Protein AF-A0A6G6K855-F1 (afdb_monomer)

Radius of gyration: 31.89 Å; Cα contacts (8 Å, |Δi|>4): 563; chains: 1; bounding box: 100×79×83 Å

pLDDT: mean 75.64, std 26.75, range [26.77, 98.62]

Structure (mmCIF, N/CA/C/O backbone):
data_AF-A0A6G6K855-F1
#
_entry.id   AF-A0A6G6K855-F1
#
loop_
_atom_site.group_PDB
_atom_site.id
_atom_site.type_symbol
_atom_site.label_atom_id
_atom_site.label_alt_id
_atom_site.label_comp_id
_atom_site.label_asym_id
_atom_site.label_entity_id
_atom_site.label_seq_id
_atom_site.pdbx_PDB_ins_code
_atom_site.Cartn_x
_atom_site.Cartn_y
_atom_site.Cartn_z
_atom_site.occupancy
_atom_site.B_iso_or_equiv
_atom_site.auth_seq_id
_atom_site.auth_comp_id
_atom_site.auth_asym_id
_atom_site.auth_atom_id
_atom_site.pdbx_PDB_model_num
ATOM 1 N N . MET A 1 1 ? -7.896 22.269 17.735 1.00 41.03 1 MET A N 1
ATOM 2 C CA . MET A 1 1 ? -6.508 22.259 17.211 1.00 41.03 1 MET A CA 1
ATOM 3 C C . MET A 1 1 ? -6.363 21.382 15.969 1.00 41.03 1 MET A C 1
ATOM 5 O O . MET A 1 1 ? -5.731 21.828 15.023 1.00 41.03 1 MET A O 1
ATOM 9 N N . GLU A 1 2 ? -7.016 20.217 15.911 1.00 37.97 2 GLU A N 1
ATOM 10 C CA . GLU A 1 2 ? -6.931 19.244 14.802 1.00 37.97 2 GLU A CA 1
ATOM 11 C C . GLU A 1 2 ? -7.235 19.803 13.392 1.00 37.97 2 GLU A C 1
ATOM 13 O O . GLU A 1 2 ? -6.571 19.456 12.418 1.00 37.97 2 GLU A O 1
ATOM 18 N N . PHE A 1 3 ? -8.188 20.735 13.269 1.00 46.56 3 PHE A N 1
ATOM 19 C CA . PHE A 1 3 ? -8.556 21.320 11.973 1.00 46.56 3 PHE A CA 1
ATOM 20 C C . PHE A 1 3 ? -7.482 22.260 11.388 1.00 46.56 3 PHE A C 1
ATOM 22 O O . PHE A 1 3 ? -7.298 22.284 10.176 1.00 46.56 3 PHE A O 1
ATOM 29 N N . ARG A 1 4 ? -6.735 23.008 12.221 1.00 47.16 4 ARG A N 1
ATOM 30 C CA . ARG A 1 4 ? -5.683 23.936 11.743 1.00 47.16 4 ARG A CA 1
ATOM 31 C C . ARG A 1 4 ? -4.419 23.203 11.293 1.00 47.16 4 ARG A C 1
ATOM 33 O O . ARG A 1 4 ? -3.823 23.600 10.298 1.00 47.16 4 ARG A O 1
ATOM 40 N N . TRP A 1 5 ? -4.070 22.102 11.961 1.00 48.62 5 TRP A N 1
ATOM 41 C CA . TRP A 1 5 ? -2.980 21.211 11.547 1.00 48.62 5 TRP A CA 1
ATOM 42 C C . TRP A 1 5 ? -3.220 20.646 10.138 1.00 48.62 5 TRP A C 1
ATOM 44 O O . TRP A 1 5 ? -2.387 20.811 9.250 1.00 48.62 5 TRP A O 1
ATOM 54 N N . LYS A 1 6 ? -4.426 20.115 9.885 1.00 69.00 6 LYS A N 1
ATOM 55 C CA . LYS A 1 6 ? -4.820 19.588 8.566 1.00 69.00 6 LYS A CA 1
ATOM 56 C C . LYS A 1 6 ? -4.766 20.650 7.452 1.00 69.00 6 LYS A C 1
ATOM 58 O O . LYS A 1 6 ? -4.525 20.309 6.298 1.00 69.00 6 LYS A O 1
ATOM 63 N N . VAL A 1 7 ? -4.973 21.936 7.761 1.00 71.94 7 VAL A N 1
ATOM 64 C CA . VAL A 1 7 ? -4.863 23.032 6.776 1.00 71.94 7 VAL A CA 1
ATOM 65 C C . VAL A 1 7 ? -3.401 23.368 6.460 1.00 71.94 7 VAL A C 1
ATOM 67 O O . VAL A 1 7 ? -3.081 23.553 5.286 1.00 71.94 7 VAL A O 1
ATOM 70 N N . LYS A 1 8 ? -2.506 23.385 7.460 1.00 80.81 8 LYS A N 1
ATOM 71 C CA . LYS A 1 8 ? -1.062 23.604 7.244 1.00 80.81 8 LYS A CA 1
ATOM 72 C C . LYS A 1 8 ? -0.430 22.501 6.390 1.00 80.81 8 LYS A C 1
ATOM 74 O O . LYS A 1 8 ? 0.262 22.823 5.430 1.00 80.81 8 LYS A O 1
ATOM 79 N N . GLU A 1 9 ? -0.721 21.228 6.662 1.00 78.19 9 GLU A N 1
ATOM 80 C CA . GLU A 1 9 ? -0.183 20.108 5.863 1.00 78.19 9 GLU A CA 1
ATOM 81 C C . GLU A 1 9 ? -0.646 20.152 4.400 1.00 78.19 9 GLU A C 1
ATOM 83 O O . GLU A 1 9 ? 0.120 19.906 3.461 1.00 78.19 9 GLU A O 1
ATOM 88 N N . ARG A 1 10 ? -1.907 20.542 4.181 1.00 78.06 10 ARG A N 1
ATOM 89 C CA . ARG A 1 10 ? -2.441 20.745 2.829 1.00 78.06 10 ARG A CA 1
ATOM 90 C C . ARG A 1 10 ? -1.750 21.899 2.117 1.00 78.06 10 ARG A C 1
ATOM 92 O O . ARG A 1 10 ? -1.419 21.765 0.941 1.00 78.06 10 ARG A O 1
ATOM 99 N N . ALA A 1 11 ? -1.507 23.004 2.818 1.00 85.19 11 ALA A N 1
ATOM 100 C CA . ALA A 1 11 ? -0.764 24.132 2.276 1.00 85.19 11 ALA A CA 1
ATOM 101 C C . ALA A 1 11 ? 0.668 23.723 1.898 1.00 85.19 11 ALA A C 1
ATOM 103 O O . ALA A 1 11 ? 1.091 24.000 0.778 1.00 85.19 11 ALA A O 1
ATOM 104 N N . ARG A 1 12 ? 1.362 22.976 2.768 1.00 86.12 12 ARG A N 1
ATOM 105 C CA . ARG A 1 12 ? 2.706 22.426 2.518 1.00 86.12 12 ARG A CA 1
ATOM 106 C C . ARG A 1 12 ? 2.751 21.556 1.258 1.00 86.12 12 ARG A C 1
ATOM 108 O O . ARG A 1 12 ? 3.590 21.761 0.384 1.00 86.12 12 ARG A O 1
ATOM 115 N N . THR A 1 13 ? 1.801 20.632 1.118 1.00 76.75 13 THR A N 1
ATOM 116 C CA . THR A 1 13 ? 1.692 19.762 -0.068 1.00 76.75 13 THR A CA 1
ATOM 117 C C . THR A 1 13 ? 1.355 20.544 -1.339 1.00 76.75 13 THR A C 1
ATOM 119 O O . THR A 1 13 ? 1.775 20.177 -2.435 1.00 76.75 13 THR A O 1
ATOM 122 N N . TYR A 1 14 ? 0.567 21.613 -1.223 1.00 85.94 14 TYR A N 1
ATOM 123 C CA . TYR A 1 14 ? 0.197 22.433 -2.371 1.00 85.94 14 TYR A CA 1
ATOM 124 C C . TYR A 1 14 ? 1.395 23.235 -2.887 1.00 85.94 14 TYR A C 1
ATOM 126 O O . TYR A 1 14 ? 1.660 23.237 -4.090 1.00 85.94 14 TYR A O 1
ATOM 134 N N . ILE A 1 15 ? 2.133 23.902 -1.992 1.00 91.56 15 ILE A N 1
ATOM 135 C CA . ILE A 1 15 ? 3.255 24.764 -2.386 1.00 91.56 15 ILE A CA 1
ATOM 136 C C . ILE A 1 15 ? 4.439 23.968 -2.944 1.00 91.56 15 ILE A C 1
ATOM 138 O O . ILE A 1 15 ? 5.126 24.473 -3.825 1.00 91.56 15 ILE A O 1
ATOM 142 N N . SER A 1 16 ? 4.632 22.706 -2.540 1.00 86.06 16 SER A N 1
ATOM 143 C CA . SER A 1 16 ? 5.687 21.834 -3.092 1.00 86.06 16 SER A CA 1
ATOM 144 C C . SER A 1 16 ? 5.505 21.482 -4.575 1.00 86.06 16 SER A C 1
ATOM 146 O O . SER A 1 16 ? 6.392 20.903 -5.193 1.00 86.06 16 SER A O 1
ATOM 148 N N . ARG A 1 17 ? 4.348 21.811 -5.163 1.00 86.56 17 ARG A N 1
ATOM 149 C CA . ARG A 1 17 ? 4.057 21.634 -6.595 1.00 86.56 17 ARG A CA 1
ATOM 150 C C . ARG A 1 17 ? 4.100 22.948 -7.377 1.00 86.56 17 ARG A C 1
ATOM 152 O O . ARG A 1 17 ? 3.810 22.947 -8.572 1.00 86.56 17 ARG A O 1
ATOM 159 N N . MET A 1 18 ? 4.359 24.070 -6.705 1.00 88.38 18 MET A N 1
ATOM 160 C CA . MET A 1 18 ? 4.430 25.385 -7.340 1.00 88.38 18 MET A CA 1
ATOM 161 C C . MET A 1 18 ? 5.787 25.600 -8.019 1.00 88.38 18 MET A C 1
ATOM 163 O O . MET A 1 18 ? 6.756 24.919 -7.712 1.00 88.38 18 MET A O 1
ATOM 167 N N . GLU A 1 19 ? 5.823 26.540 -8.966 1.00 86.06 19 GLU A N 1
ATOM 168 C CA . GLU A 1 19 ? 7.011 26.887 -9.760 1.00 86.06 19 GLU A CA 1
ATOM 169 C C . GLU A 1 19 ? 8.218 27.247 -8.878 1.00 86.06 19 GLU A C 1
ATOM 171 O O . GLU A 1 19 ? 8.074 28.049 -7.954 1.00 86.06 19 GLU A O 1
ATOM 176 N N . ASP A 1 20 ? 9.401 26.729 -9.222 1.00 86.44 20 ASP A N 1
ATOM 177 C CA . ASP A 1 20 ? 10.666 27.077 -8.568 1.00 86.44 20 ASP A CA 1
ATOM 178 C C . ASP A 1 20 ? 10.971 28.582 -8.662 1.00 86.44 20 ASP A C 1
ATOM 180 O O . ASP A 1 20 ? 10.631 29.275 -9.625 1.00 86.44 20 ASP A O 1
ATOM 184 N N . SER A 1 21 ? 11.665 29.103 -7.651 1.00 89.56 21 SER A N 1
ATOM 185 C CA . SER A 1 21 ? 12.119 30.489 -7.603 1.00 89.56 21 SER A CA 1
ATOM 186 C C . SER A 1 21 ? 13.574 30.603 -8.057 1.00 89.56 21 SER A C 1
ATOM 188 O O . SER A 1 21 ? 14.495 30.564 -7.242 1.00 89.56 21 SER A O 1
ATOM 190 N N . VAL A 1 22 ? 13.789 30.768 -9.364 1.00 87.38 22 VAL A N 1
ATOM 191 C CA . VAL A 1 22 ? 15.133 30.922 -9.950 1.00 87.38 22 VAL A CA 1
ATOM 192 C C . VAL A 1 22 ? 15.416 32.390 -10.299 1.00 87.38 22 VAL A C 1
ATOM 194 O O . VAL A 1 22 ? 14.603 33.083 -10.925 1.00 87.38 22 VAL A O 1
ATOM 197 N N . GLN A 1 23 ? 16.568 32.909 -9.866 1.00 80.62 23 GLN A N 1
ATOM 198 C CA . GLN A 1 23 ? 17.008 34.271 -10.186 1.00 80.62 23 GLN A CA 1
ATOM 199 C C . GLN A 1 23 ? 17.257 34.424 -11.687 1.00 80.62 23 GLN A C 1
ATOM 201 O O . GLN A 1 23 ? 17.913 33.600 -12.310 1.00 80.62 23 GLN A O 1
ATOM 206 N N . GLY A 1 24 ? 16.734 35.509 -12.262 1.00 78.69 24 GLY A N 1
ATOM 207 C CA . GLY A 1 24 ? 16.749 35.740 -13.710 1.00 78.69 24 GLY A CA 1
ATOM 208 C C . GLY A 1 24 ? 15.555 35.127 -14.451 1.00 78.69 24 GLY A C 1
ATOM 209 O O . GLY A 1 24 ? 15.244 35.580 -15.545 1.00 78.69 24 GLY A O 1
ATOM 210 N N . GLU A 1 25 ? 14.815 34.204 -13.827 1.00 86.00 25 GLU A N 1
ATOM 211 C CA . GLU A 1 25 ? 13.668 33.499 -14.428 1.00 86.00 25 GLU A CA 1
ATOM 212 C C . GLU A 1 25 ? 12.343 33.827 -13.718 1.00 86.00 25 GLU A C 1
ATOM 214 O O . GLU A 1 25 ? 11.434 33.013 -13.599 1.00 86.00 25 GLU A O 1
ATOM 219 N N . GLY A 1 26 ? 12.222 35.048 -13.192 1.00 82.06 26 GLY A N 1
ATOM 220 C CA . GLY A 1 26 ? 11.001 35.475 -12.505 1.00 82.06 26 GLY A CA 1
ATOM 221 C C . GLY A 1 26 ? 10.824 34.893 -11.097 1.00 82.06 26 GLY A C 1
ATOM 222 O O . GLY A 1 26 ? 9.714 34.931 -10.564 1.00 82.06 26 GLY A O 1
ATOM 223 N N . GLY A 1 27 ? 11.892 34.429 -10.437 1.00 84.69 27 GLY A N 1
ATOM 224 C CA . GLY A 1 27 ? 11.807 33.818 -9.107 1.00 84.69 27 GLY A CA 1
ATOM 225 C C . GLY A 1 27 ? 11.113 34.669 -8.030 1.00 84.69 27 GLY A C 1
ATOM 226 O O . GLY A 1 27 ? 10.410 34.128 -7.175 1.00 84.69 27 GLY A O 1
ATOM 227 N N . SER A 1 28 ? 11.210 36.003 -8.097 1.00 87.50 28 SER A N 1
ATOM 228 C CA . SER A 1 28 ? 10.490 36.899 -7.171 1.00 87.50 28 SER A CA 1
ATOM 229 C C . SER A 1 28 ? 8.965 36.827 -7.336 1.00 87.50 28 SER A C 1
ATOM 231 O O . SER A 1 28 ? 8.217 36.994 -6.367 1.00 87.50 28 SER A O 1
ATOM 233 N N . ALA A 1 29 ? 8.496 36.579 -8.563 1.00 88.94 29 ALA A N 1
ATOM 234 C CA . ALA A 1 29 ? 7.084 36.388 -8.868 1.00 88.94 29 ALA A CA 1
ATOM 235 C C . ALA A 1 29 ? 6.614 34.994 -8.436 1.00 88.94 29 ALA A C 1
ATOM 237 O O . ALA A 1 29 ? 5.536 34.885 -7.856 1.00 88.94 29 ALA A O 1
ATOM 238 N N . ALA A 1 30 ? 7.431 33.954 -8.638 1.00 89.44 30 ALA A N 1
ATOM 239 C CA . ALA A 1 30 ? 7.150 32.604 -8.142 1.00 89.44 30 ALA A CA 1
ATOM 240 C C . ALA A 1 30 ? 6.974 32.593 -6.613 1.00 89.44 30 ALA A C 1
ATOM 242 O O . ALA A 1 30 ? 5.932 32.174 -6.109 1.00 89.44 30 ALA A O 1
ATOM 243 N N . MET A 1 31 ? 7.914 33.195 -5.875 1.00 92.69 31 MET A N 1
ATOM 244 C CA . MET A 1 31 ? 7.814 33.334 -4.418 1.00 92.69 31 MET A CA 1
ATOM 245 C C . MET A 1 31 ? 6.578 34.139 -3.987 1.00 92.69 31 MET A C 1
ATOM 247 O O . MET A 1 31 ? 5.905 33.784 -3.020 1.00 92.69 31 MET A O 1
ATOM 251 N N . PHE A 1 32 ? 6.241 35.209 -4.713 1.00 94.44 32 PHE A N 1
ATOM 252 C CA . PHE A 1 32 ? 5.030 35.978 -4.428 1.00 94.44 32 PHE A CA 1
ATOM 253 C C . PHE A 1 32 ? 3.757 35.143 -4.626 1.00 94.44 32 PHE A C 1
ATOM 255 O O . PHE A 1 32 ? 2.867 35.187 -3.780 1.00 94.44 32 PHE A O 1
ATOM 262 N N . LYS A 1 33 ? 3.675 34.327 -5.688 1.00 94.12 33 LYS A N 1
ATOM 263 C CA . LYS A 1 33 ? 2.544 33.408 -5.899 1.00 94.12 33 LYS A CA 1
ATOM 264 C C . LYS A 1 33 ? 2.391 32.439 -4.722 1.00 94.12 33 LYS A C 1
ATOM 266 O O . LYS A 1 33 ? 1.267 32.240 -4.264 1.00 94.12 33 LYS A O 1
ATOM 271 N N . VAL A 1 34 ? 3.493 31.868 -4.224 1.00 95.75 34 VAL A N 1
ATOM 272 C CA . VAL A 1 34 ? 3.483 30.978 -3.047 1.00 95.75 34 VAL A CA 1
ATOM 273 C C . VAL A 1 34 ? 2.939 31.718 -1.824 1.00 95.75 34 VAL A C 1
ATOM 275 O O . VAL A 1 34 ? 2.008 31.236 -1.181 1.00 95.75 34 VAL A O 1
ATOM 278 N N . ALA A 1 35 ? 3.425 32.931 -1.554 1.00 96.75 35 ALA A N 1
ATOM 279 C CA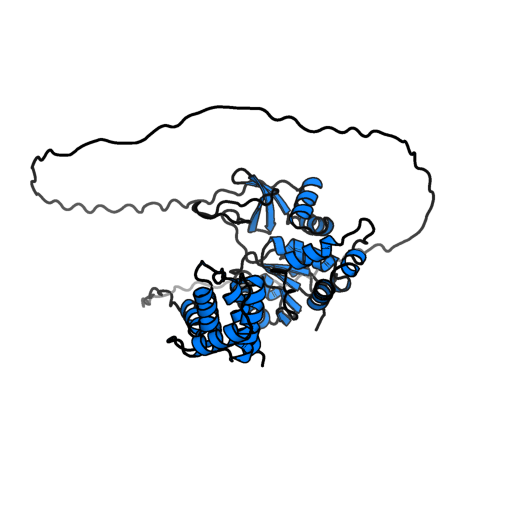 . ALA A 1 35 ? 2.942 33.743 -0.438 1.00 96.75 35 ALA A CA 1
ATOM 280 C C . ALA A 1 35 ? 1.438 34.072 -0.541 1.00 96.75 35 ALA A C 1
ATOM 282 O O . ALA A 1 35 ? 0.711 33.958 0.445 1.00 96.75 35 ALA A O 1
ATOM 283 N N . VAL A 1 36 ? 0.932 34.403 -1.735 1.00 96.00 36 VAL A N 1
ATOM 284 C CA . VAL A 1 36 ? -0.510 34.625 -1.967 1.00 96.00 36 VAL A CA 1
ATOM 285 C C . VAL A 1 36 ? -1.323 33.358 -1.697 1.00 96.00 36 VAL A C 1
ATOM 287 O O . VAL A 1 36 ? -2.411 33.427 -1.125 1.00 96.00 36 VAL A O 1
ATOM 290 N N . VAL A 1 37 ? -0.824 32.188 -2.098 1.00 94.44 37 VAL A N 1
ATOM 291 C CA . VAL A 1 37 ? -1.493 30.907 -1.834 1.00 94.44 37 VAL A CA 1
ATOM 292 C C . VAL A 1 37 ? -1.541 30.608 -0.336 1.00 94.44 37 VAL A C 1
ATOM 294 O O . VAL A 1 37 ? -2.601 30.234 0.160 1.00 94.44 37 VAL A O 1
ATOM 297 N N . LEU A 1 38 ? -0.449 30.821 0.397 1.00 95.69 38 LEU A N 1
ATOM 298 C CA . LEU A 1 38 ? -0.414 30.608 1.847 1.00 95.69 38 LEU A CA 1
ATOM 299 C C . LEU A 1 38 ? -1.381 31.548 2.580 1.00 95.69 38 LEU A C 1
ATOM 301 O O . LEU A 1 38 ? -2.206 31.090 3.372 1.00 95.69 38 LEU A O 1
ATOM 305 N N . MET A 1 39 ? -1.343 32.843 2.254 1.00 97.25 39 MET A N 1
ATOM 306 C CA . MET A 1 39 ? -2.108 33.862 2.976 1.00 97.25 39 MET A CA 1
ATOM 307 C C . MET A 1 39 ? -3.574 33.947 2.555 1.00 97.25 39 MET A C 1
ATOM 309 O O . MET A 1 39 ? -4.458 33.997 3.403 1.00 97.25 39 MET A O 1
ATOM 313 N N . ARG A 1 40 ? -3.863 33.954 1.250 1.00 93.25 40 ARG A N 1
ATOM 314 C CA . ARG A 1 40 ? -5.238 34.071 0.733 1.00 93.25 40 ARG A CA 1
ATOM 315 C C . ARG A 1 40 ? -5.842 32.726 0.359 1.00 93.25 40 ARG A C 1
ATOM 317 O O . ARG A 1 40 ? -7.042 32.543 0.505 1.00 93.25 40 ARG A O 1
ATOM 324 N N . GLY A 1 41 ? -5.043 31.777 -0.122 1.00 90.19 41 GLY A N 1
ATOM 325 C CA . GLY A 1 41 ? -5.538 30.471 -0.572 1.00 90.19 41 GLY A CA 1
ATOM 326 C C . GLY A 1 41 ? -5.936 29.545 0.572 1.00 90.19 41 GLY A C 1
ATOM 327 O O . GLY A 1 41 ? -7.034 28.985 0.543 1.00 90.19 41 GLY A O 1
ATOM 328 N N . PHE A 1 42 ? -5.063 29.423 1.571 1.00 90.50 42 PHE A N 1
ATOM 329 C CA . PHE A 1 42 ? -5.256 28.582 2.755 1.00 90.50 42 PHE A CA 1
ATOM 330 C C . PHE A 1 42 ? -5.649 29.363 4.015 1.00 90.50 42 PHE A C 1
ATOM 332 O O . PHE A 1 42 ? -5.952 28.737 5.029 1.00 90.50 42 PHE A O 1
ATOM 339 N N . SER A 1 43 ? -5.689 30.700 3.950 1.00 92.19 43 SER A N 1
ATOM 340 C CA . SER A 1 43 ? -6.018 31.576 5.087 1.00 92.19 43 SER A CA 1
ATOM 341 C C . SER A 1 43 ? -5.149 31.314 6.322 1.00 92.19 43 SER A C 1
ATOM 343 O O . SER A 1 43 ? -5.646 31.279 7.448 1.00 92.19 43 SER A O 1
ATOM 345 N N . LEU A 1 44 ? -3.850 31.082 6.112 1.00 93.81 44 LEU A N 1
ATOM 346 C CA . LEU A 1 44 ? -2.897 30.884 7.202 1.00 93.81 44 LEU A CA 1
ATOM 347 C C . LEU A 1 44 ? -2.562 32.209 7.892 1.00 93.81 44 LEU A C 1
ATOM 349 O O . LEU A 1 44 ? -2.671 33.279 7.296 1.00 93.81 44 LEU A O 1
ATOM 353 N N . SER A 1 45 ? -2.119 32.139 9.148 1.00 94.69 45 SER A N 1
ATOM 354 C CA . SER A 1 45 ? -1.496 33.292 9.807 1.00 94.69 45 SER A CA 1
ATOM 355 C C . SER A 1 45 ? -0.113 33.585 9.221 1.00 94.69 45 SER A C 1
ATOM 357 O O . SER A 1 45 ? 0.525 32.698 8.657 1.00 94.69 45 SER A O 1
ATOM 359 N N . GLU A 1 46 ? 0.394 34.808 9.396 1.00 94.69 46 GLU A N 1
ATOM 360 C CA . GLU A 1 46 ? 1.733 35.178 8.908 1.00 94.69 46 GLU A CA 1
ATOM 361 C C . GLU A 1 46 ? 2.836 34.284 9.486 1.00 94.69 46 GLU A C 1
ATOM 363 O O . GLU A 1 46 ? 3.777 33.943 8.777 1.00 94.69 46 GLU A O 1
ATOM 368 N N . ALA A 1 47 ? 2.702 33.857 10.746 1.00 93.69 47 ALA A N 1
ATOM 369 C CA . ALA A 1 47 ? 3.649 32.946 11.384 1.00 93.69 47 ALA A CA 1
ATOM 370 C C . ALA A 1 47 ? 3.662 31.567 10.703 1.00 93.69 47 ALA A C 1
ATOM 372 O O . ALA A 1 47 ? 4.725 31.070 10.341 1.00 93.69 47 ALA A O 1
ATOM 373 N N . GLU A 1 48 ? 2.485 30.980 10.464 1.00 91.88 48 GLU A N 1
ATOM 374 C CA . GLU A 1 48 ? 2.353 29.691 9.768 1.00 91.88 48 GLU A CA 1
ATOM 375 C C . GLU A 1 48 ? 2.781 29.797 8.294 1.00 91.88 48 GLU A C 1
ATOM 377 O O . GLU A 1 48 ? 3.400 28.882 7.757 1.00 91.88 48 GLU A O 1
ATOM 382 N N . GLY A 1 49 ? 2.471 30.916 7.635 1.00 95.62 49 GLY A N 1
ATOM 383 C CA . GLY A 1 49 ? 2.903 31.192 6.269 1.00 95.62 49 GLY A CA 1
ATOM 384 C C . GLY A 1 49 ? 4.420 31.352 6.164 1.00 95.62 49 GLY A C 1
ATOM 385 O O . GLY A 1 49 ? 5.022 30.828 5.233 1.00 95.62 49 GLY A O 1
ATOM 386 N N . MET A 1 50 ? 5.049 32.025 7.128 1.00 97.25 50 MET A N 1
ATOM 387 C CA . MET A 1 50 ? 6.501 32.207 7.173 1.00 97.25 50 MET A CA 1
ATOM 388 C C . MET A 1 50 ? 7.237 30.883 7.400 1.00 97.25 50 MET A C 1
ATOM 390 O O . MET A 1 50 ? 8.253 30.638 6.755 1.00 97.25 50 MET A O 1
ATOM 394 N N . GLU A 1 51 ? 6.714 30.026 8.278 1.00 95.56 51 GLU A N 1
ATOM 395 C CA . GLU A 1 51 ? 7.231 28.674 8.513 1.00 95.56 51 GLU A CA 1
ATOM 396 C C . GLU A 1 51 ? 7.255 27.864 7.206 1.00 95.56 51 GLU A C 1
ATOM 398 O O . GLU A 1 51 ? 8.321 27.450 6.752 1.00 95.56 51 GLU A O 1
ATOM 403 N N . LEU A 1 52 ? 6.107 27.747 6.529 1.00 94.69 52 LEU A N 1
ATOM 404 C CA . LEU A 1 52 ? 5.999 26.973 5.288 1.00 94.69 52 LEU A CA 1
A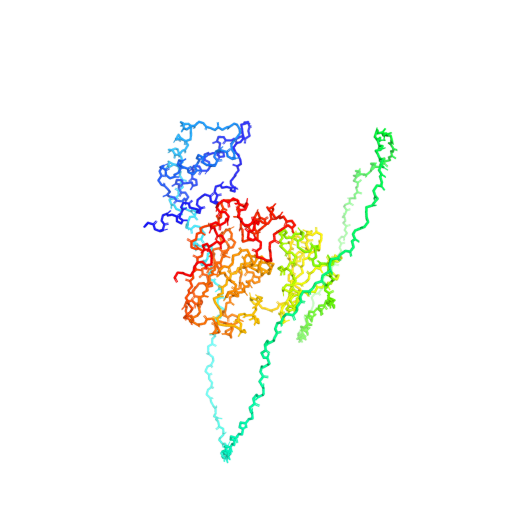TOM 405 C C . LEU A 1 52 ? 6.764 27.600 4.113 1.00 94.69 52 LEU A C 1
ATOM 407 O O . LEU A 1 52 ? 7.336 26.883 3.292 1.00 94.69 52 LEU A O 1
ATOM 411 N N . LEU A 1 53 ? 6.801 28.933 4.015 1.00 96.56 53 LEU A N 1
ATOM 412 C CA . LEU A 1 53 ? 7.567 29.616 2.972 1.00 96.56 53 LEU A CA 1
ATOM 413 C C . LEU A 1 53 ? 9.076 29.417 3.163 1.00 96.56 53 LEU A C 1
ATOM 415 O O . LEU A 1 53 ? 9.795 29.304 2.171 1.00 96.56 53 LEU A O 1
ATOM 419 N N . SER A 1 54 ? 9.549 29.338 4.410 1.00 95.19 54 SER A N 1
ATOM 420 C CA . SER A 1 54 ? 10.950 29.043 4.716 1.00 95.19 54 SER A CA 1
ATOM 421 C C . SER A 1 54 ? 11.333 27.631 4.273 1.00 95.19 54 SER A C 1
ATOM 423 O O . SER A 1 54 ? 12.320 27.476 3.557 1.00 95.19 54 SER A O 1
ATOM 425 N N . GLU A 1 55 ? 10.528 26.620 4.617 1.00 93.00 55 GLU A N 1
ATOM 426 C CA . GLU A 1 55 ? 10.735 25.231 4.170 1.00 93.00 55 GLU A CA 1
ATOM 427 C C . GLU A 1 55 ? 10.774 25.128 2.634 1.00 93.00 55 GLU A C 1
ATOM 429 O O . GLU A 1 55 ? 11.643 24.483 2.039 1.00 93.00 55 GLU A O 1
ATOM 434 N N . TRP A 1 56 ? 9.846 25.819 1.967 1.00 95.50 56 TRP A N 1
ATOM 435 C CA . TRP A 1 56 ? 9.781 25.858 0.511 1.00 95.50 56 TRP A CA 1
ATOM 436 C C . TRP A 1 56 ? 11.009 26.540 -0.111 1.00 95.50 56 TRP A C 1
ATOM 438 O O . TRP A 1 56 ? 11.595 26.023 -1.062 1.00 95.50 56 TRP A O 1
ATOM 448 N N . ASN A 1 57 ? 11.454 27.667 0.456 1.00 95.19 57 ASN A N 1
ATOM 449 C CA . ASN A 1 57 ? 12.625 28.424 0.004 1.00 95.19 57 ASN A CA 1
ATOM 450 C C . ASN A 1 57 ? 13.921 27.594 0.052 1.00 95.19 57 ASN A C 1
ATOM 452 O O . ASN A 1 57 ? 14.792 27.754 -0.803 1.00 95.19 57 ASN A O 1
ATOM 456 N N . GLU A 1 58 ? 14.063 26.672 1.006 1.00 92.69 58 GLU A N 1
ATOM 457 C CA . GLU A 1 58 ? 15.260 25.826 1.108 1.00 92.69 58 GLU A CA 1
ATOM 458 C C . GLU A 1 58 ? 15.458 24.898 -0.094 1.00 92.69 58 GLU A C 1
ATOM 460 O O . GLU A 1 58 ? 16.603 24.640 -0.505 1.00 92.69 58 GLU A O 1
ATOM 465 N N . THR A 1 59 ? 14.341 24.420 -0.641 1.00 88.31 59 THR A N 1
ATOM 466 C CA . THR A 1 59 ? 14.267 23.361 -1.648 1.00 88.31 59 THR A CA 1
ATOM 467 C C . THR A 1 59 ? 14.006 23.902 -3.054 1.00 88.31 59 THR A C 1
ATOM 469 O O . THR A 1 59 ? 14.605 23.391 -3.997 1.00 88.31 59 THR A O 1
ATOM 472 N N . HIS A 1 60 ? 13.221 24.975 -3.190 1.00 89.50 60 HIS A N 1
ATOM 473 C CA . HIS A 1 60 ? 12.714 25.468 -4.478 1.00 89.50 60 HIS A CA 1
ATOM 474 C C . HIS A 1 60 ? 13.301 26.825 -4.908 1.00 89.50 60 HIS A C 1
ATOM 476 O O . HIS A 1 60 ? 13.017 27.281 -6.012 1.00 89.50 60 HIS A O 1
ATOM 482 N N . ALA A 1 61 ? 14.120 27.497 -4.081 1.00 90.88 61 ALA A N 1
ATOM 483 C CA . ALA A 1 61 ? 14.727 28.784 -4.443 1.00 90.88 61 ALA A CA 1
ATOM 484 C C . ALA A 1 61 ? 16.239 28.713 -4.728 1.00 90.88 61 ALA A C 1
ATOM 486 O O . ALA A 1 61 ? 17.024 28.083 -3.999 1.00 90.88 61 ALA A O 1
ATOM 487 N N . ARG A 1 62 ? 16.656 29.397 -5.802 1.00 91.81 62 ARG A N 1
ATOM 488 C CA . ARG A 1 62 ? 18.047 29.531 -6.259 1.00 91.81 62 ARG A CA 1
ATOM 489 C C . ARG A 1 62 ? 18.308 30.954 -6.795 1.00 91.81 62 ARG A C 1
ATOM 491 O O . ARG A 1 62 ? 17.835 31.277 -7.885 1.00 91.81 62 ARG A O 1
ATOM 498 N N . PRO A 1 63 ? 19.087 31.795 -6.085 1.00 89.62 63 PRO A N 1
ATOM 499 C CA . PRO A 1 63 ? 19.582 31.610 -4.724 1.00 89.62 63 PRO A CA 1
ATOM 500 C C . PRO A 1 63 ? 18.434 31.659 -3.705 1.00 89.62 63 PRO A C 1
ATOM 502 O O . PRO A 1 63 ? 17.316 32.065 -4.018 1.00 89.62 63 PRO A O 1
ATOM 505 N N . ARG A 1 64 ? 18.713 31.219 -2.476 1.00 93.00 64 ARG A N 1
ATOM 506 C CA . ARG A 1 64 ? 17.744 31.288 -1.376 1.00 93.00 64 ARG A CA 1
ATOM 507 C C . ARG A 1 64 ? 17.466 32.744 -1.009 1.00 93.00 64 ARG A C 1
ATOM 509 O O . ARG A 1 64 ? 18.397 33.544 -0.929 1.00 93.00 64 ARG A O 1
ATOM 516 N N . TRP A 1 65 ? 16.207 33.055 -0.726 1.00 93.38 65 TRP A N 1
ATOM 517 C CA . TRP A 1 65 ? 15.795 34.382 -0.272 1.00 93.38 65 TRP A CA 1
ATOM 518 C C . TRP A 1 65 ? 16.063 34.561 1.217 1.00 93.38 65 TRP A C 1
ATOM 520 O O . TRP A 1 65 ? 15.985 33.604 1.995 1.00 93.38 65 TRP A O 1
ATOM 530 N N . SER A 1 66 ? 16.346 35.795 1.625 1.00 95.88 66 SER A N 1
ATOM 531 C CA . SER A 1 66 ? 16.543 36.120 3.034 1.00 95.88 66 SER A CA 1
ATOM 532 C C . SER A 1 66 ? 15.218 36.094 3.816 1.00 95.88 66 SER A C 1
ATOM 534 O O . SER A 1 66 ? 14.146 36.343 3.253 1.00 95.88 66 SER A O 1
ATOM 536 N N . PRO A 1 67 ? 15.257 35.883 5.146 1.00 94.38 67 PRO A N 1
ATOM 537 C CA . PRO A 1 67 ? 14.062 35.973 5.985 1.00 94.38 67 PRO A CA 1
ATOM 538 C C . PRO A 1 67 ? 13.325 37.316 5.878 1.00 94.38 67 PRO A C 1
ATOM 540 O O . PRO A 1 67 ? 12.107 37.365 6.019 1.00 94.38 67 PRO A O 1
ATOM 543 N N . THR A 1 68 ? 14.041 38.412 5.619 1.00 94.69 68 THR A N 1
ATOM 544 C CA . THR A 1 68 ? 13.439 39.744 5.458 1.00 94.69 68 THR A CA 1
ATOM 545 C C . THR A 1 68 ? 12.650 39.862 4.160 1.00 94.69 68 THR A C 1
ATOM 547 O O . THR A 1 68 ? 11.521 40.348 4.182 1.00 94.69 68 THR A O 1
ATOM 550 N N . GLU A 1 69 ? 13.181 39.345 3.054 1.00 93.75 69 GLU A N 1
ATOM 551 C CA . GLU A 1 69 ? 12.466 39.317 1.775 1.00 93.75 69 GLU A CA 1
ATOM 552 C C . GLU A 1 69 ? 11.238 38.402 1.834 1.00 93.75 69 GLU A C 1
ATOM 554 O O . GLU A 1 69 ? 10.167 38.783 1.366 1.00 93.75 69 GLU A O 1
ATOM 559 N N . MET A 1 70 ? 11.352 37.237 2.480 1.00 96.50 70 MET A N 1
ATOM 560 C CA . MET A 1 70 ? 10.218 36.329 2.685 1.00 96.50 70 MET A CA 1
ATOM 561 C C . MET A 1 70 ? 9.107 36.970 3.526 1.00 96.50 70 MET A C 1
ATOM 563 O O . MET A 1 70 ? 7.938 36.881 3.154 1.00 96.50 70 MET A O 1
ATOM 567 N N . ARG A 1 71 ? 9.451 37.690 4.606 1.00 96.50 71 ARG A N 1
ATOM 568 C CA . ARG A 1 71 ? 8.464 38.447 5.399 1.00 96.50 71 ARG A CA 1
ATOM 569 C C . ARG A 1 71 ? 7.745 39.501 4.562 1.00 96.50 71 ARG A C 1
ATOM 571 O O . ARG A 1 71 ? 6.527 39.621 4.665 1.00 96.50 71 ARG A O 1
ATOM 578 N N . HIS A 1 72 ? 8.465 40.230 3.708 1.00 95.69 72 HIS A N 1
ATOM 579 C CA . HIS A 1 72 ? 7.833 41.176 2.785 1.00 95.69 72 HIS A CA 1
ATOM 580 C C . HIS A 1 72 ? 6.882 40.476 1.810 1.00 95.69 72 HIS A C 1
ATOM 582 O O . HIS A 1 72 ? 5.766 40.945 1.616 1.00 95.69 72 HIS A O 1
ATOM 588 N N . LYS A 1 73 ? 7.252 39.306 1.277 1.00 96.00 73 LYS A N 1
ATOM 589 C CA . LYS A 1 73 ? 6.373 38.527 0.393 1.00 96.00 73 LYS A CA 1
ATOM 590 C C . LYS A 1 73 ? 5.123 38.010 1.095 1.00 96.00 73 LYS A C 1
ATOM 592 O O . LYS A 1 73 ? 4.055 38.065 0.494 1.00 96.00 73 LYS A O 1
ATOM 597 N N . ILE A 1 74 ? 5.229 37.555 2.343 1.00 97.56 74 ILE A N 1
ATOM 598 C CA . ILE A 1 74 ? 4.073 37.164 3.165 1.00 97.56 74 ILE A CA 1
ATOM 599 C C . ILE A 1 74 ? 3.146 38.362 3.398 1.00 97.56 74 ILE A C 1
ATOM 601 O O . ILE A 1 74 ? 1.948 38.258 3.130 1.00 97.56 74 ILE A O 1
ATOM 605 N N . ALA A 1 75 ? 3.693 39.513 3.795 1.00 94.69 75 ALA A N 1
ATOM 606 C CA . ALA A 1 75 ? 2.915 40.731 4.015 1.00 94.69 75 ALA A CA 1
ATOM 607 C C . ALA A 1 75 ? 2.223 41.231 2.732 1.00 94.69 75 ALA A C 1
ATOM 609 O O . ALA A 1 75 ? 1.068 41.656 2.767 1.00 94.69 75 ALA A O 1
ATOM 610 N N . ASP A 1 76 ? 2.901 41.154 1.586 1.00 92.62 76 ASP A N 1
ATOM 611 C CA . ASP A 1 76 ? 2.322 41.516 0.290 1.00 92.62 76 ASP A CA 1
ATOM 612 C C . ASP A 1 76 ? 1.279 40.486 -0.164 1.00 92.62 76 ASP A C 1
ATOM 614 O O . ASP A 1 76 ? 0.219 40.846 -0.678 1.00 92.62 76 ASP A O 1
ATOM 618 N N . GLY A 1 77 ? 1.538 39.197 0.064 1.00 94.25 77 GLY A N 1
ATOM 619 C CA . GLY A 1 77 ? 0.615 38.107 -0.236 1.00 94.25 77 GLY A CA 1
ATOM 620 C C . GLY A 1 77 ? -0.689 38.223 0.552 1.00 94.25 77 GLY A C 1
ATOM 621 O O . GLY A 1 77 ? -1.766 38.011 -0.007 1.00 94.25 77 GLY A O 1
ATOM 622 N N . ALA A 1 78 ? -0.609 38.654 1.813 1.00 93.56 78 ALA A N 1
ATOM 623 C CA . ALA A 1 78 ? -1.763 38.962 2.651 1.00 93.56 78 ALA A CA 1
ATOM 624 C C . ALA A 1 78 ? -2.580 40.158 2.138 1.00 93.56 78 ALA A C 1
ATOM 626 O O . ALA A 1 78 ? -3.756 40.264 2.458 1.00 93.56 78 ALA A O 1
ATOM 627 N N . LYS A 1 79 ? -2.010 41.042 1.311 1.00 94.19 79 LYS A N 1
ATOM 628 C CA . LYS A 1 79 ? -2.718 42.184 0.699 1.00 94.19 79 LYS A CA 1
ATOM 629 C C . LYS A 1 79 ? -3.253 41.888 -0.700 1.00 94.19 79 LYS A C 1
ATOM 631 O O . LYS A 1 79 ? -3.952 42.726 -1.262 1.00 94.19 79 LYS A O 1
ATOM 636 N N . ALA A 1 80 ? -2.942 40.726 -1.270 1.00 93.06 80 ALA A N 1
ATOM 637 C CA . ALA A 1 80 ? -3.348 40.397 -2.628 1.00 93.06 80 ALA A CA 1
ATOM 638 C C . ALA A 1 80 ? -4.875 40.342 -2.780 1.00 93.06 80 ALA A C 1
ATOM 640 O O . ALA A 1 80 ? -5.580 39.847 -1.895 1.00 93.06 80 ALA A O 1
ATOM 641 N N . ASP A 1 81 ? -5.356 40.807 -3.936 1.00 92.19 81 ASP A N 1
ATOM 642 C CA . ASP A 1 81 ? -6.770 40.822 -4.316 1.00 92.19 81 ASP A CA 1
ATOM 643 C C . ASP A 1 81 ? -7.244 39.415 -4.722 1.00 92.19 81 ASP A C 1
ATOM 645 O O . ASP A 1 81 ? -7.331 39.044 -5.898 1.00 92.19 81 ASP A O 1
ATOM 649 N N . ARG A 1 82 ? -7.439 38.566 -3.709 1.00 87.31 82 ARG A N 1
ATOM 650 C CA . ARG A 1 82 ? -7.983 37.208 -3.814 1.00 87.31 82 ARG A CA 1
ATOM 651 C C . ARG A 1 82 ? -8.894 36.934 -2.612 1.00 87.31 82 ARG A C 1
ATOM 653 O O . ARG A 1 82 ? -8.512 37.293 -1.498 1.00 87.31 82 ARG A O 1
ATOM 660 N N . PRO A 1 83 ? -10.046 36.257 -2.797 1.00 86.56 83 PRO A N 1
ATOM 661 C CA . PRO A 1 83 ? -10.904 35.872 -1.679 1.00 86.56 83 PRO A CA 1
ATOM 662 C C . PRO A 1 83 ? -10.154 34.992 -0.679 1.00 86.56 83 PRO A C 1
ATOM 664 O O . PRO A 1 83 ? -9.378 34.128 -1.081 1.00 86.56 83 PRO A O 1
ATOM 667 N N . GLU A 1 84 ? -10.408 35.164 0.614 1.00 85.56 84 GLU A N 1
ATOM 668 C CA . GLU A 1 84 ? -9.844 34.275 1.629 1.00 85.56 84 GLU A CA 1
ATOM 669 C C . GLU A 1 84 ? -10.378 32.845 1.488 1.00 85.56 84 GLU A C 1
ATOM 671 O O . GLU A 1 84 ? -11.562 32.610 1.233 1.00 85.56 84 GLU A O 1
ATOM 676 N N . GLY A 1 85 ? -9.488 31.869 1.643 1.00 84.62 85 GLY A N 1
ATOM 677 C CA . GLY A 1 85 ? -9.800 30.453 1.534 1.00 84.62 85 GLY A CA 1
ATOM 678 C C . GLY A 1 85 ? -10.140 30.003 0.112 1.00 84.62 85 GLY A C 1
ATOM 679 O O . GLY A 1 85 ? -10.760 28.951 -0.048 1.00 84.62 85 GLY A O 1
ATOM 680 N N . TYR A 1 86 ? -9.786 30.761 -0.936 1.00 82.38 86 TYR A N 1
ATOM 681 C CA . TYR A 1 86 ? -10.227 30.442 -2.302 1.00 82.38 86 TYR A CA 1
ATOM 682 C C . TYR A 1 86 ? -9.733 29.074 -2.800 1.00 82.38 86 TYR A C 1
ATOM 684 O O . TYR A 1 86 ? -10.402 28.445 -3.620 1.00 82.38 86 TYR A O 1
ATOM 692 N N . VAL A 1 87 ? -8.594 28.582 -2.298 1.00 80.12 87 VAL A N 1
ATOM 693 C CA . VAL A 1 87 ? -8.104 27.229 -2.610 1.00 80.12 87 VAL A CA 1
ATOM 694 C C . VAL A 1 87 ? -8.952 26.187 -1.875 1.00 80.12 87 VAL A C 1
ATOM 696 O O . VAL A 1 87 ? -9.415 25.229 -2.491 1.00 80.12 87 VAL A O 1
ATOM 699 N N . LEU A 1 88 ? -9.266 26.431 -0.599 1.00 75.94 88 LEU A N 1
ATOM 700 C CA . LEU A 1 88 ? -10.112 25.556 0.222 1.00 75.94 88 LEU A CA 1
ATOM 701 C C . LEU A 1 88 ? -11.551 25.436 -0.318 1.00 75.94 88 LEU A C 1
ATOM 703 O O . LEU A 1 88 ? -12.163 24.370 -0.238 1.00 75.94 88 LEU A O 1
ATOM 707 N N . GLN A 1 89 ? -12.102 26.520 -0.872 1.00 67.62 89 GLN A N 1
ATOM 708 C CA . GLN A 1 89 ? -13.471 26.575 -1.399 1.00 67.62 89 GLN A CA 1
ATOM 709 C C . GLN A 1 89 ? -13.595 25.992 -2.814 1.00 67.62 89 GLN A C 1
ATOM 711 O O . GLN A 1 89 ? -14.575 25.305 -3.114 1.00 67.62 89 GLN A O 1
ATOM 716 N N . ARG A 1 90 ? -12.599 26.223 -3.682 1.00 58.03 90 ARG A N 1
ATOM 717 C CA . ARG A 1 90 ? -12.595 25.716 -5.065 1.00 58.03 90 ARG A CA 1
ATOM 718 C C . ARG A 1 90 ? -12.558 24.188 -5.122 1.00 58.03 90 ARG A C 1
ATOM 720 O O . ARG A 1 90 ? -13.093 23.609 -6.063 1.00 58.03 90 ARG A O 1
ATOM 727 N N . GLU A 1 91 ? -11.976 23.540 -4.118 1.00 52.75 91 GLU A N 1
ATOM 728 C CA . GLU A 1 91 ? -12.009 22.081 -3.976 1.00 52.75 91 GLU A CA 1
ATOM 729 C C . GLU A 1 91 ? -13.389 21.593 -3.515 1.00 52.75 91 GLU A C 1
ATOM 731 O O . GLU A 1 91 ? -13.967 20.731 -4.170 1.00 52.75 91 GLU A O 1
ATOM 736 N N . ARG A 1 92 ? -14.013 22.232 -2.511 1.00 51.31 92 ARG A N 1
ATOM 737 C CA . ARG A 1 92 ? -15.386 21.898 -2.072 1.00 51.31 92 ARG A CA 1
ATOM 738 C C . ARG A 1 92 ? -16.418 21.946 -3.208 1.00 51.31 92 ARG A C 1
ATOM 740 O O . ARG A 1 92 ? -17.304 21.099 -3.259 1.00 51.31 92 ARG A O 1
ATOM 747 N N . GLN A 1 93 ? -16.292 22.897 -4.135 1.00 38.53 93 GLN A N 1
ATOM 748 C CA . GLN A 1 93 ? -17.202 23.029 -5.282 1.00 38.53 93 GLN A CA 1
ATOM 749 C C . GLN A 1 93 ? -16.964 21.981 -6.384 1.00 38.53 93 GLN A C 1
ATOM 751 O O . GLN A 1 93 ? -17.908 21.609 -7.079 1.00 38.53 93 GLN A O 1
ATOM 756 N N . ARG A 1 94 ? -15.742 21.444 -6.526 1.00 43.81 94 ARG A N 1
ATOM 757 C CA . ARG A 1 94 ? -15.454 20.341 -7.468 1.00 43.81 94 ARG A CA 1
ATOM 758 C C . ARG A 1 94 ? -16.126 19.028 -7.059 1.00 43.81 94 ARG A C 1
ATOM 760 O O . ARG A 1 94 ? -16.407 18.212 -7.928 1.00 43.81 94 ARG A O 1
ATOM 767 N N . HIS A 1 95 ? -16.446 18.860 -5.777 1.00 44.16 95 HIS A N 1
ATOM 768 C CA . HIS A 1 95 ? -17.161 17.691 -5.254 1.00 44.16 95 HIS A CA 1
ATOM 769 C C . HIS A 1 95 ? -18.698 17.821 -5.287 1.00 44.16 95 HIS A C 1
ATOM 771 O O . HIS A 1 95 ? -19.381 16.876 -4.907 1.00 44.16 95 HIS A O 1
ATOM 777 N N . HIS A 1 96 ? -19.264 18.955 -5.732 1.00 37.94 96 HIS A N 1
ATOM 778 C CA . HIS A 1 96 ? -20.714 19.212 -5.685 1.00 37.94 96 HIS A CA 1
ATOM 779 C C . HIS A 1 96 ? -21.380 19.362 -7.064 1.00 37.94 96 HIS A C 1
ATOM 781 O O . HIS A 1 96 ? -22.390 20.048 -7.195 1.00 37.94 96 HIS A O 1
ATOM 787 N N . THR A 1 97 ? -20.844 18.743 -8.121 1.00 31.19 97 THR A N 1
ATOM 788 C CA . THR A 1 97 ? -21.552 18.721 -9.413 1.00 31.19 97 THR A CA 1
ATOM 789 C C . THR A 1 97 ? -22.769 17.787 -9.299 1.00 31.19 97 THR A C 1
ATOM 791 O O . THR A 1 97 ? -22.571 16.589 -9.090 1.00 31.19 97 THR A O 1
ATOM 794 N N . PRO A 1 98 ? -24.023 18.270 -9.422 1.00 36.72 98 PRO A N 1
ATOM 795 C CA . PRO A 1 98 ? -25.179 17.391 -9.380 1.00 36.72 98 PRO A CA 1
ATOM 796 C C . PRO A 1 98 ? -25.216 16.600 -10.685 1.00 36.72 98 PRO A C 1
ATOM 798 O O . PRO A 1 98 ? -25.312 17.169 -11.774 1.00 36.72 98 PRO A O 1
ATOM 801 N N . SER A 1 99 ? -25.108 15.277 -10.589 1.00 39.03 99 SER A N 1
ATOM 802 C CA . SER A 1 99 ? -25.355 14.400 -11.725 1.00 39.03 99 SER A CA 1
ATOM 803 C C . SER A 1 99 ? -26.805 14.585 -12.181 1.00 39.03 99 SER A C 1
ATOM 805 O O . SER A 1 99 ? -27.736 14.587 -11.376 1.00 39.03 99 SER A O 1
ATOM 807 N N . HIS A 1 100 ? -27.001 14.781 -13.487 1.00 38.75 100 HIS A N 1
ATOM 808 C CA . HIS A 1 100 ? -28.315 14.809 -14.123 1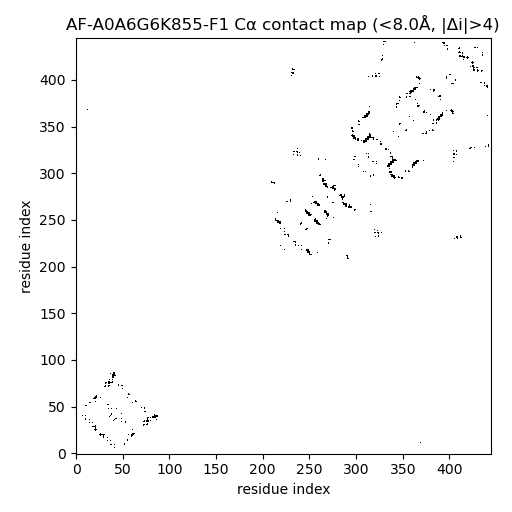.00 38.75 100 HIS A CA 1
ATOM 809 C C . HIS A 1 100 ? -29.093 13.530 -13.766 1.00 38.75 100 HIS A C 1
ATOM 811 O O . HIS A 1 100 ? -28.907 12.481 -14.384 1.00 38.75 100 HIS A O 1
ATOM 817 N N . GLN A 1 101 ? -29.988 13.614 -12.782 1.00 36.38 101 GLN A N 1
ATOM 818 C CA . GLN A 1 101 ? -30.999 12.594 -12.552 1.00 36.38 101 GLN A CA 1
ATOM 819 C C . GLN A 1 101 ? -31.994 12.657 -13.715 1.00 36.38 101 GLN A C 1
ATOM 821 O O . GLN A 1 101 ? -32.740 13.623 -13.873 1.00 36.38 101 GLN A O 1
ATOM 826 N N . LYS A 1 102 ? -31.996 11.621 -14.560 1.00 33.47 102 LYS A N 1
ATOM 827 C CA . LYS A 1 102 ? -33.121 11.356 -15.460 1.00 33.47 102 LYS A CA 1
ATOM 828 C C . LYS A 1 102 ? -34.362 11.140 -14.595 1.00 33.47 102 LYS A C 1
ATOM 830 O O . LYS A 1 102 ? -34.439 10.157 -13.865 1.00 33.47 102 LYS A O 1
ATOM 835 N N . ALA A 1 103 ? -35.314 12.062 -14.697 1.00 32.41 103 ALA A N 1
ATOM 836 C CA . ALA A 1 103 ? -36.628 11.944 -14.090 1.00 32.41 103 ALA A CA 1
ATOM 837 C C . ALA A 1 103 ? -37.332 10.680 -14.612 1.00 32.41 103 ALA A C 1
ATOM 839 O O . ALA A 1 103 ? -37.651 10.579 -15.797 1.00 32.41 103 ALA A O 1
ATOM 840 N N . TYR A 1 104 ? -37.567 9.716 -13.725 1.00 31.59 104 TYR A N 1
ATOM 841 C CA . TYR A 1 104 ? -38.517 8.635 -13.958 1.00 31.59 104 TYR A CA 1
ATOM 842 C C . TYR A 1 104 ? -39.909 9.155 -13.592 1.00 31.59 104 TYR A C 1
ATOM 844 O O . TYR A 1 104 ? -40.175 9.477 -12.436 1.00 31.59 104 TYR A O 1
ATOM 852 N N . SER A 1 105 ? -40.799 9.265 -14.577 1.00 33.03 105 SER A N 1
ATOM 853 C CA . SER A 1 105 ? -42.222 9.516 -14.332 1.00 33.03 105 SER A CA 1
ATOM 854 C C . SER A 1 105 ? -42.905 8.213 -13.893 1.00 33.03 105 SER A C 1
ATOM 856 O O . SER A 1 105 ? -42.751 7.204 -14.588 1.00 33.03 105 SER A O 1
ATOM 858 N N . PRO A 1 106 ? -43.687 8.196 -12.799 1.00 32.88 106 PRO A N 1
ATOM 859 C CA . PRO A 1 106 ? -44.447 7.017 -12.414 1.00 32.88 106 PRO A CA 1
ATOM 860 C C . PRO A 1 106 ? -45.684 6.903 -13.311 1.00 32.88 106 PRO A C 1
ATOM 862 O O . PRO A 1 106 ? -46.506 7.817 -13.370 1.00 32.88 106 PRO A O 1
ATOM 865 N N . ARG A 1 107 ? -45.826 5.783 -14.027 1.00 31.20 107 ARG A N 1
ATOM 866 C CA . ARG A 1 107 ? -47.095 5.429 -14.673 1.00 31.20 107 ARG A CA 1
ATOM 867 C C . ARG A 1 107 ? -47.940 4.615 -13.701 1.00 31.20 107 ARG A C 1
ATOM 869 O O . ARG A 1 107 ? -47.570 3.512 -13.316 1.00 31.20 107 ARG A O 1
ATOM 876 N N . SER A 1 108 ? -49.076 5.194 -13.337 1.00 35.66 108 SER A N 1
ATOM 877 C CA . SER A 1 108 ? -50.244 4.530 -12.774 1.00 35.66 108 SER A CA 1
ATOM 878 C C . SER A 1 108 ? -50.837 3.534 -13.779 1.00 35.66 108 SER A C 1
ATOM 880 O O . SER A 1 108 ? -50.882 3.799 -14.981 1.00 35.66 108 SER A O 1
ATOM 882 N N . GLY A 1 109 ? -51.302 2.386 -13.287 1.00 31.22 109 GLY A N 1
ATOM 883 C CA . GLY A 1 109 ? -51.938 1.358 -14.110 1.00 31.22 109 GLY A CA 1
ATOM 884 C C . GLY A 1 109 ? -52.381 0.155 -13.286 1.00 31.22 109 GLY A C 1
ATOM 885 O O . GLY A 1 109 ? -51.657 -0.820 -13.149 1.00 31.22 109 GLY A O 1
ATOM 886 N N . THR A 1 110 ? -53.573 0.275 -12.719 1.00 35.97 110 THR A N 1
ATOM 887 C CA . THR A 1 110 ? -54.384 -0.734 -12.027 1.00 35.97 110 THR A CA 1
ATOM 888 C C . THR A 1 110 ? -54.787 -1.915 -12.925 1.00 35.97 110 THR A C 1
ATOM 890 O O . THR A 1 110 ? -55.183 -1.684 -14.066 1.00 35.97 110 THR A O 1
ATOM 893 N N . GLY A 1 111 ? -54.831 -3.145 -12.393 1.00 29.72 111 GLY A N 1
ATOM 894 C CA . GLY A 1 111 ? -55.594 -4.268 -12.977 1.00 29.72 111 GLY A CA 1
ATOM 895 C C . GLY A 1 111 ? -55.079 -5.666 -12.590 1.00 29.72 111 GLY A C 1
ATOM 896 O O . GLY A 1 111 ? -53.883 -5.792 -12.368 1.00 29.72 111 GLY A O 1
ATOM 897 N N . PRO A 1 112 ? -55.941 -6.696 -12.445 1.00 37.00 112 PRO A N 1
ATOM 898 C CA . PRO A 1 112 ? -55.909 -7.586 -11.279 1.00 37.00 112 PRO A CA 1
ATOM 899 C C . PRO A 1 112 ? -55.208 -8.946 -11.457 1.00 37.00 112 PRO A C 1
ATOM 901 O O . PRO A 1 112 ? -55.069 -9.489 -12.549 1.00 37.00 112 PRO A O 1
ATOM 904 N N . VAL A 1 113 ? -54.841 -9.492 -10.296 1.00 36.88 113 VAL A N 1
ATOM 905 C CA . VAL A 1 113 ? -54.290 -10.824 -10.002 1.00 36.88 113 VAL A CA 1
ATOM 906 C C . VAL A 1 113 ? -55.331 -11.932 -10.231 1.00 36.88 113 VAL A C 1
ATOM 908 O O . VAL A 1 113 ? -56.478 -11.752 -9.817 1.00 36.88 113 VAL A O 1
ATOM 911 N N . PRO A 1 114 ? -54.941 -13.122 -10.726 1.00 33.03 114 PRO A N 1
ATOM 912 C CA . PRO A 1 114 ? -55.626 -14.362 -10.403 1.00 33.03 114 PRO A CA 1
ATOM 913 C C . PRO A 1 114 ? -54.819 -15.202 -9.403 1.00 33.03 114 PRO A C 1
ATOM 915 O O . PRO A 1 114 ? -53.629 -15.468 -9.567 1.00 33.03 114 PRO A O 1
ATOM 918 N N . VAL A 1 115 ? -55.527 -15.597 -8.349 1.00 33.78 115 VAL A N 1
ATOM 919 C CA . VAL A 1 115 ? -55.127 -16.493 -7.263 1.00 33.78 115 VAL A CA 1
ATOM 920 C C . VAL A 1 115 ? -55.262 -17.945 -7.715 1.00 33.78 115 VAL A C 1
ATOM 922 O O . VAL A 1 115 ? -56.348 -18.340 -8.123 1.00 33.78 115 VAL A O 1
ATOM 925 N N . VAL A 1 116 ? -54.204 -18.742 -7.552 1.00 32.66 116 VAL A N 1
ATOM 926 C CA . VAL A 1 116 ? -54.223 -20.207 -7.348 1.00 32.66 116 VAL A CA 1
ATOM 927 C C . VAL A 1 116 ? -52.864 -20.534 -6.712 1.00 32.66 116 VAL A C 1
ATOM 929 O O . VAL A 1 116 ? -51.857 -20.041 -7.199 1.00 32.66 116 VAL A O 1
ATOM 932 N N . GLY A 1 117 ? -52.661 -21.293 -5.647 1.00 29.78 117 GLY A N 1
ATOM 933 C CA . GLY A 1 117 ? -53.461 -22.132 -4.768 1.00 29.78 117 GLY A CA 1
ATOM 934 C C . GLY A 1 117 ? -52.405 -22.951 -4.011 1.00 29.78 117 GLY A C 1
ATOM 935 O O . GLY A 1 117 ? -51.506 -23.509 -4.636 1.00 29.78 117 GLY A O 1
ATOM 936 N N . ALA A 1 118 ? -52.435 -22.904 -2.683 1.00 29.55 118 ALA A N 1
ATOM 937 C CA . ALA A 1 118 ? -51.421 -23.478 -1.806 1.00 29.55 118 ALA A CA 1
ATOM 938 C C . ALA A 1 118 ? -51.347 -25.010 -1.896 1.00 29.55 118 ALA A C 1
ATOM 940 O O . ALA A 1 118 ? -52.377 -25.665 -2.024 1.00 29.55 118 ALA A O 1
ATOM 941 N N . VAL A 1 119 ? -50.145 -25.558 -1.708 1.00 31.38 119 VAL A N 1
ATOM 942 C CA . VAL A 1 119 ? -49.933 -26.832 -1.006 1.00 31.38 119 VAL A CA 1
ATOM 943 C C . VAL A 1 119 ? -48.593 -26.774 -0.272 1.00 31.38 119 VAL A C 1
ATOM 945 O O . VAL A 1 119 ? -47.539 -26.572 -0.872 1.00 31.38 119 VAL A O 1
ATOM 948 N N . GLU A 1 120 ? -48.690 -26.899 1.048 1.00 29.45 120 GLU A N 1
ATOM 949 C CA . GLU A 1 120 ? -47.610 -27.075 2.013 1.00 29.45 120 GLU A CA 1
ATOM 950 C C . GLU A 1 120 ? -46.943 -28.447 1.856 1.00 29.45 120 GLU A C 1
ATOM 952 O O . GLU A 1 120 ? -47.617 -29.436 1.570 1.00 29.45 120 GLU A O 1
ATOM 957 N N . ALA A 1 121 ? -45.642 -28.513 2.146 1.00 28.00 121 ALA A N 1
ATOM 958 C CA . ALA A 1 121 ? -45.015 -29.681 2.762 1.00 28.00 121 ALA A CA 1
ATOM 959 C C . ALA A 1 121 ? -43.650 -29.291 3.361 1.00 28.00 121 ALA A C 1
ATOM 961 O O . ALA A 1 121 ? -42.680 -29.075 2.634 1.00 28.00 121 ALA A O 1
ATOM 962 N N . GLU A 1 122 ? -43.571 -29.231 4.695 1.00 31.83 122 GLU A N 1
ATOM 963 C CA . GLU A 1 122 ? -42.328 -29.549 5.411 1.00 31.83 122 GLU A CA 1
ATOM 964 C C . GLU A 1 122 ? -41.946 -31.027 5.161 1.00 31.83 122 GLU A C 1
ATOM 966 O O . GLU A 1 122 ? -42.805 -31.839 4.801 1.00 31.83 122 GLU A O 1
ATOM 971 N N . PRO A 1 123 ? -40.680 -31.421 5.399 1.00 36.66 123 PRO A N 1
ATOM 972 C CA . PRO A 1 123 ? -40.394 -32.006 6.713 1.00 36.66 123 PRO A CA 1
ATOM 973 C C . PRO A 1 123 ? -39.014 -31.656 7.304 1.00 36.66 123 PRO A C 1
ATOM 975 O O . PRO A 1 123 ? -37.977 -31.707 6.649 1.00 36.66 123 PRO A O 1
ATOM 978 N N . GLN A 1 124 ? -39.049 -31.356 8.601 1.00 28.03 124 GLN A N 1
ATOM 979 C CA . GLN A 1 124 ? -38.256 -31.935 9.696 1.00 28.03 124 GLN A CA 1
ATOM 980 C C . GLN A 1 124 ? -36.914 -32.655 9.409 1.00 28.03 124 GLN A C 1
ATOM 982 O O . GLN A 1 124 ? -36.842 -33.697 8.762 1.00 28.03 124 GLN A O 1
ATOM 987 N N . SER A 1 125 ? -35.889 -32.106 10.074 1.00 29.89 125 SER A N 1
ATOM 988 C CA . SER A 1 125 ? -34.843 -32.744 10.897 1.00 29.89 125 SER A CA 1
ATOM 989 C C . SER A 1 125 ? -34.119 -34.014 10.413 1.00 29.89 125 SER A C 1
ATOM 991 O O . SER A 1 125 ? -34.675 -35.102 10.278 1.00 29.89 125 SER A O 1
ATOM 993 N N . LYS A 1 126 ? -32.782 -33.909 10.366 1.00 29.42 126 LYS A N 1
ATOM 994 C CA . LYS A 1 126 ? -31.875 -34.960 10.853 1.00 29.42 126 LYS A CA 1
ATOM 995 C C . LYS A 1 126 ? -30.488 -34.397 11.145 1.00 29.42 126 LYS A C 1
ATOM 997 O O . LYS A 1 126 ? -29.694 -34.133 10.249 1.00 29.42 126 LYS A O 1
ATOM 1002 N N . GLU A 1 127 ? -30.213 -34.268 12.436 1.00 29.86 127 GLU A N 1
ATOM 1003 C CA . GLU A 1 127 ? -28.867 -34.268 12.989 1.00 29.86 127 GLU A CA 1
ATOM 1004 C C . GLU A 1 127 ? -28.115 -35.529 12.545 1.00 29.86 127 GLU A C 1
ATOM 1006 O O . GLU A 1 127 ? -28.642 -36.648 12.584 1.00 29.86 127 GLU A O 1
ATOM 1011 N N . ARG A 1 128 ? -26.852 -35.350 12.163 1.00 31.77 128 ARG A N 1
ATOM 1012 C CA . ARG A 1 128 ? -25.820 -36.376 12.303 1.00 31.77 128 ARG A CA 1
ATOM 1013 C C . ARG A 1 128 ? -24.454 -35.703 12.252 1.00 31.77 128 ARG A C 1
ATOM 1015 O O . ARG A 1 128 ? -23.911 -35.441 11.184 1.00 31.77 128 ARG A O 1
ATOM 1022 N N . GLY A 1 129 ? -23.923 -35.404 13.434 1.00 26.84 129 GLY A N 1
ATOM 1023 C CA . GLY A 1 129 ? -22.528 -35.024 13.594 1.00 26.84 129 GLY A CA 1
ATOM 1024 C C . GLY A 1 129 ? -21.616 -36.173 13.194 1.00 26.84 129 GLY A C 1
ATOM 1025 O O . GLY A 1 129 ? -21.919 -37.317 13.509 1.00 26.84 129 GLY A O 1
ATOM 1026 N N . HIS A 1 130 ? -20.518 -35.862 12.511 1.00 32.69 130 HIS A N 1
ATOM 1027 C CA . HIS A 1 130 ? -19.322 -36.694 12.494 1.00 32.69 130 HIS A CA 1
ATOM 1028 C C . HIS A 1 130 ? -18.109 -35.781 12.665 1.00 32.69 130 HIS A C 1
ATOM 1030 O O . HIS A 1 130 ? -17.939 -34.769 11.991 1.00 32.69 130 HIS A O 1
ATOM 1036 N N . SER A 1 131 ? -17.347 -36.160 13.674 1.00 29.17 131 SER A N 1
ATOM 1037 C CA . SER A 1 131 ? -16.180 -35.561 14.292 1.00 29.17 131 SER A CA 1
ATOM 1038 C C . SER A 1 131 ? -14.926 -35.574 13.415 1.00 29.17 131 SER A C 1
ATOM 1040 O O . SER A 1 131 ? -14.695 -36.515 12.658 1.00 29.17 131 SER A O 1
ATOM 1042 N N . CYS A 1 132 ? -14.065 -34.574 13.632 1.00 29.72 132 CYS A N 1
ATOM 1043 C CA . CYS A 1 132 ? -12.629 -34.620 13.343 1.00 29.72 132 CYS A CA 1
ATOM 1044 C C . CYS A 1 132 ? -11.947 -35.865 13.938 1.00 29.72 132 CYS A C 1
ATOM 1046 O O . CYS A 1 132 ? -12.351 -36.329 15.008 1.00 29.72 132 CYS A O 1
ATOM 1048 N N . PRO A 1 133 ? -10.806 -36.282 13.369 1.00 35.22 133 PRO A N 1
ATOM 1049 C CA . PRO A 1 133 ? -9.706 -36.860 14.126 1.00 35.22 133 PRO A CA 1
ATOM 1050 C C . PRO A 1 133 ? -8.497 -35.896 14.204 1.00 35.22 133 PRO A C 1
ATOM 1052 O O . PRO A 1 133 ? -8.443 -34.909 13.467 1.00 35.22 133 PRO A O 1
ATOM 1055 N N . PRO A 1 134 ? -7.560 -36.130 15.142 1.00 41.91 134 PRO A N 1
ATOM 1056 C CA . PRO A 1 134 ? -6.796 -35.067 15.785 1.00 41.91 134 PRO A CA 1
ATOM 1057 C C . PRO A 1 134 ? -5.402 -34.814 15.200 1.00 41.91 134 PRO A C 1
ATOM 1059 O O . PRO A 1 134 ? -4.797 -35.641 14.520 1.00 41.91 134 PRO A O 1
ATOM 1062 N N . SER A 1 135 ? -4.894 -33.649 15.586 1.00 28.78 135 SER A N 1
ATOM 1063 C CA . SER A 1 135 ? -3.510 -33.192 15.574 1.00 28.78 135 SER A CA 1
ATOM 1064 C C . SER A 1 135 ? -2.555 -34.200 16.229 1.00 28.78 135 SER A C 1
ATOM 1066 O O . SER A 1 135 ? -2.801 -34.651 17.348 1.00 28.78 135 SER A O 1
ATOM 1068 N N . LEU A 1 136 ? -1.427 -34.488 15.575 1.00 30.81 136 LEU A N 1
ATOM 1069 C CA . LEU A 1 136 ? -0.274 -35.141 16.198 1.00 30.81 136 LEU A CA 1
ATOM 1070 C C . LEU A 1 136 ? 0.717 -34.082 16.685 1.00 30.81 136 LEU A C 1
ATOM 1072 O O . LEU A 1 136 ? 1.191 -33.238 15.926 1.00 30.81 136 LEU A O 1
ATOM 1076 N N . THR A 1 137 ? 0.999 -34.149 17.979 1.00 30.20 137 THR A N 1
ATOM 1077 C CA . THR A 1 137 ? 1.992 -33.372 18.714 1.00 30.20 137 THR A CA 1
ATOM 1078 C C . THR A 1 137 ? 3.417 -33.887 18.503 1.00 30.20 137 THR A C 1
ATOM 1080 O O . THR A 1 137 ? 3.655 -35.070 18.277 1.00 30.20 137 THR A O 1
ATOM 1083 N N . HIS A 1 138 ? 4.344 -32.941 18.644 1.00 30.02 138 HIS A N 1
ATOM 1084 C CA . HIS A 1 138 ? 5.802 -33.018 18.700 1.00 30.02 138 HIS A CA 1
ATOM 1085 C C . HIS A 1 138 ? 6.447 -34.264 19.334 1.00 30.02 138 HIS A C 1
ATOM 1087 O O . HIS A 1 138 ? 6.063 -34.687 20.420 1.00 30.02 138 HIS A O 1
ATOM 1093 N N . HIS A 1 139 ? 7.591 -34.664 18.763 1.00 29.03 139 HIS A N 1
ATOM 1094 C CA . HIS A 1 139 ? 8.780 -35.037 19.538 1.00 29.03 139 HIS A CA 1
ATOM 1095 C C . HIS A 1 139 ? 10.064 -34.434 18.917 1.00 29.03 139 HIS A C 1
ATOM 1097 O O . HIS A 1 139 ? 10.152 -34.361 17.689 1.00 29.03 139 HIS A O 1
ATOM 1103 N N . PRO A 1 140 ? 11.036 -33.975 19.736 1.00 36.03 140 PRO A N 1
ATOM 1104 C CA . PRO A 1 140 ? 12.275 -33.322 19.297 1.00 36.03 140 PRO A CA 1
ATOM 1105 C C . PRO A 1 140 ? 13.529 -34.225 19.382 1.00 36.03 140 PRO A C 1
ATOM 1107 O O . PRO A 1 140 ? 13.471 -35.319 19.939 1.00 36.03 140 PRO A O 1
ATOM 1110 N N . LEU A 1 141 ? 14.669 -33.650 18.948 1.00 27.70 141 LEU A N 1
ATOM 1111 C CA . LEU A 1 141 ? 16.085 -34.075 19.088 1.00 27.70 141 LEU A CA 1
ATOM 1112 C C . LEU A 1 141 ? 16.553 -35.065 17.992 1.00 27.70 141 LEU A C 1
ATOM 1114 O O . LEU A 1 141 ? 15.937 -36.090 17.760 1.00 27.70 141 LEU A O 1
ATOM 1118 N N . SER A 1 142 ? 17.635 -34.822 17.243 1.00 29.48 142 SER A N 1
ATOM 1119 C CA . SER A 1 142 ? 18.995 -34.635 17.745 1.00 29.48 142 SER A CA 1
ATOM 1120 C C . SER A 1 142 ? 19.943 -34.087 16.665 1.00 29.48 142 SER A C 1
ATOM 1122 O O . SER A 1 142 ? 19.703 -34.179 15.462 1.00 29.48 142 SER A O 1
ATOM 1124 N N . SER A 1 143 ? 21.029 -33.507 17.154 1.00 29.77 143 SER A N 1
ATOM 1125 C CA . SER A 1 143 ? 22.177 -32.952 16.457 1.00 29.77 143 SER A CA 1
ATOM 1126 C C . SER A 1 143 ? 23.129 -34.031 15.921 1.00 29.77 143 SER A C 1
ATOM 1128 O O . SER A 1 143 ? 23.253 -35.104 16.505 1.00 29.77 143 SER A O 1
ATOM 1130 N N . SER A 1 144 ? 23.898 -33.709 14.871 1.00 30.56 144 SER A N 1
ATOM 1131 C CA . SER A 1 144 ? 25.378 -33.654 14.912 1.00 30.56 144 SER A CA 1
ATOM 1132 C C . SER A 1 144 ? 26.067 -33.842 13.543 1.00 30.56 144 SER A C 1
ATOM 1134 O O . SER A 1 144 ? 25.642 -34.650 12.725 1.00 30.56 144 SER A O 1
ATOM 1136 N N . ARG A 1 145 ? 27.215 -33.140 13.412 1.00 32.53 145 ARG A N 1
ATOM 1137 C CA . ARG A 1 145 ? 28.355 -33.275 12.460 1.00 32.53 145 ARG A CA 1
ATOM 1138 C C . ARG A 1 145 ? 28.187 -32.550 11.115 1.00 32.53 145 ARG A C 1
ATOM 1140 O O . ARG A 1 145 ? 27.405 -32.973 10.284 1.00 32.53 145 ARG A O 1
ATOM 1147 N N . GLN A 1 146 ? 28.760 -31.362 10.874 1.00 31.92 146 GLN A N 1
ATOM 1148 C CA . GLN A 1 146 ? 30.176 -30.917 10.807 1.00 31.92 146 GLN A CA 1
ATOM 1149 C C . GLN A 1 146 ? 31.099 -31.703 9.854 1.00 31.92 146 GLN A C 1
ATOM 1151 O O . GLN A 1 146 ? 31.491 -32.828 10.153 1.00 31.92 146 GLN A O 1
ATOM 1156 N N . GLY A 1 147 ? 31.545 -30.990 8.804 1.00 28.61 147 GLY A N 1
ATOM 1157 C CA . GLY A 1 147 ? 32.815 -31.160 8.077 1.00 28.61 147 GLY A CA 1
ATOM 1158 C C . GLY A 1 147 ? 32.678 -31.337 6.551 1.00 28.61 147 GLY A C 1
ATOM 1159 O O . GLY A 1 147 ? 31.727 -31.973 6.115 1.00 28.61 147 GLY A O 1
ATOM 1160 N N . PRO A 1 148 ? 33.665 -30.920 5.731 1.00 42.94 148 PRO A N 1
ATOM 1161 C CA . PRO A 1 148 ? 34.301 -29.601 5.671 1.00 42.94 148 PRO A CA 1
ATOM 1162 C C . PRO A 1 148 ? 34.312 -28.986 4.244 1.00 42.94 148 PRO A C 1
ATOM 1164 O O . PRO A 1 148 ? 34.013 -29.626 3.241 1.00 42.94 148 PRO A O 1
ATOM 1167 N N . ILE A 1 149 ? 34.706 -27.711 4.204 1.00 34.44 149 ILE A N 1
ATOM 1168 C CA . ILE A 1 149 ? 34.987 -26.834 3.051 1.00 34.44 149 ILE A CA 1
ATOM 1169 C C . ILE A 1 149 ? 36.180 -27.342 2.213 1.00 34.44 149 ILE A C 1
ATOM 1171 O O . ILE A 1 149 ? 37.149 -27.826 2.801 1.00 34.44 149 ILE A O 1
ATOM 1175 N N . PRO A 1 150 ? 36.227 -27.043 0.898 1.00 35.94 150 PRO A N 1
ATOM 1176 C CA . PRO A 1 150 ? 37.493 -26.737 0.238 1.00 35.94 150 PRO A CA 1
ATOM 1177 C C . PRO A 1 150 ? 37.536 -25.310 -0.339 1.00 35.94 150 PRO A C 1
ATOM 1179 O O . PRO A 1 150 ? 36.636 -24.854 -1.043 1.00 35.94 150 PRO A O 1
ATOM 1182 N N . ARG A 1 151 ? 38.639 -24.621 -0.021 1.00 31.28 151 ARG A N 1
ATOM 1183 C CA . ARG A 1 151 ? 39.146 -23.400 -0.662 1.00 31.28 151 ARG A CA 1
ATOM 1184 C C . ARG A 1 151 ? 40.001 -23.766 -1.883 1.00 31.28 151 ARG A C 1
ATOM 1186 O O . ARG A 1 151 ? 40.827 -24.667 -1.781 1.00 31.28 151 ARG A O 1
ATOM 1193 N N . ALA A 1 152 ? 39.910 -22.957 -2.934 1.00 31.56 152 ALA A N 1
ATOM 1194 C CA . ALA A 1 152 ? 40.990 -22.573 -3.858 1.00 31.56 152 ALA A CA 1
ATOM 1195 C C . ALA A 1 152 ? 40.582 -21.184 -4.413 1.00 31.56 152 ALA A C 1
ATOM 1197 O O . ALA A 1 152 ? 39.429 -21.027 -4.801 1.00 31.56 152 ALA A O 1
ATOM 1198 N N . ALA A 1 153 ? 41.311 -20.075 -4.198 1.00 28.81 153 ALA A N 1
ATOM 1199 C CA . ALA A 1 153 ? 42.559 -19.648 -4.865 1.00 28.81 153 ALA A CA 1
ATOM 1200 C C . ALA A 1 153 ? 42.412 -19.688 -6.404 1.00 28.81 153 ALA A C 1
ATOM 1202 O O . ALA A 1 153 ? 42.011 -20.718 -6.925 1.00 28.81 153 ALA A O 1
ATOM 1203 N N . SER A 1 154 ? 42.692 -18.661 -7.210 1.00 30.23 154 SER A N 1
ATOM 1204 C CA . SER A 1 154 ? 43.463 -17.417 -7.063 1.00 30.23 154 SER A CA 1
ATOM 1205 C C . SER A 1 154 ? 43.302 -16.577 -8.350 1.00 30.23 154 SER A C 1
ATOM 1207 O O . SER A 1 154 ? 42.987 -17.141 -9.392 1.00 30.23 154 SER A O 1
ATOM 1209 N N . ASP A 1 155 ? 43.590 -15.276 -8.244 1.00 29.34 155 ASP A N 1
ATOM 1210 C CA . ASP A 1 155 ? 44.163 -14.365 -9.256 1.00 29.34 155 ASP A CA 1
ATOM 1211 C C . ASP A 1 155 ? 43.494 -14.166 -10.632 1.00 29.34 155 ASP A C 1
ATOM 1213 O O . ASP A 1 155 ? 43.369 -15.068 -11.450 1.00 29.34 155 ASP A O 1
ATOM 1217 N N . SER A 1 156 ? 43.157 -12.906 -10.945 1.00 30.34 156 SER A N 1
ATOM 1218 C CA . SER A 1 156 ? 44.040 -12.035 -11.745 1.00 30.34 156 SER A CA 1
ATOM 1219 C C . SER A 1 156 ? 43.331 -10.735 -12.143 1.00 30.34 156 SER A C 1
ATOM 1221 O O . SER A 1 156 ? 42.274 -10.724 -12.768 1.00 30.34 156 SER A O 1
ATOM 1223 N N . GLN A 1 157 ? 43.972 -9.620 -11.798 1.00 30.98 157 GLN A N 1
ATOM 1224 C CA . GLN A 1 157 ? 43.736 -8.292 -12.356 1.00 30.98 157 GLN A CA 1
ATOM 1225 C C . GLN A 1 157 ? 44.069 -8.278 -13.854 1.00 30.98 157 GLN A C 1
ATOM 1227 O O . GLN A 1 157 ? 45.089 -8.839 -14.234 1.00 30.98 157 GLN A O 1
ATOM 1232 N N . HIS A 1 158 ? 43.312 -7.537 -14.669 1.00 32.03 158 HIS A N 1
ATOM 1233 C CA . HIS A 1 158 ? 43.886 -6.766 -15.776 1.00 32.03 158 HIS A CA 1
ATOM 1234 C C . HIS A 1 158 ? 43.001 -5.564 -16.138 1.00 32.03 158 HIS A C 1
ATOM 1236 O O . HIS A 1 158 ? 41.820 -5.683 -16.453 1.00 32.03 158 HIS A O 1
ATOM 1242 N N . HIS A 1 159 ? 43.633 -4.392 -16.078 1.00 31.52 159 HIS A N 1
ATOM 1243 C CA . HIS A 1 159 ? 43.259 -3.153 -16.750 1.00 31.52 159 HIS A CA 1
ATOM 1244 C C . HIS A 1 159 ? 42.932 -3.374 -18.236 1.00 31.52 159 HIS A C 1
ATOM 1246 O O . HIS A 1 159 ? 43.606 -4.171 -18.882 1.00 31.52 159 HIS A O 1
ATOM 1252 N N . LEU A 1 160 ? 42.006 -2.575 -18.786 1.00 28.34 160 LEU A N 1
ATOM 1253 C CA . LEU A 1 160 ? 42.248 -1.622 -19.890 1.00 28.34 160 LEU A CA 1
ATOM 1254 C C . LEU A 1 160 ? 40.918 -1.029 -20.416 1.00 28.34 160 LEU A C 1
ATOM 1256 O O . LEU A 1 160 ? 40.010 -1.726 -20.851 1.00 28.34 160 LEU A O 1
ATOM 1260 N N . SER A 1 161 ? 40.838 0.297 -20.405 1.00 27.58 161 SER A N 1
ATOM 1261 C CA . SER A 1 161 ? 40.143 1.145 -21.391 1.00 27.58 161 SER A CA 1
ATOM 1262 C C . SER A 1 161 ? 41.233 2.034 -22.023 1.00 27.58 161 SER A C 1
ATOM 1264 O O . SER A 1 161 ? 42.327 2.068 -21.450 1.00 27.58 161 SER A O 1
ATOM 1266 N N . PRO A 1 162 ? 41.004 2.833 -23.087 1.00 44.69 162 PRO A N 1
ATOM 1267 C CA . PRO A 1 162 ? 39.829 2.989 -23.960 1.00 44.69 162 PRO A CA 1
ATOM 1268 C C . PRO A 1 162 ? 40.195 2.914 -25.468 1.00 44.69 162 PRO A C 1
ATOM 1270 O O . PRO A 1 162 ? 41.362 2.998 -25.830 1.00 44.69 162 PRO A O 1
ATOM 1273 N N . HIS A 1 163 ? 39.211 2.881 -26.376 1.00 29.62 163 HIS A N 1
ATOM 1274 C CA . HIS A 1 163 ? 39.411 3.448 -27.718 1.00 29.62 163 HIS A CA 1
ATOM 1275 C C . HIS A 1 163 ? 38.114 3.988 -28.335 1.00 29.62 163 HIS A C 1
ATOM 1277 O O . HIS A 1 163 ? 37.087 3.319 -28.396 1.00 29.62 163 HIS A O 1
ATOM 1283 N N . GLN A 1 164 ? 38.217 5.245 -28.768 1.00 28.72 164 GLN A N 1
ATOM 1284 C CA . GLN A 1 164 ? 37.306 5.996 -29.632 1.00 28.72 164 GLN A CA 1
ATOM 1285 C C . GLN A 1 164 ? 37.400 5.539 -31.100 1.00 28.72 164 GLN A C 1
ATOM 1287 O O . GLN A 1 164 ? 38.385 4.897 -31.462 1.00 28.72 164 GLN A O 1
ATOM 1292 N N . SER A 1 165 ? 36.463 6.054 -31.925 1.00 28.94 165 SER A N 1
ATOM 1293 C CA . SER A 1 165 ? 36.402 6.109 -33.411 1.00 28.94 165 SER A CA 1
ATOM 1294 C C . SER A 1 165 ? 35.290 5.207 -33.973 1.00 28.94 165 SER A C 1
ATOM 1296 O O . SER A 1 165 ? 35.227 4.048 -33.603 1.00 28.94 165 SER A O 1
ATOM 1298 N N . SER A 1 166 ? 34.390 5.601 -34.881 1.00 29.02 166 SER A N 1
ATOM 1299 C CA . SER A 1 166 ? 34.153 6.831 -35.655 1.00 29.02 166 SER A CA 1
ATOM 1300 C C . SER A 1 166 ? 32.794 6.721 -36.394 1.00 29.02 166 SER A C 1
ATOM 1302 O O . SER A 1 166 ? 32.269 5.622 -36.516 1.00 29.02 166 SER A O 1
ATOM 1304 N N . LYS A 1 167 ? 32.245 7.879 -36.830 1.00 29.48 167 LYS A N 1
ATOM 1305 C CA . LYS A 1 167 ? 31.602 8.222 -38.139 1.00 29.48 167 LYS A CA 1
ATOM 1306 C C . LYS A 1 167 ? 30.824 7.109 -38.890 1.00 29.48 167 LYS A C 1
ATOM 1308 O O . LYS A 1 167 ? 31.325 6.013 -39.040 1.00 29.48 167 LYS A O 1
ATOM 1313 N N . THR A 1 168 ? 29.667 7.278 -39.537 1.00 27.34 168 THR A N 1
ATOM 1314 C CA . THR A 1 168 ? 28.939 8.399 -40.177 1.00 27.34 168 THR A CA 1
ATOM 1315 C C . THR A 1 168 ? 27.700 7.781 -40.854 1.00 27.34 168 THR A C 1
ATOM 1317 O O . THR A 1 168 ? 27.814 6.656 -41.323 1.00 27.34 168 THR A O 1
ATOM 1320 N N . HIS A 1 169 ? 26.582 8.512 -40.956 1.00 31.47 169 HIS A N 1
ATOM 1321 C CA . HIS A 1 169 ? 25.570 8.520 -42.045 1.00 31.47 169 HIS A CA 1
ATOM 1322 C C . HIS A 1 169 ? 24.385 9.353 -41.523 1.00 31.47 169 HIS A C 1
ATOM 1324 O O . HIS A 1 169 ? 23.712 8.956 -40.582 1.00 31.47 169 HIS A O 1
ATOM 1330 N N . ASP A 1 170 ? 24.276 10.639 -41.842 1.00 27.83 170 ASP A N 1
ATOM 1331 C CA . ASP A 1 170 ? 23.803 11.233 -43.102 1.00 27.83 170 ASP A CA 1
ATOM 1332 C C . ASP A 1 170 ? 22.421 10.727 -43.550 1.00 27.83 170 ASP A C 1
ATOM 1334 O O . ASP A 1 170 ? 22.286 9.596 -44.016 1.00 27.83 170 ASP A O 1
ATOM 1338 N N . ARG A 1 171 ? 21.409 11.590 -43.373 1.00 30.12 171 ARG A N 1
ATOM 1339 C CA . ARG A 1 171 ? 20.210 11.749 -44.215 1.00 30.12 171 ARG A CA 1
ATOM 1340 C C . ARG A 1 171 ? 19.332 12.870 -43.655 1.00 30.12 171 ARG A C 1
ATOM 1342 O O . ARG A 1 171 ? 18.508 12.669 -42.767 1.00 30.12 171 ARG A O 1
ATOM 1349 N N . THR A 1 172 ? 19.505 14.056 -44.222 1.00 28.84 172 THR A N 1
ATOM 1350 C CA . THR A 1 172 ? 18.536 15.156 -44.190 1.00 28.84 172 THR A CA 1
ATOM 1351 C C . THR A 1 172 ? 17.780 15.213 -45.517 1.00 28.84 172 THR A C 1
ATOM 1353 O O . THR A 1 172 ? 18.386 15.434 -46.560 1.00 28.84 172 THR A O 1
ATOM 1356 N N . ALA A 1 173 ? 16.463 15.044 -45.460 1.00 31.39 173 ALA A N 1
ATOM 1357 C CA . ALA A 1 173 ? 15.442 15.513 -46.403 1.00 31.39 173 ALA A CA 1
ATOM 1358 C C . ALA A 1 173 ? 14.137 15.516 -45.573 1.00 31.39 173 ALA A C 1
ATOM 1360 O O . ALA A 1 173 ? 13.969 14.660 -44.712 1.00 31.39 173 ALA A O 1
ATOM 1361 N N . ASP A 1 174 ? 13.198 16.447 -45.659 1.00 29.05 174 ASP A N 1
ATOM 1362 C CA . ASP A 1 174 ? 12.717 17.147 -46.833 1.00 29.05 174 ASP A CA 1
ATOM 1363 C C . ASP A 1 174 ? 11.863 18.345 -46.366 1.00 29.05 174 ASP A C 1
ATOM 1365 O O . ASP A 1 174 ? 11.159 18.273 -45.351 1.00 29.05 174 ASP A O 1
ATOM 1369 N N . LYS A 1 175 ? 11.926 19.451 -47.105 1.00 30.33 175 LYS A N 1
ATOM 1370 C CA . LYS A 1 175 ? 11.032 20.600 -46.980 1.00 30.33 175 LYS A CA 1
ATOM 1371 C C . LYS A 1 175 ? 10.433 20.859 -48.363 1.00 30.33 175 LYS A C 1
ATOM 1373 O O . LYS A 1 175 ? 11.100 21.399 -49.236 1.00 30.33 175 LYS A O 1
ATOM 1378 N N . SER A 1 176 ? 9.109 20.714 -48.405 1.00 27.52 176 SER A N 1
ATOM 1379 C CA . SER A 1 176 ? 8.172 21.769 -48.814 1.00 27.52 176 SER A CA 1
ATOM 1380 C C . SER A 1 176 ? 7.592 21.768 -50.249 1.00 27.52 176 SER A C 1
ATOM 1382 O O . SER A 1 176 ? 8.300 21.755 -51.244 1.00 27.52 176 SER A O 1
ATOM 1384 N N . VAL A 1 177 ? 6.255 21.921 -50.248 1.00 28.81 177 VAL A N 1
ATOM 1385 C CA . VAL A 1 177 ? 5.337 22.638 -51.167 1.00 28.81 177 VAL A CA 1
ATOM 1386 C C . VAL A 1 177 ? 5.079 22.121 -52.595 1.00 28.81 177 VAL A C 1
ATOM 1388 O O . VAL A 1 177 ? 5.926 22.220 -53.468 1.00 28.81 177 VAL A O 1
ATOM 1391 N N . HIS A 1 178 ? 3.832 21.713 -52.881 1.00 30.64 178 HIS A N 1
ATOM 1392 C CA . HIS A 1 178 ? 2.789 22.519 -53.560 1.00 30.64 178 HIS A CA 1
ATOM 1393 C C . HIS A 1 178 ? 1.689 21.630 -54.178 1.00 30.64 178 HIS A C 1
ATOM 1395 O O . HIS A 1 178 ? 1.969 20.717 -54.945 1.00 30.64 178 HIS A O 1
ATOM 1401 N N . ALA A 1 179 ? 0.422 21.972 -53.923 1.00 28.77 179 ALA A N 1
ATOM 1402 C CA . ALA A 1 179 ? -0.718 21.620 -54.772 1.00 28.77 179 ALA A CA 1
ATOM 1403 C C . ALA A 1 179 ? -1.725 22.790 -54.753 1.00 28.77 179 ALA A C 1
ATOM 1405 O O . ALA A 1 179 ? -2.048 23.262 -53.658 1.00 28.77 179 ALA A O 1
ATOM 1406 N N . PRO A 1 180 ? -2.209 23.288 -55.909 1.00 40.41 180 PRO A N 1
ATOM 1407 C CA . PRO A 1 180 ? -3.251 24.309 -55.952 1.00 40.41 180 PRO A CA 1
ATOM 1408 C C . PRO A 1 180 ? -4.629 23.772 -56.397 1.00 40.41 180 PRO A C 1
ATOM 1410 O O . PRO A 1 180 ? -4.741 22.927 -57.276 1.00 40.41 180 PRO A O 1
ATOM 1413 N N . PHE A 1 181 ? -5.660 24.330 -55.752 1.00 28.75 181 PHE A N 1
ATOM 1414 C CA . PHE A 1 181 ? -6.946 24.833 -56.272 1.00 28.75 181 PHE A CA 1
ATOM 1415 C C . PHE A 1 181 ? -7.782 24.054 -57.318 1.00 28.75 181 PHE A C 1
ATOM 1417 O O . PHE A 1 181 ? -7.531 24.089 -58.514 1.00 28.75 181 PHE A O 1
ATOM 1424 N N . ASN A 1 182 ? -8.875 23.467 -56.812 1.00 30.23 182 ASN A N 1
ATOM 1425 C CA . ASN A 1 182 ? -10.309 23.770 -57.034 1.00 30.23 182 ASN A CA 1
ATOM 1426 C C . ASN A 1 182 ? -10.819 24.348 -58.383 1.00 30.23 182 ASN A C 1
ATOM 1428 O O . ASN A 1 182 ? -10.413 25.439 -58.771 1.00 30.23 182 ASN A O 1
ATOM 1432 N N . CYS A 1 183 ? -11.839 23.695 -58.973 1.00 26.77 183 CYS A N 1
ATOM 1433 C CA . CYS A 1 183 ? -13.197 24.220 -59.275 1.00 26.77 183 CYS A CA 1
ATOM 1434 C C . CYS A 1 183 ? -13.878 23.456 -60.431 1.00 26.77 183 CYS A C 1
ATOM 1436 O O . CYS A 1 183 ? -13.281 23.235 -61.480 1.00 26.77 183 CYS A O 1
ATOM 1438 N N . GLY A 1 184 ? -15.166 23.133 -60.268 1.00 27.53 184 GLY A N 1
ATOM 1439 C CA . GLY A 1 184 ? -16.015 22.578 -61.328 1.00 27.53 184 GLY A CA 1
ATOM 1440 C C . GLY A 1 184 ? -17.463 22.380 -60.874 1.00 27.53 184 GLY A C 1
ATOM 1441 O O . GLY A 1 184 ? -17.814 21.337 -60.334 1.00 27.53 184 GLY A O 1
ATOM 1442 N N . SER A 1 185 ? -18.280 23.413 -61.069 1.00 32.03 185 SER A N 1
ATOM 1443 C CA . SER A 1 185 ? -19.721 23.493 -60.793 1.00 32.03 185 SER A CA 1
ATOM 1444 C C . SER A 1 185 ? -20.560 22.705 -61.812 1.00 32.03 185 SER A C 1
ATOM 1446 O O . SER A 1 185 ? -20.194 22.647 -62.983 1.00 32.03 185 SER A O 1
ATOM 1448 N N . GLY A 1 186 ? -21.739 22.202 -61.423 1.00 29.00 186 GLY A N 1
ATOM 1449 C CA . GLY A 1 186 ? -22.717 21.646 -62.371 1.00 29.00 186 GLY A CA 1
ATOM 1450 C C . GLY A 1 186 ? -24.048 21.254 -61.724 1.00 29.00 186 GLY A C 1
ATOM 1451 O O . GLY A 1 186 ? -24.091 20.359 -60.894 1.00 29.00 186 GLY A O 1
ATOM 1452 N N . ALA A 1 187 ? -25.110 21.968 -62.092 1.00 31.56 187 ALA A N 1
ATOM 1453 C CA . ALA A 1 187 ? -26.462 21.983 -61.529 1.00 31.56 187 ALA A CA 1
ATOM 1454 C C . ALA A 1 187 ? -27.299 20.690 -61.670 1.00 31.56 187 ALA A C 1
ATOM 1456 O O . ALA A 1 187 ? -27.080 19.895 -62.579 1.00 31.56 187 ALA A O 1
ATOM 1457 N N . GLY A 1 188 ? -28.363 20.584 -60.855 1.00 29.48 188 GLY A N 1
ATOM 1458 C CA . GLY A 1 188 ? -29.563 19.809 -61.207 1.00 29.48 188 GLY A CA 1
ATOM 1459 C C . GLY A 1 188 ? -30.356 19.221 -60.034 1.00 29.48 188 GLY A C 1
ATOM 1460 O O . GLY A 1 188 ? -30.178 18.055 -59.706 1.00 29.48 188 GLY A O 1
ATOM 1461 N N . SER A 1 189 ? -31.282 19.991 -59.450 1.00 32.44 189 SER A N 1
ATOM 1462 C CA . SER A 1 189 ? -32.433 19.433 -58.709 1.00 32.44 189 SER A CA 1
ATOM 1463 C C . SER A 1 189 ? -33.536 19.030 -59.693 1.00 32.44 189 SER A C 1
ATOM 1465 O O . SER A 1 189 ? -33.740 19.732 -60.685 1.00 32.44 189 SER A O 1
ATOM 1467 N N . PRO A 1 190 ? -34.330 17.992 -59.375 1.00 36.91 190 PRO A N 1
ATOM 1468 C CA . PRO A 1 190 ? -35.741 18.275 -59.116 1.00 36.91 190 PRO A CA 1
ATOM 1469 C C . PRO A 1 190 ? -36.328 17.498 -57.924 1.00 36.91 190 PRO A C 1
ATOM 1471 O O . PRO A 1 190 ? -35.991 16.352 -57.640 1.00 36.91 190 PRO A O 1
ATOM 1474 N N . PHE A 1 191 ? -37.252 18.166 -57.238 1.00 30.34 191 PHE A N 1
ATOM 1475 C CA . PHE A 1 191 ? -38.133 17.629 -56.203 1.00 30.34 191 PHE A CA 1
ATOM 1476 C C . PHE A 1 191 ? -39.149 16.633 -56.788 1.00 30.34 191 PHE A C 1
ATOM 1478 O O . PHE A 1 191 ? -39.806 16.958 -57.772 1.00 30.34 191 PHE A O 1
ATOM 1485 N N . HIS A 1 192 ? -39.389 15.509 -56.102 1.00 34.09 192 HIS A N 1
ATOM 1486 C CA . HIS A 1 192 ? -40.746 15.000 -55.848 1.00 34.09 192 HIS A CA 1
ATOM 1487 C C . HIS A 1 192 ? -40.768 14.078 -54.605 1.00 34.09 192 HIS A C 1
ATOM 1489 O O . HIS A 1 192 ? -39.765 13.421 -54.322 1.00 34.09 192 HIS A O 1
ATOM 1495 N N . PRO A 1 193 ? -41.872 14.043 -53.828 1.00 47.06 193 PRO A N 1
ATOM 1496 C CA . PRO A 1 193 ? -41.927 13.425 -52.509 1.00 47.06 193 PRO A CA 1
ATOM 1497 C C . PRO A 1 193 ? -42.576 12.035 -52.552 1.00 47.06 193 PRO A C 1
ATOM 1499 O O . PRO A 1 193 ? -43.589 11.831 -53.215 1.00 47.06 193 PRO A O 1
ATOM 1502 N N . SER A 1 194 ? -42.067 11.093 -51.760 1.00 33.84 194 SER A N 1
ATOM 1503 C CA . SER A 1 194 ? -42.815 9.875 -51.439 1.00 33.84 194 SER A CA 1
ATOM 1504 C C . SER A 1 194 ? -42.412 9.330 -50.074 1.00 33.84 194 SER A C 1
ATOM 1506 O O . SER A 1 194 ? -41.273 8.930 -49.839 1.00 33.84 194 SER A O 1
ATOM 1508 N N . HIS A 1 195 ? -43.384 9.349 -49.167 1.00 45.75 195 HIS A N 1
ATOM 1509 C CA . HIS A 1 195 ? -43.334 8.763 -47.840 1.00 45.75 195 HIS A CA 1
ATOM 1510 C C . HIS A 1 195 ? -43.067 7.254 -47.897 1.00 45.75 195 HIS A C 1
ATOM 1512 O O . HIS A 1 195 ? -43.923 6.480 -48.312 1.00 45.75 195 HIS A O 1
ATOM 1518 N N . GLY A 1 196 ? -41.912 6.839 -47.382 1.00 34.84 196 GLY A N 1
ATOM 1519 C CA . GLY A 1 196 ? -41.643 5.468 -46.965 1.00 34.84 196 GLY A CA 1
ATOM 1520 C C . GLY A 1 196 ? -41.095 5.495 -45.545 1.00 34.84 196 GLY A C 1
ATOM 1521 O O . GLY A 1 196 ? -40.001 6.005 -45.311 1.00 34.84 196 GLY A O 1
ATOM 1522 N N . ARG A 1 197 ? -41.861 4.988 -44.571 1.00 39.72 197 ARG A N 1
ATOM 1523 C CA . ARG A 1 197 ? -41.357 4.755 -43.211 1.00 39.72 197 ARG A CA 1
ATOM 1524 C C . ARG A 1 197 ? -40.242 3.715 -43.292 1.00 39.72 197 ARG A C 1
ATOM 1526 O O . ARG A 1 197 ? -40.518 2.520 -43.309 1.00 39.72 197 ARG A O 1
ATOM 1533 N N . HIS A 1 198 ? -38.989 4.157 -43.299 1.00 36.91 198 HIS A N 1
ATOM 1534 C CA . HIS A 1 198 ? -37.881 3.284 -42.940 1.00 36.91 198 HIS A CA 1
ATOM 1535 C C . HIS A 1 198 ? -38.012 2.957 -41.454 1.00 36.91 198 HIS A C 1
ATOM 1537 O O . HIS A 1 198 ? -37.666 3.756 -40.582 1.00 36.91 198 HIS A O 1
ATOM 1543 N N . VAL A 1 199 ? -38.545 1.770 -41.169 1.00 42.00 199 VAL A N 1
ATOM 1544 C CA . VAL A 1 199 ? -38.359 1.110 -39.881 1.00 42.00 199 VAL A CA 1
ATOM 1545 C C . VAL A 1 199 ? -36.849 0.997 -39.687 1.00 42.00 199 VAL A C 1
ATOM 1547 O O . VAL A 1 199 ? -36.185 0.232 -40.387 1.00 42.00 199 VAL A O 1
ATOM 1550 N N . ARG A 1 200 ? -36.283 1.814 -38.791 1.00 36.00 200 ARG A N 1
ATOM 1551 C CA . ARG A 1 200 ? -34.910 1.620 -38.323 1.00 36.00 200 ARG A CA 1
ATOM 1552 C C . ARG A 1 200 ? -34.874 0.237 -37.686 1.00 36.00 200 ARG A C 1
ATOM 1554 O O . ARG A 1 200 ? -35.455 0.044 -36.621 1.00 36.00 200 ARG A O 1
ATOM 1561 N N . GLN A 1 201 ? -34.235 -0.720 -38.354 1.00 36.31 201 GLN A N 1
ATOM 1562 C CA . GLN A 1 201 ? -33.841 -1.955 -37.692 1.00 36.31 201 GLN A CA 1
ATOM 1563 C C . GLN A 1 201 ? -33.012 -1.559 -36.463 1.00 36.31 201 GLN A C 1
ATOM 1565 O O . GLN A 1 201 ? -32.163 -0.665 -36.587 1.00 36.31 201 GLN A O 1
ATOM 1570 N N . PRO A 1 202 ? -33.260 -2.147 -35.281 1.00 37.72 202 PRO A N 1
ATOM 1571 C CA . PRO A 1 202 ? -32.389 -1.917 -34.144 1.00 37.72 202 PRO A CA 1
ATOM 1572 C C . PRO A 1 202 ? -30.989 -2.320 -34.596 1.00 37.72 202 PRO A C 1
ATOM 1574 O O . PRO A 1 202 ? -30.802 -3.444 -35.068 1.00 37.72 202 PRO A O 1
ATOM 1577 N N . LEU A 1 203 ? -30.017 -1.406 -34.505 1.00 45.19 203 LEU A N 1
ATOM 1578 C CA . LEU A 1 203 ? -28.624 -1.828 -34.527 1.00 45.19 203 LEU A CA 1
ATOM 1579 C C . LEU A 1 203 ? -28.525 -2.865 -33.413 1.00 45.19 203 LEU A C 1
ATOM 1581 O O . LEU A 1 203 ? -28.694 -2.514 -32.248 1.00 45.19 203 LEU A O 1
ATOM 1585 N N . LEU A 1 204 ? -28.323 -4.129 -33.785 1.00 47.47 204 LEU A N 1
ATOM 1586 C CA . LEU A 1 204 ? -27.901 -5.158 -32.855 1.00 47.47 204 LEU A CA 1
ATOM 1587 C C . LEU A 1 204 ? -26.643 -4.600 -32.207 1.00 47.47 204 LEU A C 1
ATOM 1589 O O . LEU A 1 204 ? -25.593 -4.487 -32.847 1.00 47.47 204 LEU A O 1
ATOM 1593 N N . GLU A 1 205 ? -26.805 -4.136 -30.975 1.00 43.16 205 GLU A N 1
ATOM 1594 C CA . GLU A 1 205 ? -25.736 -3.665 -30.126 1.00 43.16 205 GLU A CA 1
ATOM 1595 C C . GLU A 1 205 ? -24.832 -4.880 -29.967 1.00 43.16 205 GLU A C 1
ATOM 1597 O O . GLU A 1 205 ? -25.141 -5.824 -29.246 1.00 43.16 205 GLU A O 1
ATOM 1602 N N . ARG A 1 206 ? -23.790 -4.944 -30.805 1.00 47.56 206 ARG A N 1
ATOM 1603 C CA . ARG A 1 206 ? -22.776 -5.991 -30.761 1.00 47.56 206 ARG A CA 1
ATOM 1604 C C . ARG A 1 206 ? -22.224 -5.918 -29.347 1.00 47.56 206 ARG A C 1
ATOM 1606 O O . ARG A 1 206 ? -21.425 -5.023 -29.071 1.00 47.56 206 ARG A O 1
ATOM 1613 N N . GLU A 1 207 ? -22.687 -6.805 -28.469 1.00 44.19 207 GLU A N 1
ATOM 1614 C CA . GLU A 1 207 ? -22.116 -7.015 -27.146 1.00 44.19 207 GLU A CA 1
ATOM 1615 C C . GLU A 1 207 ? -20.613 -7.156 -27.363 1.00 44.19 207 GLU A C 1
ATOM 1617 O O . GLU A 1 207 ? -20.132 -8.151 -27.917 1.00 44.19 207 GLU A O 1
ATOM 1622 N N . ARG A 1 208 ? -19.857 -6.100 -27.048 1.00 54.12 208 ARG A N 1
ATOM 1623 C CA . ARG A 1 208 ? -18.404 -6.121 -27.164 1.00 54.12 208 ARG A CA 1
ATOM 1624 C C . ARG A 1 208 ? -17.922 -7.020 -26.042 1.00 54.12 208 ARG A C 1
ATOM 1626 O O . ARG A 1 208 ? -17.643 -6.547 -24.948 1.00 54.12 208 ARG A O 1
ATOM 1633 N N . ARG A 1 209 ? -17.885 -8.325 -26.310 1.00 60.50 209 ARG A N 1
ATOM 1634 C CA . ARG A 1 209 ? -17.300 -9.310 -25.408 1.00 60.50 209 ARG A CA 1
ATOM 1635 C C . ARG A 1 209 ? -15.861 -8.888 -25.164 1.00 60.50 209 ARG A C 1
ATOM 1637 O O . ARG A 1 209 ? -15.062 -8.817 -26.100 1.00 60.50 209 ARG A O 1
ATOM 1644 N N . THR A 1 210 ? -15.569 -8.537 -23.921 1.00 64.00 210 THR A N 1
ATOM 1645 C CA . THR A 1 210 ? -14.215 -8.240 -23.479 1.00 64.00 210 THR A CA 1
ATOM 1646 C C . THR A 1 210 ? -13.345 -9.458 -23.793 1.00 64.00 210 THR A C 1
ATOM 1648 O O . THR A 1 210 ? -13.757 -10.576 -23.473 1.00 64.00 210 THR A O 1
ATOM 1651 N N . PRO A 1 211 ? -12.194 -9.292 -24.467 1.00 71.94 211 PRO A N 1
ATOM 1652 C CA . PRO A 1 211 ? -11.326 -10.423 -24.755 1.00 71.94 211 PRO A CA 1
ATOM 1653 C C . PRO A 1 211 ? -10.902 -11.095 -23.438 1.00 71.94 211 PRO A C 1
ATOM 1655 O O . PRO A 1 211 ? -10.670 -10.387 -22.453 1.00 71.94 211 PRO A O 1
ATOM 1658 N N . PRO A 1 212 ? -10.817 -12.438 -23.402 1.00 85.12 212 PRO A N 1
ATOM 1659 C CA . PRO A 1 212 ? -10.375 -13.148 -22.210 1.00 85.12 212 PRO A CA 1
ATOM 1660 C C . PRO A 1 212 ? -8.951 -12.724 -21.840 1.00 85.12 212 PRO A C 1
ATOM 1662 O O . PRO A 1 212 ? -8.155 -12.344 -22.704 1.00 85.12 212 PRO A O 1
ATOM 1665 N N . TRP A 1 213 ? -8.628 -12.787 -20.550 1.00 93.56 213 TRP A N 1
ATOM 1666 C CA . TRP A 1 213 ? -7.270 -12.529 -20.079 1.00 93.56 213 TRP A CA 1
ATOM 1667 C C . TRP A 1 213 ? -6.271 -13.501 -20.719 1.00 93.56 213 TRP A C 1
ATOM 1669 O O . TRP A 1 213 ? -6.637 -14.642 -21.018 1.00 93.56 213 TRP A O 1
ATOM 1679 N N . PRO A 1 214 ? -5.003 -13.086 -20.914 1.00 92.38 214 PRO A N 1
ATOM 1680 C CA . PRO A 1 214 ? -3.959 -14.034 -21.273 1.00 92.38 214 PRO A CA 1
ATOM 1681 C C . PRO A 1 214 ? -3.849 -15.116 -20.192 1.00 92.38 214 PRO A C 1
ATOM 1683 O O . PRO A 1 214 ? -4.113 -14.858 -19.018 1.00 92.38 214 PRO A O 1
ATOM 1686 N N . ALA A 1 215 ? -3.433 -16.322 -20.577 1.00 92.94 215 ALA A N 1
ATOM 1687 C CA . ALA A 1 215 ? -3.173 -17.378 -19.608 1.00 92.94 215 ALA A CA 1
ATOM 1688 C C . ALA A 1 215 ? -2.050 -16.946 -18.652 1.00 92.94 215 ALA A C 1
ATOM 1690 O O . ALA A 1 215 ? -0.989 -16.494 -19.091 1.00 92.94 215 ALA A O 1
ATOM 1691 N N . PHE A 1 216 ? -2.284 -17.092 -17.349 1.00 96.00 216 PHE A N 1
ATOM 1692 C CA . PHE A 1 216 ? -1.266 -16.825 -16.340 1.00 96.00 216 PHE A CA 1
ATOM 1693 C C . PHE A 1 216 ? -0.470 -18.099 -16.091 1.00 96.00 216 PHE A C 1
ATOM 1695 O O . PHE A 1 216 ? -1.039 -19.157 -15.828 1.00 96.00 216 PHE A O 1
ATOM 1702 N N . SER A 1 217 ? 0.851 -17.988 -16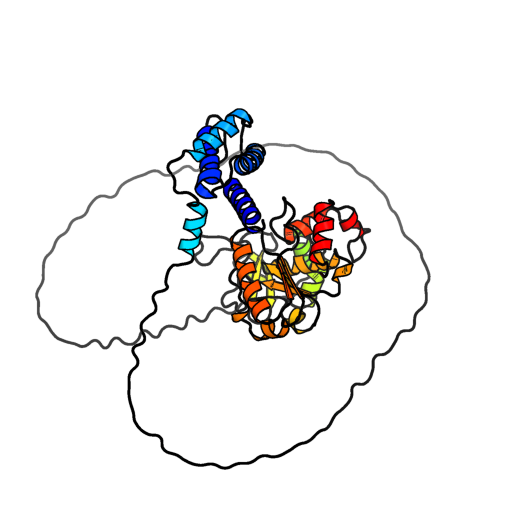.151 1.00 96.56 217 SER A N 1
ATOM 1703 C CA . SER A 1 217 ? 1.748 -19.050 -15.700 1.00 96.56 217 SER A CA 1
ATOM 1704 C C . SER A 1 217 ? 2.238 -18.765 -14.276 1.00 96.56 217 SER A C 1
ATOM 1706 O O . SER A 1 217 ? 2.280 -17.599 -13.865 1.00 96.56 217 SER A O 1
ATOM 1708 N N . PRO A 1 218 ? 2.594 -19.799 -13.495 1.00 96.25 218 PRO A N 1
ATOM 1709 C CA . PRO A 1 218 ? 3.212 -19.610 -12.188 1.00 96.25 218 PRO A CA 1
ATOM 1710 C C . PRO A 1 218 ? 4.531 -18.827 -12.281 1.00 96.25 218 PRO A C 1
ATOM 1712 O O . PRO A 1 218 ? 5.262 -18.936 -13.268 1.00 96.25 218 PRO A O 1
ATOM 1715 N N . LEU A 1 219 ? 4.850 -18.067 -11.232 1.00 96.06 219 LEU A N 1
ATOM 1716 C CA . LEU A 1 219 ? 6.155 -17.414 -11.090 1.00 96.06 219 LEU A CA 1
ATOM 1717 C C . LEU A 1 219 ? 7.241 -18.418 -10.681 1.00 96.06 219 LEU A C 1
ATOM 1719 O O . LEU A 1 219 ? 7.008 -19.245 -9.790 1.00 96.06 219 LEU A O 1
ATOM 1723 N N . THR A 1 220 ? 8.427 -18.298 -11.286 1.00 95.94 220 THR A N 1
ATOM 1724 C CA . THR A 1 220 ? 9.654 -18.974 -10.829 1.00 95.94 220 THR A CA 1
ATOM 1725 C C . THR A 1 220 ? 10.274 -18.246 -9.629 1.00 95.94 220 THR A C 1
ATOM 1727 O O . THR A 1 220 ? 9.823 -17.161 -9.251 1.00 95.94 220 THR A O 1
ATOM 1730 N N . ASP A 1 221 ? 11.320 -18.825 -9.035 1.00 92.25 221 ASP A N 1
ATOM 1731 C CA . ASP A 1 221 ? 12.112 -18.142 -8.005 1.00 92.25 221 ASP A CA 1
ATOM 1732 C C . ASP A 1 221 ? 12.811 -16.890 -8.562 1.00 92.25 221 ASP A C 1
ATOM 1734 O O . ASP A 1 221 ? 12.753 -15.836 -7.933 1.00 92.25 221 ASP A O 1
ATOM 1738 N N . ASP A 1 222 ? 13.343 -16.949 -9.787 1.00 92.69 222 ASP A N 1
ATOM 1739 C CA . ASP A 1 222 ? 13.921 -15.775 -10.458 1.00 92.69 222 ASP A CA 1
ATOM 1740 C C . ASP A 1 222 ? 12.882 -14.662 -10.660 1.00 92.69 222 ASP A C 1
ATOM 1742 O O . ASP A 1 222 ? 13.169 -13.482 -10.468 1.00 92.69 222 ASP A O 1
ATOM 1746 N N . ASP A 1 223 ? 11.647 -15.017 -11.031 1.00 97.25 223 ASP A N 1
ATOM 1747 C CA . ASP A 1 223 ? 10.568 -14.040 -11.185 1.00 97.25 223 ASP A CA 1
ATOM 1748 C C . ASP A 1 223 ? 10.206 -13.391 -9.837 1.00 97.25 223 ASP A C 1
ATOM 1750 O O . ASP A 1 223 ? 9.993 -12.177 -9.773 1.00 97.25 223 ASP A O 1
ATOM 1754 N N . ARG A 1 224 ? 10.162 -14.180 -8.752 1.00 97.38 224 ARG A N 1
ATOM 1755 C CA . ARG A 1 224 ? 9.976 -13.668 -7.384 1.00 97.38 224 ARG A CA 1
ATOM 1756 C C . ARG A 1 224 ? 11.083 -12.676 -7.029 1.00 97.38 224 ARG A C 1
ATOM 1758 O O . ARG A 1 224 ? 10.780 -11.583 -6.549 1.00 97.38 224 ARG A O 1
ATOM 1765 N N . ASP A 1 225 ? 12.336 -13.031 -7.287 1.00 93.06 225 ASP A N 1
ATOM 1766 C CA . ASP A 1 225 ? 13.491 -12.201 -6.944 1.00 93.06 225 ASP A CA 1
ATOM 1767 C C . ASP A 1 225 ? 13.514 -10.907 -7.766 1.00 93.06 225 ASP A C 1
ATOM 1769 O O . ASP A 1 225 ? 13.778 -9.834 -7.224 1.00 93.06 225 ASP A O 1
ATOM 1773 N N . ARG A 1 226 ? 13.110 -10.952 -9.043 1.00 96.50 226 ARG A N 1
ATOM 1774 C CA . ARG A 1 226 ? 12.917 -9.745 -9.868 1.00 96.50 226 ARG A CA 1
ATOM 1775 C C . ARG A 1 226 ? 11.878 -8.796 -9.274 1.00 96.50 226 ARG A C 1
ATOM 1777 O O . ARG A 1 226 ? 12.111 -7.589 -9.255 1.00 96.50 226 ARG A O 1
ATOM 1784 N N . ILE A 1 227 ? 10.751 -9.312 -8.776 1.00 98.00 227 ILE A N 1
ATOM 1785 C CA . ILE A 1 227 ? 9.731 -8.487 -8.104 1.00 98.00 227 ILE A CA 1
ATOM 1786 C C . ILE A 1 227 ? 10.301 -7.889 -6.815 1.00 98.00 227 ILE A C 1
ATOM 1788 O O . ILE A 1 227 ? 10.131 -6.693 -6.575 1.00 98.00 227 ILE A O 1
ATOM 1792 N N . ALA A 1 228 ? 10.999 -8.694 -6.012 1.00 95.88 228 ALA A N 1
ATOM 1793 C CA . ALA A 1 228 ? 11.600 -8.261 -4.755 1.00 95.88 228 ALA A CA 1
ATOM 1794 C C . ALA A 1 228 ? 12.623 -7.134 -4.970 1.00 95.88 228 ALA A C 1
ATOM 1796 O O . ALA A 1 228 ? 12.533 -6.092 -4.323 1.00 95.88 228 ALA A O 1
ATOM 1797 N N . ILE A 1 229 ? 13.519 -7.285 -5.951 1.00 93.38 229 ILE A N 1
ATOM 1798 C CA . ILE A 1 229 ? 14.499 -6.265 -6.352 1.00 93.38 229 ILE A CA 1
ATOM 1799 C C . ILE A 1 229 ? 13.794 -4.997 -6.845 1.00 93.38 229 ILE A C 1
ATOM 1801 O O . ILE A 1 229 ? 14.125 -3.893 -6.411 1.00 93.38 229 ILE A O 1
ATOM 1805 N N . LEU A 1 230 ? 12.793 -5.139 -7.721 1.00 95.56 230 LEU A N 1
ATOM 1806 C CA . LEU A 1 230 ? 12.059 -4.006 -8.287 1.00 95.56 230 LEU A CA 1
ATOM 1807 C C . LEU A 1 230 ? 11.305 -3.202 -7.217 1.00 95.56 230 LEU A C 1
ATOM 1809 O O . LEU A 1 230 ? 11.187 -1.978 -7.324 1.00 95.56 230 LEU A O 1
ATOM 1813 N N . ARG A 1 231 ? 10.763 -3.880 -6.201 1.00 95.75 231 ARG A N 1
ATOM 1814 C CA . ARG A 1 231 ? 10.040 -3.241 -5.091 1.00 95.75 231 ARG A CA 1
ATOM 1815 C C . ARG A 1 231 ? 10.927 -2.894 -3.903 1.00 95.75 231 ARG A C 1
ATOM 1817 O O . ARG A 1 231 ? 10.474 -2.147 -3.047 1.00 95.75 231 ARG A O 1
ATOM 1824 N N . LYS A 1 232 ? 12.175 -3.370 -3.883 1.00 96.31 232 LYS A N 1
ATOM 1825 C CA . LYS A 1 232 ? 13.109 -3.239 -2.758 1.00 96.31 232 LYS A CA 1
ATOM 1826 C C . LYS A 1 232 ? 12.485 -3.761 -1.461 1.00 96.31 232 LYS A C 1
ATOM 1828 O O . LYS A 1 232 ? 12.489 -3.085 -0.440 1.00 96.31 232 LYS A O 1
ATOM 1833 N N . VAL A 1 233 ? 11.931 -4.966 -1.527 1.00 96.12 233 VAL A N 1
ATOM 1834 C CA . VAL A 1 233 ? 11.314 -5.667 -0.393 1.00 96.12 233 VAL A CA 1
ATOM 1835 C C . VAL A 1 233 ? 11.967 -7.038 -0.209 1.00 96.12 233 VAL A C 1
ATOM 1837 O O . VAL A 1 233 ? 12.532 -7.566 -1.170 1.00 96.12 233 VAL A O 1
ATOM 1840 N N . PRO A 1 234 ? 11.848 -7.667 0.973 1.00 93.69 234 PRO A N 1
ATOM 1841 C CA . PRO A 1 234 ? 12.253 -9.052 1.163 1.00 93.69 234 PRO A CA 1
ATOM 1842 C C . PRO A 1 234 ? 11.641 -10.015 0.137 1.00 93.69 234 PRO A C 1
ATOM 1844 O O . PRO A 1 234 ? 10.423 -10.020 -0.067 1.00 93.69 234 PRO A O 1
ATOM 1847 N N . CYS A 1 235 ? 12.447 -10.926 -0.423 1.00 91.94 235 CYS A N 1
ATOM 1848 C CA . CYS A 1 235 ? 11.938 -12.011 -1.276 1.00 91.94 235 CYS A CA 1
ATOM 1849 C C . CYS A 1 235 ? 10.868 -12.853 -0.565 1.00 91.94 235 CYS A C 1
ATOM 1851 O O . CYS A 1 235 ? 9.911 -13.302 -1.195 1.00 91.94 235 CYS A O 1
ATOM 1853 N N . ALA A 1 236 ? 10.991 -13.017 0.757 1.00 90.25 236 ALA A N 1
ATOM 1854 C CA . ALA A 1 236 ? 10.013 -13.715 1.585 1.00 90.25 236 ALA A CA 1
ATOM 1855 C C . ALA A 1 236 ? 8.611 -13.082 1.512 1.00 90.25 236 ALA A C 1
ATOM 1857 O O . ALA A 1 236 ? 7.620 -13.809 1.472 1.00 90.25 236 ALA A O 1
ATOM 1858 N N . ALA A 1 237 ? 8.506 -11.751 1.424 1.00 95.56 237 ALA A N 1
ATOM 1859 C CA . ALA A 1 237 ? 7.214 -11.076 1.317 1.00 95.56 237 ALA A CA 1
ATOM 1860 C C . ALA A 1 237 ? 6.524 -11.407 -0.013 1.00 95.56 237 ALA A C 1
ATOM 1862 O O . ALA A 1 237 ? 5.352 -11.783 -0.039 1.00 95.56 237 ALA A O 1
ATOM 1863 N N . VAL A 1 238 ? 7.276 -11.363 -1.119 1.00 98.06 238 VAL A N 1
ATOM 1864 C CA . VAL A 1 238 ? 6.782 -11.775 -2.443 1.00 98.06 238 VAL A CA 1
ATOM 1865 C C . VAL A 1 238 ? 6.380 -13.253 -2.434 1.00 98.06 238 VAL A C 1
ATOM 1867 O O . VAL A 1 238 ? 5.343 -13.612 -2.992 1.00 98.06 238 VAL A O 1
ATOM 1870 N N . GLU A 1 239 ? 7.159 -14.107 -1.766 1.00 96.00 239 GLU A N 1
ATOM 1871 C CA . GLU A 1 239 ? 6.882 -15.541 -1.651 1.00 96.00 239 GLU A CA 1
ATOM 1872 C C . GLU A 1 239 ? 5.553 -15.831 -0.944 1.00 96.00 239 GLU A C 1
ATOM 1874 O O . GLU A 1 239 ? 4.805 -16.696 -1.399 1.00 96.00 239 GLU A O 1
ATOM 1879 N N . VAL A 1 240 ? 5.215 -15.097 0.120 1.00 95.06 240 VAL A N 1
ATOM 1880 C CA . VAL A 1 240 ? 3.920 -15.237 0.811 1.00 95.06 240 VAL A CA 1
ATOM 1881 C C . VAL A 1 240 ? 2.760 -14.936 -0.140 1.00 95.06 240 VAL A C 1
ATOM 1883 O O . VAL A 1 240 ? 1.818 -15.728 -0.247 1.00 95.06 240 VAL A O 1
ATOM 1886 N N . VAL A 1 241 ? 2.846 -13.839 -0.897 1.00 97.81 241 VAL A N 1
ATOM 1887 C CA . VAL A 1 241 ? 1.816 -13.468 -1.882 1.00 97.81 241 VAL A CA 1
ATOM 1888 C C . VAL A 1 241 ? 1.747 -14.493 -3.027 1.00 97.81 241 VAL A C 1
ATOM 1890 O O . VAL A 1 241 ? 0.657 -14.866 -3.473 1.00 97.81 241 VAL A O 1
ATOM 1893 N N . ARG A 1 242 ? 2.900 -15.016 -3.467 1.00 97.56 242 ARG A N 1
ATOM 1894 C CA . ARG A 1 242 ? 3.001 -16.049 -4.509 1.00 97.56 242 ARG A CA 1
ATOM 1895 C C . ARG A 1 242 ? 2.363 -17.363 -4.073 1.00 97.56 242 ARG A C 1
ATOM 1897 O O . ARG A 1 242 ? 1.538 -17.897 -4.809 1.00 97.56 242 ARG A O 1
ATOM 1904 N N . ARG A 1 243 ? 2.685 -17.860 -2.875 1.00 95.94 243 ARG A N 1
ATOM 1905 C CA . ARG A 1 243 ? 2.119 -19.102 -2.312 1.00 95.94 243 ARG A CA 1
ATOM 1906 C C . ARG A 1 243 ? 0.625 -19.013 -2.071 1.00 95.94 243 ARG A C 1
ATOM 1908 O O . ARG A 1 243 ? -0.072 -20.014 -2.189 1.00 95.94 243 ARG A O 1
ATOM 1915 N N . ALA A 1 244 ? 0.122 -17.816 -1.794 1.00 95.69 244 ALA A N 1
ATOM 1916 C CA . ALA A 1 244 ? -1.309 -17.592 -1.729 1.00 95.69 244 ALA A CA 1
ATOM 1917 C C . ALA A 1 244 ? -1.991 -17.692 -3.106 1.00 95.69 244 ALA A C 1
ATOM 1919 O O . ALA A 1 244 ? -3.215 -17.679 -3.161 1.00 95.69 244 ALA A O 1
ATOM 1920 N N . GLY A 1 245 ? -1.254 -17.785 -4.217 1.00 96.44 245 GLY A N 1
ATOM 1921 C CA . GLY A 1 245 ? -1.816 -17.812 -5.569 1.00 96.44 245 GLY A CA 1
ATOM 1922 C C . GLY A 1 245 ? -2.334 -16.448 -6.026 1.00 96.44 245 GLY A C 1
ATOM 1923 O O . GLY A 1 245 ? -3.239 -16.385 -6.848 1.00 96.44 245 GLY A O 1
ATOM 1924 N N . LEU A 1 246 ? -1.812 -15.357 -5.450 1.00 97.69 246 LEU A N 1
ATOM 1925 C CA . LEU A 1 246 ? -2.163 -13.983 -5.832 1.00 97.69 246 LEU A CA 1
ATOM 1926 C C . LEU A 1 246 ? -1.230 -13.404 -6.903 1.00 97.69 246 LEU A C 1
ATOM 1928 O O . LEU A 1 246 ? -1.470 -12.297 -7.379 1.00 97.69 246 LEU A O 1
ATOM 1932 N N . LEU A 1 247 ? -0.171 -14.133 -7.267 1.00 98.25 247 LEU A N 1
ATOM 1933 C CA . LEU A 1 247 ? 0.804 -13.746 -8.281 1.00 98.25 247 LEU A CA 1
ATOM 1934 C C . LEU A 1 247 ? 0.877 -14.783 -9.403 1.00 98.25 247 LEU A C 1
ATOM 1936 O O . LEU A 1 247 ? 0.959 -15.985 -9.153 1.00 98.25 247 LEU A O 1
ATOM 1940 N N . GLY A 1 248 ? 0.943 -14.295 -10.636 1.00 97.75 248 GLY A N 1
ATOM 1941 C CA . GLY A 1 248 ? 1.295 -15.067 -11.826 1.00 97.75 248 GLY A CA 1
ATOM 1942 C C . GLY A 1 248 ? 2.101 -14.215 -12.800 1.00 97.75 248 GLY A C 1
ATOM 1943 O O . GLY A 1 248 ? 2.385 -13.051 -12.523 1.00 97.75 248 GLY A O 1
ATOM 1944 N N . LYS A 1 249 ? 2.458 -14.767 -13.958 1.00 97.94 249 LYS A N 1
ATOM 1945 C CA . LYS A 1 249 ? 3.059 -14.007 -15.062 1.00 97.94 249 LYS A CA 1
ATOM 1946 C C . LYS A 1 249 ? 2.341 -14.236 -16.375 1.00 97.94 249 LYS A C 1
ATOM 1948 O O . LYS A 1 249 ? 1.833 -15.327 -16.642 1.00 97.94 249 LYS A O 1
ATOM 1953 N N . ALA A 1 250 ? 2.362 -13.205 -17.206 1.00 97.81 250 ALA A N 1
ATOM 1954 C CA . ALA A 1 250 ? 1.857 -13.248 -18.564 1.00 97.81 250 ALA A CA 1
ATOM 1955 C C . ALA A 1 250 ? 2.623 -12.265 -19.449 1.00 97.81 250 ALA A C 1
ATOM 1957 O O . ALA A 1 250 ? 3.100 -11.229 -18.982 1.00 97.81 250 ALA A O 1
ATOM 1958 N N . HIS A 1 251 ? 2.677 -12.569 -20.743 1.00 96.62 251 HIS A N 1
ATOM 1959 C CA . HIS A 1 251 ? 3.057 -11.587 -21.746 1.00 96.62 251 HIS A CA 1
ATOM 1960 C C . HIS A 1 251 ? 1.829 -10.732 -22.078 1.00 96.62 251 HIS A C 1
ATOM 1962 O O . HIS A 1 251 ? 0.808 -11.251 -22.536 1.00 96.62 251 HIS A O 1
ATOM 1968 N N . TYR A 1 252 ? 1.898 -9.433 -21.802 1.00 95.06 252 TYR A N 1
ATOM 1969 C CA . TYR A 1 252 ? 0.766 -8.520 -21.926 1.00 95.06 252 TYR A CA 1
ATOM 1970 C C . TYR A 1 252 ? 1.210 -7.187 -22.528 1.00 95.06 252 TYR A C 1
ATOM 1972 O O . TYR A 1 252 ? 2.170 -6.573 -22.072 1.00 95.06 252 TYR A O 1
ATOM 1980 N N . GLU A 1 253 ? 0.513 -6.761 -23.585 1.00 92.00 253 GLU A N 1
ATOM 1981 C CA . GLU A 1 253 ? 0.809 -5.536 -24.346 1.00 92.00 253 GLU A CA 1
ATOM 1982 C C . GLU A 1 253 ? 2.270 -5.414 -24.807 1.00 92.00 253 GLU A C 1
ATOM 1984 O O . GLU A 1 253 ? 2.847 -4.332 -24.788 1.00 92.00 253 GLU A O 1
ATOM 1989 N N . GLY A 1 254 ? 2.866 -6.529 -25.239 1.00 93.31 254 GLY A N 1
ATOM 1990 C CA . GLY A 1 254 ? 4.244 -6.564 -25.737 1.00 93.31 254 GLY A CA 1
ATOM 1991 C C . GLY A 1 254 ? 5.309 -6.656 -24.642 1.00 93.31 254 GLY A C 1
ATOM 1992 O O . GLY A 1 254 ? 6.496 -6.556 -24.944 1.00 93.31 254 GLY A O 1
ATOM 1993 N N . HIS A 1 255 ? 4.912 -6.842 -23.380 1.00 96.56 255 HIS A N 1
ATOM 1994 C CA . HIS A 1 255 ? 5.829 -6.856 -22.246 1.00 96.56 255 HIS A CA 1
ATOM 1995 C C . HIS A 1 255 ? 5.621 -8.063 -21.336 1.00 96.56 255 HIS A C 1
ATOM 1997 O O . HIS A 1 255 ? 4.491 -8.482 -21.074 1.00 96.56 255 HIS A O 1
ATOM 2003 N N . ASP A 1 256 ? 6.716 -8.563 -20.769 1.00 97.44 256 ASP A N 1
ATOM 2004 C CA . ASP A 1 256 ? 6.652 -9.556 -19.703 1.00 97.44 256 ASP A CA 1
ATOM 2005 C C . ASP A 1 256 ? 6.206 -8.887 -18.406 1.00 97.44 256 ASP A C 1
ATOM 2007 O O . ASP A 1 256 ? 6.861 -7.980 -17.873 1.00 97.44 256 ASP A O 1
ATOM 2011 N N . CYS A 1 257 ? 5.064 -9.342 -17.904 1.00 98.38 257 CYS A N 1
ATOM 2012 C CA . CYS A 1 257 ? 4.415 -8.774 -16.740 1.00 98.38 257 CYS A CA 1
ATOM 2013 C C . CYS A 1 257 ? 4.255 -9.817 -15.640 1.00 98.38 257 CYS A C 1
ATOM 2015 O O . CYS A 1 257 ? 3.899 -10.968 -15.908 1.00 98.38 257 CYS A O 1
ATOM 2017 N N . PHE A 1 258 ? 4.421 -9.379 -14.395 1.00 98.62 258 PHE A N 1
ATOM 2018 C CA . PHE A 1 258 ? 3.798 -10.067 -13.278 1.00 98.62 258 PHE A CA 1
ATOM 2019 C C . PHE A 1 258 ? 2.371 -9.543 -13.118 1.00 98.62 258 PHE A C 1
ATOM 2021 O O . PHE A 1 258 ? 2.079 -8.357 -13.308 1.00 98.62 258 PHE A O 1
ATOM 2028 N N . ILE A 1 259 ? 1.471 -10.462 -12.809 1.00 98.50 259 ILE A N 1
ATOM 2029 C CA . ILE A 1 259 ? 0.048 -10.225 -12.652 1.00 98.50 259 ILE A CA 1
ATOM 2030 C C . ILE A 1 259 ? -0.292 -10.451 -11.190 1.00 98.50 259 ILE A C 1
ATOM 2032 O O . ILE A 1 259 ? -0.021 -11.523 -10.653 1.00 98.50 259 ILE A O 1
ATOM 2036 N N . MET A 1 260 ? -0.895 -9.447 -10.564 1.00 98.31 260 MET A N 1
ATOM 2037 C CA . MET A 1 260 ? -1.498 -9.577 -9.243 1.00 98.31 260 MET A CA 1
ATOM 2038 C C . MET A 1 260 ? -3.008 -9.686 -9.394 1.00 98.31 260 MET A C 1
ATOM 2040 O O . MET A 1 260 ? -3.613 -8.837 -10.052 1.00 98.31 260 MET A O 1
ATOM 2044 N N . GLY A 1 261 ? -3.621 -10.708 -8.805 1.00 96.88 261 GLY A N 1
ATOM 2045 C CA . GLY A 1 261 ? -5.051 -10.938 -8.985 1.00 96.88 261 GLY A CA 1
ATOM 2046 C C . GLY A 1 261 ? -5.692 -11.812 -7.920 1.00 96.88 261 GLY A C 1
ATOM 2047 O O . GLY A 1 261 ? -5.031 -12.594 -7.242 1.00 96.88 261 GLY A O 1
ATOM 2048 N N . GLU A 1 262 ? -7.005 -11.662 -7.786 1.00 96.12 262 GLU A N 1
ATOM 2049 C CA . GLU A 1 262 ? -7.856 -12.458 -6.907 1.00 96.12 262 GLU A CA 1
ATOM 2050 C C . GLU A 1 262 ? -9.277 -12.495 -7.479 1.00 96.12 262 GLU A C 1
ATOM 2052 O O . GLU A 1 262 ? -9.860 -11.453 -7.784 1.00 96.12 262 GLU A O 1
ATOM 2057 N N . GLY A 1 263 ? -9.842 -13.696 -7.634 1.00 93.06 263 GLY A N 1
ATOM 2058 C CA . GLY A 1 263 ? -11.170 -13.873 -8.222 1.00 93.06 263 GLY A CA 1
ATOM 2059 C C . GLY A 1 263 ? -11.261 -13.273 -9.628 1.00 93.06 263 GLY A C 1
ATOM 2060 O O . GLY A 1 263 ? -10.515 -13.655 -10.525 1.00 93.06 263 GLY A O 1
ATOM 2061 N N . THR A 1 264 ? -12.177 -12.324 -9.807 1.00 93.88 264 THR A N 1
ATOM 2062 C CA . THR A 1 264 ? -12.437 -11.609 -11.067 1.00 93.88 264 THR A CA 1
ATOM 2063 C C . THR A 1 264 ? -11.585 -10.354 -11.246 1.00 93.88 264 THR A C 1
ATOM 2065 O O . THR A 1 264 ? -11.790 -9.613 -12.204 1.00 93.88 264 THR A O 1
ATOM 2068 N N . PHE A 1 265 ? -10.616 -10.097 -10.365 1.00 96.62 265 PHE A N 1
ATOM 2069 C CA . PHE A 1 265 ? -9.695 -8.972 -10.479 1.00 96.62 265 PHE A CA 1
ATOM 2070 C C . PHE A 1 265 ? -8.293 -9.421 -10.904 1.00 96.62 265 PHE A C 1
ATOM 2072 O O . PHE A 1 265 ? -7.720 -10.328 -10.302 1.00 96.62 265 PHE A O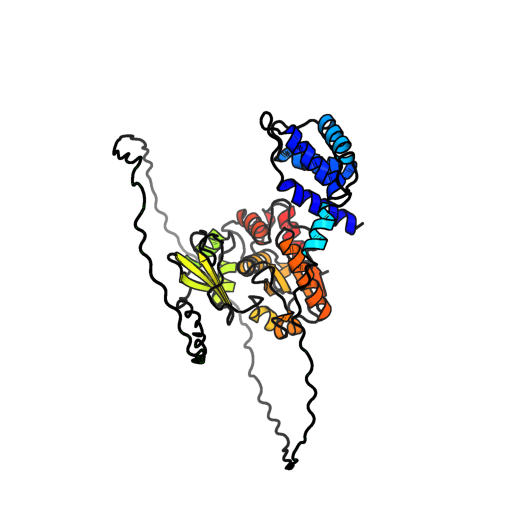 1
ATOM 2079 N N . ALA A 1 266 ? -7.699 -8.722 -11.873 1.00 97.50 266 ALA A N 1
ATOM 2080 C CA . ALA A 1 266 ? -6.278 -8.821 -12.200 1.00 97.50 266 ALA A CA 1
ATOM 2081 C C . ALA A 1 266 ? -5.675 -7.466 -12.612 1.00 97.50 266 ALA A C 1
ATOM 2083 O O . ALA A 1 266 ? -6.302 -6.670 -13.323 1.00 97.50 266 ALA A O 1
ATOM 2084 N N . GLN A 1 267 ? -4.426 -7.228 -12.212 1.00 97.81 267 GLN A N 1
ATOM 2085 C CA . GLN A 1 267 ? -3.630 -6.051 -12.556 1.00 97.81 267 GLN A CA 1
ATOM 2086 C C . GLN A 1 267 ? -2.224 -6.465 -13.007 1.00 97.81 267 GLN A C 1
ATOM 2088 O O . GLN A 1 267 ? -1.518 -7.180 -12.300 1.00 97.81 267 GLN A O 1
ATOM 2093 N N . ALA A 1 268 ? -1.815 -5.985 -14.181 1.00 97.81 268 ALA A N 1
ATOM 2094 C CA . ALA A 1 268 ? -0.494 -6.195 -14.756 1.00 97.81 268 ALA A CA 1
ATOM 2095 C C . ALA A 1 268 ? 0.489 -5.099 -14.346 1.00 97.81 268 ALA A C 1
ATOM 2097 O O . ALA A 1 268 ? 0.137 -3.913 -14.287 1.00 97.81 268 ALA A O 1
ATOM 2098 N N . ARG A 1 269 ? 1.742 -5.510 -14.144 1.00 98.12 269 ARG A N 1
ATOM 2099 C CA . ARG A 1 269 ? 2.920 -4.655 -13.974 1.00 98.12 269 ARG A CA 1
ATOM 2100 C C . ARG A 1 269 ? 4.100 -5.290 -14.695 1.00 98.12 269 ARG A C 1
ATOM 2102 O O . ARG A 1 269 ? 4.265 -6.506 -14.653 1.00 98.12 269 ARG A O 1
ATOM 2109 N N . ARG A 1 270 ? 4.927 -4.479 -15.351 1.00 98.06 270 ARG A N 1
ATOM 2110 C CA . ARG A 1 270 ? 6.090 -4.983 -16.089 1.00 98.06 270 ARG A CA 1
ATOM 2111 C C . ARG A 1 270 ? 7.196 -5.406 -15.127 1.00 98.06 270 ARG A C 1
ATOM 2113 O O . ARG A 1 270 ? 7.469 -4.700 -14.156 1.00 98.06 270 ARG A O 1
ATOM 2120 N N . PHE A 1 271 ? 7.874 -6.514 -15.421 1.00 96.69 271 PHE A N 1
ATOM 2121 C CA . PHE A 1 271 ? 9.028 -6.957 -14.625 1.00 96.69 271 PHE A CA 1
ATOM 2122 C C . PHE A 1 271 ? 10.235 -6.014 -14.715 1.00 96.69 271 PHE A C 1
ATOM 2124 O O . PHE A 1 271 ? 11.099 -6.047 -13.846 1.00 96.69 271 PHE A O 1
ATOM 2131 N N . ASP A 1 272 ? 10.313 -5.191 -15.759 1.00 95.19 272 ASP A N 1
ATOM 2132 C CA . ASP A 1 272 ? 11.371 -4.190 -15.937 1.00 95.19 272 ASP A CA 1
ATOM 2133 C C . ASP A 1 272 ? 11.053 -2.839 -15.267 1.00 95.19 272 ASP A C 1
ATOM 2135 O O . ASP A 1 272 ? 11.819 -1.888 -15.399 1.00 95.19 272 ASP A O 1
ATOM 2139 N N . GLY A 1 273 ? 9.916 -2.726 -14.567 1.00 95.38 273 GLY A N 1
ATOM 2140 C CA . GLY A 1 273 ? 9.480 -1.484 -13.924 1.00 95.38 273 GLY A CA 1
ATOM 2141 C C . GLY A 1 273 ? 8.979 -0.401 -14.884 1.00 95.38 273 GLY A C 1
ATOM 2142 O O . GLY A 1 273 ? 8.636 0.696 -14.435 1.00 95.38 273 GLY A O 1
ATOM 2143 N N . GLY A 1 274 ? 8.922 -0.689 -16.187 1.00 95.81 274 GLY A N 1
ATOM 2144 C CA . GLY A 1 274 ? 8.416 0.229 -17.195 1.00 95.81 274 GLY A CA 1
ATOM 2145 C C . GLY A 1 274 ? 6.909 0.473 -17.084 1.00 95.81 274 GLY A C 1
ATOM 2146 O O . GLY A 1 274 ? 6.187 -0.157 -16.308 1.00 95.81 274 GLY A O 1
ATOM 2147 N N . LEU A 1 275 ? 6.413 1.398 -17.904 1.00 95.75 275 LEU A N 1
ATOM 2148 C CA . LEU A 1 275 ? 4.998 1.763 -17.930 1.00 95.75 275 LEU A CA 1
ATOM 2149 C C . LEU A 1 275 ? 4.214 0.927 -18.955 1.00 95.75 275 LEU A C 1
ATOM 2151 O O . LEU A 1 275 ? 4.764 0.458 -19.952 1.00 95.75 275 LEU A O 1
ATOM 2155 N N . LEU A 1 276 ? 2.915 0.769 -18.712 1.00 93.94 276 LEU A N 1
ATOM 2156 C CA . LEU A 1 276 ? 1.934 0.165 -19.612 1.00 93.94 276 LEU A CA 1
ATOM 2157 C C . LEU A 1 276 ? 1.005 1.252 -20.179 1.00 93.94 276 LEU A C 1
ATOM 2159 O O . LEU A 1 276 ? 0.682 2.212 -19.471 1.00 93.94 276 LEU A O 1
ATOM 2163 N N . PRO A 1 277 ? 0.543 1.134 -21.432 1.00 89.12 277 PRO A N 1
ATOM 2164 C CA . PRO A 1 277 ? -0.343 2.123 -22.034 1.00 89.12 277 PRO A CA 1
ATOM 2165 C C . PRO A 1 277 ? -1.730 2.108 -21.374 1.00 89.12 277 PRO A C 1
ATOM 2167 O O . PRO A 1 277 ? -2.363 1.068 -21.222 1.00 89.12 277 PRO A O 1
ATOM 2170 N N . VAL A 1 278 ? -2.257 3.273 -21.012 1.00 82.75 278 VAL A N 1
ATOM 2171 C CA . VAL A 1 278 ? -3.627 3.439 -20.502 1.00 82.75 278 VAL A CA 1
ATOM 2172 C C . VAL A 1 278 ? -4.622 3.339 -21.665 1.00 82.75 278 VAL A C 1
ATOM 2174 O O . VAL A 1 278 ? -4.278 3.567 -22.827 1.00 82.75 278 VAL A O 1
ATOM 2177 N N . GLN A 1 279 ? -5.873 2.980 -21.369 1.00 69.38 279 GLN A N 1
ATOM 2178 C CA . GLN A 1 279 ? -6.949 2.901 -22.357 1.00 69.38 279 GLN A CA 1
ATOM 2179 C C . GLN A 1 279 ? -7.041 4.207 -23.173 1.00 69.38 279 GLN A C 1
ATOM 2181 O O . GLN A 1 279 ? -7.177 5.292 -22.616 1.00 69.38 279 GLN A O 1
ATOM 2186 N N . GLY A 1 280 ? -6.918 4.103 -24.501 1.00 62.59 280 GLY A N 1
ATOM 2187 C CA . GLY A 1 280 ? -6.849 5.258 -25.409 1.00 62.59 280 GLY A CA 1
ATOM 2188 C C . GLY A 1 280 ? -5.432 5.707 -25.799 1.00 62.59 280 GLY A C 1
ATOM 2189 O O . GLY A 1 280 ? -5.299 6.673 -26.546 1.00 62.59 280 GLY A O 1
ATOM 2190 N N . GLY A 1 281 ? -4.379 5.030 -25.322 1.00 64.19 281 GLY A N 1
ATOM 2191 C CA . GLY A 1 281 ? -3.002 5.097 -25.843 1.00 64.19 281 GLY A CA 1
ATOM 2192 C C . GLY A 1 281 ? -2.221 6.392 -25.581 1.00 64.19 281 GLY A C 1
ATOM 2193 O O . GLY A 1 281 ? -1.022 6.437 -25.830 1.00 64.19 281 GLY A O 1
ATOM 2194 N N . ARG A 1 282 ? -2.871 7.445 -25.070 1.00 67.19 282 ARG A N 1
ATOM 2195 C CA . ARG A 1 282 ? -2.249 8.762 -24.829 1.00 67.19 282 ARG A CA 1
ATOM 2196 C C . ARG A 1 282 ? -1.560 8.900 -23.472 1.00 67.19 282 ARG A C 1
ATOM 2198 O O . ARG A 1 282 ? -0.748 9.800 -23.301 1.00 67.19 282 ARG A O 1
ATOM 2205 N N . GLN A 1 283 ? -1.899 8.050 -22.509 1.00 79.81 283 GLN A N 1
ATOM 2206 C CA . GLN A 1 283 ? -1.335 8.064 -21.159 1.00 79.81 283 GLN A CA 1
ATOM 2207 C C . GLN A 1 283 ? -0.653 6.727 -20.874 1.00 79.81 283 GLN A C 1
ATOM 2209 O O . GLN A 1 283 ? -1.026 5.710 -21.456 1.00 79.81 283 GLN A O 1
ATOM 2214 N N . GLN A 1 284 ? 0.337 6.721 -19.987 1.00 87.81 284 GLN A N 1
ATOM 2215 C CA . GLN A 1 284 ? 1.018 5.510 -19.529 1.00 87.81 284 GLN A CA 1
ATOM 2216 C C . GLN A 1 284 ? 0.934 5.421 -18.000 1.00 87.81 284 GLN A C 1
ATOM 2218 O O . GLN A 1 284 ? 0.920 6.445 -17.321 1.00 87.81 284 GLN A O 1
ATOM 2223 N N . SER A 1 285 ? 0.860 4.204 -17.462 1.00 91.12 285 SER A N 1
ATOM 2224 C CA . SER A 1 285 ? 0.724 3.928 -16.029 1.00 91.12 285 SER A CA 1
ATOM 2225 C C . SER A 1 285 ? 1.661 2.801 -15.601 1.00 91.12 285 SER A C 1
ATOM 2227 O O . SER A 1 285 ? 1.894 1.863 -16.358 1.00 91.12 285 SER A O 1
ATOM 2229 N N . LYS A 1 286 ? 2.167 2.852 -14.364 1.00 93.50 286 LYS A N 1
ATOM 2230 C CA . LYS A 1 286 ? 3.009 1.789 -13.775 1.00 93.50 286 LYS A CA 1
ATOM 2231 C C . LYS A 1 286 ? 2.265 0.462 -13.595 1.00 93.50 286 LYS A C 1
ATOM 2233 O O . LYS A 1 286 ? 2.889 -0.576 -13.407 1.00 93.50 286 LYS A O 1
ATOM 2238 N N . ALA A 1 287 ? 0.937 0.508 -13.604 1.00 94.81 287 ALA A N 1
ATOM 2239 C CA . ALA A 1 287 ? 0.084 -0.655 -13.460 1.00 94.81 287 ALA A CA 1
ATOM 2240 C C . ALA A 1 287 ? -1.178 -0.513 -14.306 1.00 94.81 287 ALA A C 1
ATOM 2242 O O . ALA A 1 287 ? -1.671 0.600 -14.526 1.00 94.81 287 ALA A O 1
ATOM 2243 N N . LYS A 1 288 ? -1.719 -1.644 -14.758 1.00 94.88 288 LYS A N 1
ATOM 2244 C CA . LYS A 1 288 ? -2.918 -1.672 -15.592 1.00 94.88 288 LYS A CA 1
ATOM 2245 C C . LYS A 1 288 ? -3.835 -2.816 -15.199 1.00 94.88 288 LYS A C 1
ATOM 2247 O O . LYS A 1 288 ? -3.430 -3.972 -15.240 1.00 94.88 288 LYS A O 1
ATOM 2252 N N . ASN A 1 289 ? -5.079 -2.495 -14.861 1.00 95.25 289 ASN A N 1
ATOM 2253 C CA . ASN A 1 289 ? -6.108 -3.514 -14.685 1.00 95.25 289 ASN A CA 1
ATOM 2254 C C . ASN A 1 289 ? -6.349 -4.212 -16.026 1.00 95.25 289 ASN A C 1
ATOM 2256 O O . ASN A 1 289 ? -6.462 -3.548 -17.062 1.00 95.25 289 ASN A O 1
ATOM 2260 N N . LEU A 1 290 ? -6.408 -5.541 -16.008 1.00 94.81 290 LEU A N 1
ATOM 2261 C CA . LEU A 1 290 ? -6.762 -6.297 -17.201 1.00 94.81 290 LEU A CA 1
ATOM 2262 C C . LEU A 1 290 ? -8.225 -6.005 -17.592 1.00 94.81 290 LEU A C 1
ATOM 2264 O O . LEU A 1 290 ? -9.041 -5.639 -16.740 1.00 94.81 290 LEU A O 1
ATOM 2268 N N . PRO A 1 291 ? -8.579 -6.119 -18.884 1.00 93.06 291 PRO A N 1
ATOM 2269 C CA . PRO A 1 291 ? -9.933 -5.842 -19.345 1.00 93.06 291 PRO A CA 1
ATOM 2270 C C . PRO A 1 291 ? -10.962 -6.711 -18.614 1.00 93.06 291 PRO A C 1
ATOM 2272 O O . PRO A 1 291 ? -10.802 -7.924 -18.541 1.00 93.06 291 PRO A O 1
ATOM 2275 N N . GLY A 1 292 ? -12.022 -6.101 -18.082 1.00 92.56 292 GLY A N 1
ATOM 2276 C CA . GLY A 1 292 ? -13.057 -6.826 -17.336 1.00 92.56 292 GLY A CA 1
ATOM 2277 C C . GLY A 1 292 ? -12.698 -7.151 -15.884 1.00 92.56 292 GLY A C 1
ATOM 2278 O O . GLY A 1 292 ? -13.460 -7.857 -15.239 1.00 92.56 292 GLY A O 1
ATOM 2279 N N . SER A 1 293 ? -11.579 -6.642 -15.353 1.00 94.44 293 SER A N 1
ATOM 2280 C CA . SER A 1 293 ? -11.264 -6.785 -13.929 1.00 94.44 293 SER A CA 1
ATOM 2281 C C . SER A 1 293 ? -12.324 -6.141 -13.036 1.00 94.44 293 SER A C 1
ATOM 2283 O O . SER A 1 293 ? -12.556 -4.931 -13.095 1.00 94.44 293 SER A O 1
ATOM 2285 N N . GLU A 1 294 ? -12.895 -6.951 -12.150 1.00 93.25 294 GLU A N 1
ATOM 2286 C CA . GLU A 1 294 ? -13.904 -6.570 -11.166 1.00 93.25 294 GLU A CA 1
ATOM 2287 C C . GLU A 1 294 ? -13.430 -6.899 -9.754 1.00 93.25 294 GLU A C 1
ATOM 2289 O O . GLU A 1 294 ? -12.962 -8.002 -9.487 1.00 93.25 294 GLU A O 1
ATOM 2294 N N . GLY A 1 295 ? -13.580 -5.941 -8.844 1.00 91.88 295 GLY A N 1
ATOM 2295 C CA . GLY A 1 295 ? -13.176 -6.057 -7.448 1.00 91.88 295 GLY A CA 1
ATOM 2296 C C . GLY A 1 295 ? -12.804 -4.691 -6.882 1.00 91.88 295 GLY A C 1
ATOM 2297 O O . GLY A 1 295 ? -12.475 -3.769 -7.633 1.00 91.88 295 GLY A O 1
ATOM 2298 N N . ALA A 1 296 ? -12.901 -4.547 -5.563 1.00 95.56 296 ALA A N 1
ATOM 2299 C CA . ALA A 1 296 ? -12.485 -3.340 -4.847 1.00 95.56 296 ALA A CA 1
ATOM 2300 C C . ALA A 1 296 ? -11.207 -3.568 -4.024 1.00 95.56 296 ALA A C 1
ATOM 2302 O O . ALA A 1 296 ? -10.420 -2.642 -3.848 1.00 95.56 296 ALA A O 1
ATOM 2303 N N . PHE A 1 297 ? -10.959 -4.800 -3.577 1.00 97.94 297 PHE A N 1
ATOM 2304 C CA . PHE A 1 297 ? -9.825 -5.126 -2.718 1.00 97.94 297 PHE A CA 1
ATOM 2305 C C . PHE A 1 297 ? -9.170 -6.445 -3.131 1.00 97.94 297 PHE A C 1
ATOM 2307 O O . PHE A 1 297 ? -9.837 -7.330 -3.670 1.00 97.94 297 PHE A O 1
ATOM 2314 N N . ILE A 1 298 ? -7.874 -6.568 -2.848 1.00 98.06 298 ILE A N 1
ATOM 2315 C CA . ILE A 1 298 ? -7.085 -7.800 -2.950 1.00 98.06 298 ILE A CA 1
ATOM 2316 C C . ILE A 1 298 ? -6.520 -8.162 -1.570 1.00 98.06 298 ILE A C 1
ATOM 2318 O O . ILE A 1 298 ? -6.282 -7.281 -0.745 1.00 98.06 298 ILE A O 1
ATOM 2322 N N . GLY A 1 299 ? -6.318 -9.454 -1.313 1.00 97.69 299 GLY A N 1
ATOM 2323 C CA . GLY A 1 299 ? -6.061 -9.981 0.031 1.00 97.69 299 GLY A CA 1
ATOM 2324 C C . GLY A 1 299 ? -7.356 -10.379 0.745 1.00 97.69 299 GLY A C 1
ATOM 2325 O O . GLY A 1 299 ? -7.347 -10.665 1.943 1.00 97.69 299 GLY A O 1
ATOM 2326 N N . ARG A 1 300 ? -8.481 -10.444 0.012 1.00 96.56 300 ARG A N 1
ATOM 2327 C CA . ARG A 1 300 ? -9.800 -10.755 0.575 1.00 96.56 300 ARG A CA 1
ATOM 2328 C C . ARG A 1 300 ? -9.790 -12.084 1.298 1.00 96.56 300 ARG A C 1
ATOM 2330 O O . ARG A 1 300 ? -10.289 -12.157 2.409 1.00 96.56 300 ARG A O 1
ATOM 2337 N N . LYS A 1 301 ? -9.220 -13.137 0.709 1.00 94.62 301 LYS A N 1
ATOM 2338 C CA . LYS A 1 301 ? -9.191 -14.460 1.354 1.00 94.62 301 LYS A CA 1
ATOM 2339 C C . LYS A 1 301 ? -8.485 -14.468 2.710 1.00 94.62 301 LYS A C 1
ATOM 2341 O O . LYS A 1 301 ? -8.859 -15.263 3.562 1.00 94.62 301 LYS A O 1
ATOM 2346 N N . TRP A 1 302 ? -7.497 -13.598 2.928 1.00 95.62 302 TRP A N 1
ATOM 2347 C CA . TRP A 1 302 ? -6.816 -13.499 4.219 1.00 95.62 302 TRP A CA 1
ATOM 2348 C C . TRP A 1 302 ? -7.658 -12.737 5.237 1.00 95.62 302 TRP A C 1
ATOM 2350 O O . TRP A 1 302 ? -7.822 -13.199 6.366 1.00 95.62 302 TRP A O 1
ATOM 2360 N N . ALA A 1 303 ? -8.269 -11.628 4.813 1.00 95.19 303 ALA A N 1
ATOM 2361 C CA . ALA A 1 303 ? -9.223 -10.899 5.637 1.00 95.19 303 ALA A CA 1
ATOM 2362 C C . ALA A 1 303 ? -10.421 -11.785 6.023 1.00 95.19 303 ALA A C 1
ATOM 2364 O O . ALA A 1 303 ? -10.778 -11.847 7.190 1.00 95.19 303 ALA A O 1
ATOM 2365 N N . LEU A 1 304 ? -10.997 -12.536 5.083 1.00 95.25 304 LEU A N 1
ATOM 2366 C CA . LEU A 1 304 ? -12.134 -13.433 5.327 1.00 95.25 304 LEU A CA 1
ATOM 2367 C C . LEU A 1 304 ? -11.756 -14.684 6.134 1.00 95.25 304 LEU A C 1
ATOM 2369 O O . LEU A 1 304 ? -12.584 -15.218 6.864 1.00 95.25 304 LEU A O 1
ATOM 2373 N N . GLY A 1 305 ? -10.520 -15.162 5.987 1.00 92.00 305 GLY A N 1
ATOM 2374 C CA . GLY A 1 305 ? -10.021 -16.373 6.639 1.00 92.00 305 GLY A CA 1
ATOM 2375 C C . GLY A 1 305 ? -9.451 -16.162 8.043 1.00 92.00 305 GLY A C 1
ATOM 2376 O O . GLY A 1 305 ? -8.931 -17.111 8.622 1.00 92.00 305 GLY A O 1
ATOM 2377 N N . SER A 1 306 ? -9.505 -14.945 8.590 1.00 92.31 306 SER A N 1
ATOM 2378 C CA . SER A 1 306 ? -8.934 -14.614 9.900 1.00 92.31 306 SER A CA 1
ATOM 2379 C C . SER A 1 306 ? -9.796 -13.611 10.666 1.00 92.31 306 SER A C 1
ATOM 2381 O O . SER A 1 306 ? -10.601 -12.893 10.080 1.00 92.31 306 SER A O 1
ATOM 2383 N N . GLN A 1 307 ? -9.595 -13.539 11.983 1.00 92.44 307 GLN A N 1
ATOM 2384 C CA . GLN A 1 307 ? -10.158 -12.493 12.854 1.00 92.44 307 GLN A CA 1
ATOM 2385 C C . GLN A 1 307 ? -9.100 -11.466 13.288 1.00 92.44 307 GLN A C 1
ATOM 2387 O O . GLN A 1 307 ? -9.370 -10.581 14.094 1.00 92.44 307 GLN A O 1
ATOM 2392 N N . CYS A 1 308 ? -7.895 -11.584 12.731 1.00 94.06 308 CYS A N 1
ATOM 2393 C CA . CYS A 1 308 ? -6.756 -10.711 12.967 1.00 94.06 308 CYS A CA 1
ATOM 2394 C C . CYS A 1 308 ? -7.089 -9.233 12.688 1.00 94.06 308 CYS A C 1
ATOM 2396 O O . CYS A 1 308 ? -7.924 -8.955 11.814 1.00 94.06 308 CYS A O 1
ATOM 2398 N N . PRO A 1 309 ? -6.421 -8.276 13.352 1.00 95.50 309 PRO A N 1
ATOM 2399 C CA . PRO A 1 309 ? -6.409 -6.886 12.913 1.00 95.50 309 PRO A CA 1
ATOM 2400 C C . PRO A 1 309 ? -5.954 -6.766 11.451 1.00 95.50 309 PRO A C 1
ATOM 2402 O O . PRO A 1 309 ? -5.191 -7.600 10.959 1.00 95.50 309 PRO A O 1
ATOM 2405 N N . VAL A 1 310 ? -6.443 -5.753 10.739 1.00 96.88 310 VAL A N 1
ATOM 2406 C CA . VAL A 1 310 ? -6.186 -5.580 9.303 1.00 96.88 310 VAL A CA 1
ATOM 2407 C C . VAL A 1 310 ? -5.380 -4.318 9.054 1.00 96.88 310 VAL A C 1
ATOM 2409 O O . VAL A 1 310 ? -5.831 -3.235 9.409 1.00 96.88 310 VAL A O 1
ATOM 2412 N N . LEU A 1 311 ? -4.247 -4.438 8.365 1.00 96.94 311 LEU A N 1
ATOM 2413 C CA . LEU A 1 311 ? -3.594 -3.302 7.720 1.00 96.94 311 LEU A CA 1
ATOM 2414 C C . LEU A 1 311 ? -4.185 -3.120 6.315 1.00 96.94 311 LEU A C 1
ATOM 2416 O O . LEU A 1 311 ? -4.008 -3.978 5.445 1.00 96.94 311 LEU A O 1
ATOM 2420 N N . LEU A 1 312 ? -4.905 -2.021 6.109 1.00 97.81 312 LEU A N 1
ATOM 2421 C CA . LEU A 1 312 ? -5.476 -1.601 4.836 1.00 97.81 312 LEU A CA 1
ATOM 2422 C C . LEU A 1 312 ? -4.567 -0.567 4.166 1.00 97.81 312 LEU A C 1
ATOM 2424 O O . LEU A 1 312 ? -4.355 0.514 4.706 1.00 97.81 312 LEU A O 1
ATOM 2428 N N . VAL A 1 313 ? -4.093 -0.881 2.963 1.00 97.06 313 VAL A N 1
ATOM 2429 C CA . VAL A 1 313 ? -3.204 -0.013 2.171 1.00 97.06 313 VAL A CA 1
ATOM 2430 C C . VAL A 1 313 ? -3.798 0.337 0.807 1.00 97.06 313 VAL A C 1
ATOM 2432 O O . VAL A 1 313 ? -4.683 -0.362 0.297 1.00 97.06 313 VAL A O 1
ATOM 2435 N N . GLU A 1 314 ? -3.302 1.406 0.185 1.00 94.19 314 GLU A N 1
ATOM 2436 C CA . GLU A 1 314 ? -3.656 1.758 -1.190 1.00 94.19 314 GLU A CA 1
ATOM 2437 C C . GLU A 1 314 ? -2.785 1.018 -2.221 1.00 94.19 314 GLU A C 1
ATOM 2439 O O . GLU A 1 314 ? -1.580 0.836 -2.072 1.00 94.19 314 GLU A O 1
ATOM 2444 N N . GLY A 1 315 ? -3.418 0.577 -3.310 1.00 94.56 315 GLY A N 1
ATOM 2445 C CA . GLY A 1 315 ? -2.746 -0.007 -4.461 1.00 94.56 315 GLY A CA 1
ATOM 2446 C C . GLY A 1 315 ? -2.479 -1.507 -4.328 1.00 94.56 315 GLY A C 1
ATOM 2447 O O . GLY A 1 315 ? -2.052 -2.025 -3.306 1.00 94.56 315 GLY A O 1
ATOM 2448 N N . VAL A 1 316 ? -2.662 -2.234 -5.432 1.00 97.44 316 VAL A N 1
ATOM 2449 C CA . VAL A 1 316 ? -2.527 -3.704 -5.469 1.00 97.44 316 VAL A CA 1
ATOM 2450 C C . VAL A 1 316 ? -1.138 -4.182 -5.028 1.00 97.44 316 VAL A C 1
ATOM 2452 O O . VAL A 1 316 ? -1.035 -5.162 -4.297 1.00 97.44 316 VAL A O 1
ATOM 2455 N N . ILE A 1 317 ? -0.071 -3.489 -5.449 1.00 97.69 317 ILE A N 1
ATOM 2456 C CA . ILE A 1 317 ? 1.304 -3.826 -5.039 1.00 97.69 317 ILE A CA 1
ATOM 2457 C C . ILE A 1 317 ? 1.563 -3.527 -3.563 1.00 97.69 317 ILE A C 1
ATOM 2459 O O . ILE A 1 317 ? 2.388 -4.206 -2.954 1.00 97.69 317 ILE A O 1
ATOM 2463 N N . GLY A 1 318 ? 0.792 -2.596 -2.991 1.00 97.62 318 GLY A N 1
ATOM 2464 C CA . GLY A 1 318 ? 0.798 -2.283 -1.572 1.00 97.62 318 GLY A CA 1
ATOM 2465 C C . GLY A 1 318 ? 0.554 -3.524 -0.722 1.00 97.62 318 GLY A C 1
ATOM 2466 O O . GLY A 1 318 ? 1.098 -3.620 0.366 1.00 97.62 318 GLY A O 1
ATOM 2467 N N . LEU A 1 319 ? -0.149 -4.546 -1.230 1.00 98.25 319 LEU A N 1
ATOM 2468 C CA . LEU A 1 319 ? -0.305 -5.813 -0.511 1.00 98.25 319 LEU A CA 1
ATOM 2469 C C . LEU A 1 319 ? 1.039 -6.514 -0.239 1.00 98.25 319 LEU A C 1
ATOM 2471 O O . LEU A 1 319 ? 1.233 -7.058 0.842 1.00 98.25 319 LEU A O 1
ATOM 2475 N N . VAL A 1 320 ? 1.977 -6.505 -1.194 1.00 98.50 320 VAL A N 1
ATOM 2476 C CA . VAL A 1 320 ? 3.323 -7.080 -0.996 1.00 98.50 320 VAL A CA 1
ATOM 2477 C C . VAL A 1 320 ? 4.111 -6.245 0.016 1.00 98.50 320 VAL A C 1
ATOM 2479 O O . VAL A 1 320 ? 4.814 -6.796 0.859 1.00 98.50 320 VAL A O 1
ATOM 2482 N N . GLU A 1 321 ? 3.975 -4.922 -0.050 1.00 98.12 321 GLU A N 1
ATOM 2483 C CA . GLU A 1 321 ? 4.647 -3.978 0.851 1.00 98.12 321 GLU A CA 1
ATOM 2484 C C . GLU A 1 321 ? 4.101 -4.072 2.279 1.00 98.12 321 GLU A C 1
ATOM 2486 O O . GLU A 1 321 ? 4.874 -4.076 3.228 1.00 98.12 321 GLU A O 1
ATOM 2491 N N . ALA A 1 322 ? 2.795 -4.269 2.434 1.00 97.44 322 ALA A N 1
ATOM 2492 C CA . ALA A 1 322 ? 2.140 -4.530 3.707 1.00 97.44 322 ALA A CA 1
ATOM 2493 C C . ALA A 1 322 ? 2.648 -5.828 4.348 1.00 97.44 322 ALA A C 1
ATOM 2495 O O . ALA A 1 322 ? 2.995 -5.837 5.525 1.00 97.44 322 ALA A O 1
ATOM 2496 N N . ILE A 1 323 ? 2.785 -6.908 3.569 1.00 96.56 323 ILE A N 1
ATOM 2497 C CA . ILE A 1 323 ? 3.379 -8.159 4.063 1.00 96.56 323 ILE A CA 1
ATOM 2498 C C . ILE A 1 323 ? 4.842 -7.949 4.477 1.00 96.56 323 ILE A C 1
ATOM 2500 O O . ILE A 1 323 ? 5.270 -8.474 5.502 1.00 96.56 323 ILE A O 1
ATOM 2504 N N . ALA A 1 324 ? 5.615 -7.173 3.716 1.00 96.69 324 ALA A N 1
ATOM 2505 C CA . ALA A 1 324 ? 6.984 -6.837 4.095 1.00 96.69 324 ALA A CA 1
ATOM 2506 C C . ALA A 1 324 ? 7.041 -6.007 5.392 1.00 96.69 324 ALA A C 1
ATOM 2508 O O . ALA A 1 324 ? 7.880 -6.286 6.246 1.00 96.69 324 ALA A O 1
ATOM 2509 N N . ALA A 1 325 ? 6.123 -5.054 5.577 1.00 96.00 325 ALA A N 1
ATOM 2510 C CA . ALA A 1 325 ? 5.989 -4.295 6.818 1.00 96.00 325 ALA A CA 1
ATOM 2511 C C . ALA A 1 325 ? 5.659 -5.210 8.011 1.00 96.00 325 ALA A C 1
ATOM 2513 O O . ALA A 1 325 ? 6.315 -5.098 9.043 1.00 96.00 325 ALA A O 1
ATOM 2514 N N . LEU A 1 326 ? 4.737 -6.172 7.852 1.00 93.38 326 LEU A N 1
ATOM 2515 C CA . LEU A 1 326 ? 4.443 -7.186 8.878 1.00 93.38 326 LEU A CA 1
ATOM 2516 C C . LEU A 1 326 ? 5.664 -8.035 9.239 1.00 93.38 326 LEU A C 1
ATOM 2518 O O . LEU A 1 326 ? 5.872 -8.358 10.402 1.00 93.38 326 LEU A O 1
ATOM 2522 N N . MET A 1 327 ? 6.484 -8.408 8.254 1.00 90.88 327 MET A N 1
ATOM 2523 C CA . MET A 1 327 ? 7.704 -9.175 8.518 1.00 90.88 327 MET A CA 1
ATOM 2524 C C . MET A 1 327 ? 8.717 -8.376 9.340 1.00 90.88 327 MET A C 1
ATOM 2526 O O . MET A 1 327 ? 9.386 -8.957 10.189 1.00 90.88 327 MET A O 1
ATOM 2530 N N . MET A 1 328 ? 8.824 -7.069 9.085 1.00 92.06 328 MET A N 1
ATOM 2531 C CA . MET A 1 328 ? 9.747 -6.159 9.772 1.00 92.06 328 MET A CA 1
ATOM 2532 C C . MET A 1 328 ? 9.243 -5.745 11.164 1.00 92.06 328 MET A C 1
ATOM 2534 O O . MET A 1 328 ? 10.039 -5.519 12.077 1.00 92.06 328 MET A O 1
ATOM 2538 N N . ALA A 1 329 ? 7.927 -5.672 11.356 1.00 89.75 329 ALA A N 1
ATOM 2539 C CA . ALA A 1 329 ? 7.304 -5.385 12.640 1.00 89.75 329 ALA A CA 1
ATOM 2540 C C . ALA A 1 329 ? 7.016 -6.689 13.399 1.00 89.75 329 ALA A C 1
ATOM 2542 O O . ALA A 1 329 ? 5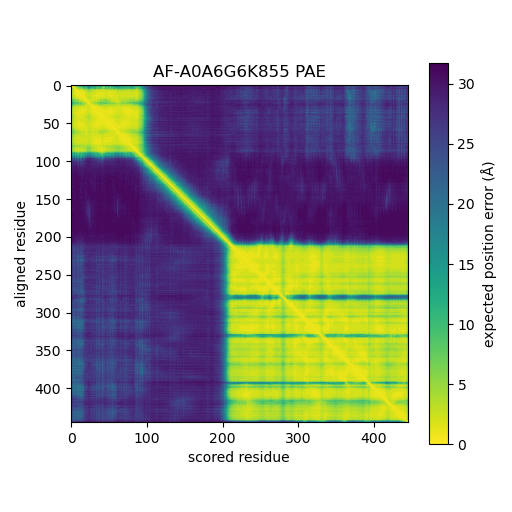.959 -7.293 13.255 1.00 89.75 329 ALA A O 1
ATOM 2543 N N . ARG A 1 330 ? 7.966 -7.129 14.234 1.00 72.75 330 ARG A N 1
ATOM 2544 C CA . ARG A 1 330 ? 7.906 -8.419 14.950 1.00 72.75 330 ARG A CA 1
ATOM 2545 C C . ARG A 1 330 ? 6.599 -8.654 15.716 1.00 72.75 330 ARG A C 1
ATOM 2547 O O . ARG A 1 330 ? 6.106 -9.778 15.738 1.00 72.75 330 ARG A O 1
ATOM 2554 N N . ASP A 1 331 ? 6.050 -7.602 16.315 1.00 74.06 331 ASP A N 1
ATOM 2555 C CA . ASP A 1 331 ? 4.828 -7.665 17.124 1.00 74.06 331 ASP A CA 1
ATOM 2556 C C . ASP A 1 331 ? 3.542 -7.641 16.278 1.00 74.06 331 ASP A C 1
ATOM 2558 O O . ASP A 1 331 ? 2.451 -7.660 16.832 1.00 74.06 331 ASP A O 1
ATOM 2562 N N . ALA A 1 332 ? 3.656 -7.614 14.945 1.00 75.94 332 ALA A N 1
ATOM 2563 C CA . ALA A 1 332 ? 2.531 -7.532 14.017 1.00 75.94 332 ALA A CA 1
ATOM 2564 C C . ALA A 1 332 ? 2.191 -8.867 13.332 1.00 75.94 332 ALA A C 1
ATOM 2566 O O . ALA A 1 332 ? 1.336 -8.913 12.453 1.00 75.94 332 ALA A O 1
ATOM 2567 N N . LEU A 1 333 ? 2.846 -9.980 13.682 1.00 72.44 333 LEU A N 1
ATOM 2568 C CA . LEU A 1 333 ? 2.643 -11.268 12.993 1.00 72.44 333 LEU A CA 1
ATOM 2569 C C . LEU A 1 333 ? 1.227 -11.853 13.158 1.00 72.44 333 LEU A C 1
ATOM 2571 O O . LEU A 1 333 ? 0.865 -12.791 12.448 1.00 72.44 333 LEU A O 1
ATOM 2575 N N . ASP A 1 334 ? 0.433 -11.313 14.079 1.00 88.38 334 ASP A N 1
ATOM 2576 C CA . ASP A 1 334 ? -0.980 -11.620 14.291 1.00 88.38 334 ASP A CA 1
ATOM 2577 C C . ASP A 1 334 ? -1.933 -10.700 13.506 1.00 88.38 334 ASP A C 1
ATOM 2579 O O . ASP A 1 334 ? -3.147 -10.782 13.694 1.00 88.38 334 ASP A O 1
ATOM 2583 N N . TRP A 1 335 ? -1.417 -9.864 12.602 1.00 94.38 335 TRP A N 1
ATOM 2584 C CA . TRP A 1 335 ? -2.199 -9.045 11.679 1.00 94.38 335 TRP A CA 1
ATOM 2585 C C . TRP A 1 335 ? -2.386 -9.730 10.323 1.00 94.38 335 TRP A C 1
ATOM 2587 O O . TRP A 1 335 ? -1.675 -10.653 9.927 1.00 94.38 335 TRP A O 1
ATOM 2597 N N . THR A 1 336 ? -3.353 -9.230 9.560 1.00 95.50 336 THR A N 1
ATOM 2598 C CA . THR A 1 336 ? -3.527 -9.552 8.146 1.00 95.50 336 THR A CA 1
ATOM 2599 C C . THR A 1 336 ? -3.498 -8.285 7.293 1.00 95.50 336 THR A C 1
ATOM 2601 O O . THR A 1 336 ? -3.573 -7.171 7.810 1.00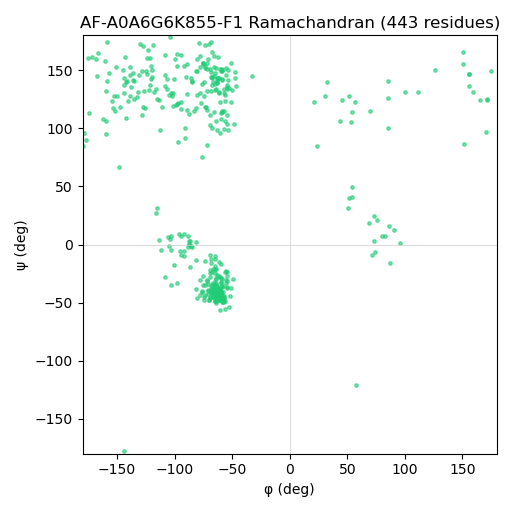 95.50 336 THR A O 1
ATOM 2604 N N . CYS A 1 337 ? -3.383 -8.438 5.976 1.00 97.06 337 CYS A N 1
ATOM 2605 C CA . CYS A 1 337 ? -3.294 -7.318 5.044 1.00 97.06 337 CYS A CA 1
ATOM 2606 C C . CYS A 1 337 ? -4.448 -7.331 4.049 1.00 97.06 337 CYS A C 1
ATOM 2608 O O . CYS A 1 337 ? -4.858 -8.382 3.550 1.00 97.06 337 CYS A O 1
ATOM 2610 N N . LEU A 1 338 ? -4.905 -6.135 3.703 1.00 98.19 338 LEU A N 1
ATOM 2611 C CA . LEU A 1 338 ? -5.874 -5.883 2.652 1.00 98.19 338 LEU A CA 1
ATOM 2612 C C . LEU A 1 338 ? -5.377 -4.693 1.830 1.00 98.19 338 LEU A C 1
ATOM 2614 O O . LEU A 1 338 ? -4.865 -3.729 2.388 1.00 98.19 338 LEU A O 1
ATOM 2618 N N . ALA A 1 339 ? -5.529 -4.731 0.510 1.00 98.38 339 ALA A N 1
ATOM 2619 C CA . ALA A 1 339 ? -5.152 -3.601 -0.332 1.00 98.38 339 ALA A CA 1
ATOM 2620 C C . ALA A 1 339 ? -6.303 -3.175 -1.238 1.00 98.38 339 ALA A C 1
ATOM 2622 O O . ALA A 1 339 ? -6.917 -4.003 -1.915 1.00 98.38 339 ALA A O 1
ATOM 2623 N N . ALA A 1 340 ? -6.581 -1.875 -1.277 1.00 98.06 340 ALA A N 1
ATOM 2624 C CA . ALA A 1 340 ? -7.528 -1.291 -2.213 1.00 98.06 340 ALA A CA 1
ATOM 2625 C C . ALA A 1 340 ? -6.942 -1.301 -3.630 1.00 98.06 340 ALA A C 1
ATOM 2627 O O . ALA A 1 340 ? -5.817 -0.861 -3.861 1.00 98.06 340 ALA A O 1
ATOM 2628 N N . VAL A 1 341 ? -7.705 -1.752 -4.628 1.00 96.38 341 VAL A N 1
ATOM 2629 C CA . VAL A 1 341 ? -7.182 -1.851 -6.007 1.00 96.38 341 VAL A CA 1
ATOM 2630 C C . VAL A 1 341 ? -7.039 -0.487 -6.702 1.00 96.38 341 VAL A C 1
ATOM 2632 O O . VAL A 1 341 ? -6.406 -0.386 -7.755 1.00 96.38 341 VAL A O 1
ATOM 2635 N N . SER A 1 342 ? -7.648 0.555 -6.126 1.00 94.00 342 SER A N 1
ATOM 2636 C CA . SER A 1 342 ? -7.571 1.970 -6.523 1.00 94.00 342 SER A CA 1
ATOM 2637 C C . SER A 1 342 ? -8.131 2.894 -5.426 1.00 94.00 342 SER A C 1
ATOM 2639 O O . SER A 1 342 ? -8.940 2.443 -4.614 1.00 94.00 342 SER A O 1
ATOM 2641 N N . ALA A 1 343 ? -7.863 4.200 -5.496 1.00 92.06 343 ALA A N 1
ATOM 2642 C CA . ALA A 1 343 ? -8.526 5.222 -4.671 1.00 92.06 343 ALA A CA 1
ATOM 2643 C C . ALA A 1 343 ? -10.071 5.236 -4.768 1.00 92.06 343 ALA A C 1
ATOM 2645 O O . ALA A 1 343 ? -10.779 5.705 -3.874 1.00 92.06 343 ALA A O 1
ATOM 2646 N N . SER A 1 344 ? -10.630 4.704 -5.862 1.00 94.25 344 SER A N 1
ATOM 2647 C CA . SER A 1 344 ? -12.083 4.598 -6.069 1.00 94.25 344 SER A CA 1
ATOM 2648 C C . SER A 1 344 ? -12.711 3.339 -5.459 1.00 94.25 344 SER A C 1
ATOM 2650 O O . SER A 1 344 ? -13.917 3.131 -5.575 1.00 94.25 344 SER A O 1
ATOM 2652 N N . SER A 1 345 ? -11.910 2.474 -4.834 1.00 96.94 345 SER A N 1
ATOM 2653 C CA . SER A 1 345 ? -12.394 1.235 -4.214 1.00 96.94 345 SER A CA 1
ATOM 2654 C C . SER A 1 345 ? -13.352 1.556 -3.075 1.00 96.94 345 SER A C 1
ATOM 2656 O O . SER A 1 345 ? -13.113 2.493 -2.320 1.00 96.94 345 SER A O 1
ATOM 2658 N N . ARG A 1 346 ? -14.443 0.802 -2.952 1.00 97.38 346 ARG A N 1
ATOM 2659 C CA . ARG A 1 346 ? -15.461 0.986 -1.909 1.00 97.38 346 ARG A CA 1
ATOM 2660 C C . ARG A 1 346 ? -15.866 -0.379 -1.372 1.00 97.38 346 ARG A C 1
ATOM 2662 O O . ARG A 1 346 ? -16.092 -1.290 -2.170 1.00 97.38 346 ARG A O 1
ATOM 2669 N N . PHE A 1 347 ? -15.983 -0.510 -0.057 1.00 97.69 347 PHE A N 1
ATOM 2670 C CA . PHE A 1 347 ? -16.542 -1.684 0.612 1.00 97.69 347 PHE A CA 1
ATOM 2671 C C . PHE A 1 347 ? -18.022 -1.878 0.291 1.00 97.69 347 PHE A C 1
ATOM 2673 O O . PHE A 1 347 ? -18.488 -3.011 0.265 1.00 97.69 347 PHE A O 1
ATOM 2680 N N . ALA A 1 348 ? -18.747 -0.821 -0.087 1.00 93.62 348 ALA A N 1
ATOM 2681 C CA . ALA A 1 348 ? -20.103 -0.950 -0.630 1.00 93.62 348 ALA A CA 1
ATOM 2682 C C . ALA A 1 348 ? -20.191 -1.880 -1.865 1.00 93.62 348 ALA A C 1
ATOM 2684 O O . ALA A 1 348 ? -21.247 -2.443 -2.147 1.00 93.62 348 ALA A O 1
ATOM 2685 N N . ARG A 1 349 ? -19.085 -2.072 -2.602 1.00 94.38 349 ARG A N 1
ATOM 2686 C CA . ARG A 1 349 ? -18.995 -3.020 -3.731 1.00 94.38 349 ARG A CA 1
ATOM 2687 C C . ARG A 1 349 ? -18.665 -4.451 -3.295 1.00 94.38 349 ARG A C 1
ATOM 2689 O O . ARG A 1 349 ? -18.563 -5.332 -4.143 1.00 94.38 349 ARG A O 1
ATOM 2696 N N . ASP A 1 350 ? -18.467 -4.666 -2.001 1.00 95.44 350 ASP A N 1
ATOM 2697 C CA . ASP A 1 350 ? -18.058 -5.928 -1.399 1.00 95.44 350 ASP A CA 1
ATOM 2698 C C . ASP A 1 350 ? -18.653 -6.091 0.016 1.00 95.44 350 ASP A C 1
ATOM 2700 O O . ASP A 1 350 ? -17.936 -6.081 1.023 1.00 95.44 350 ASP A O 1
ATOM 2704 N N . PRO A 1 351 ? -19.989 -6.227 0.118 1.00 95.38 351 PRO A N 1
ATOM 2705 C CA . PRO A 1 351 ? -20.685 -6.257 1.403 1.00 95.38 351 PRO A CA 1
ATOM 2706 C C . PRO A 1 351 ? -20.280 -7.450 2.279 1.00 95.38 351 PRO A C 1
ATOM 2708 O O . PRO A 1 351 ? -20.351 -7.363 3.501 1.00 95.38 351 PRO A O 1
ATOM 2711 N N . TYR A 1 352 ? -19.829 -8.555 1.675 1.00 95.94 352 TYR A N 1
ATOM 2712 C CA . TYR A 1 352 ? -19.359 -9.721 2.422 1.00 95.94 352 TYR A CA 1
ATOM 2713 C C . TYR A 1 352 ? -18.040 -9.435 3.146 1.00 95.94 352 TYR A C 1
ATOM 2715 O O . TYR A 1 352 ? -17.911 -9.748 4.327 1.00 95.94 352 TYR A O 1
ATOM 2723 N N . LEU A 1 353 ? -17.080 -8.800 2.462 1.00 97.50 353 LEU A N 1
ATOM 2724 C CA . LEU A 1 353 ? -15.844 -8.354 3.101 1.00 97.50 353 LEU A CA 1
ATOM 2725 C C . LEU A 1 353 ? -16.132 -7.321 4.187 1.00 97.50 353 LEU A C 1
ATOM 2727 O O . LEU A 1 353 ? -15.599 -7.444 5.281 1.00 97.50 353 LEU A O 1
ATOM 2731 N N . LEU A 1 354 ? -16.999 -6.343 3.904 1.00 97.88 354 LEU A N 1
ATOM 2732 C CA . LEU A 1 354 ? -17.368 -5.320 4.881 1.00 97.88 354 LEU A CA 1
ATOM 2733 C C . LEU A 1 354 ? -17.945 -5.936 6.160 1.00 97.88 354 LEU A C 1
ATOM 2735 O O . LEU A 1 354 ? -17.520 -5.597 7.259 1.00 97.88 354 LEU A O 1
ATOM 2739 N N . HIS A 1 355 ? -18.865 -6.891 6.012 1.00 96.94 355 HIS A N 1
ATOM 2740 C CA . HIS A 1 355 ? -19.439 -7.613 7.142 1.00 96.94 355 HIS A CA 1
ATOM 2741 C C . HIS A 1 355 ? -18.381 -8.405 7.924 1.00 96.94 355 HIS A C 1
ATOM 2743 O O . HIS A 1 355 ? -18.380 -8.381 9.149 1.00 96.94 355 HIS A O 1
ATOM 2749 N N . ALA A 1 356 ? -17.441 -9.056 7.235 1.00 97.19 356 ALA A N 1
ATOM 2750 C CA . ALA A 1 356 ? -16.352 -9.800 7.871 1.00 97.19 356 ALA A CA 1
ATOM 2751 C C . ALA A 1 356 ? -15.324 -8.914 8.605 1.00 97.19 356 ALA A C 1
ATOM 2753 O O . ALA A 1 356 ? -14.485 -9.437 9.344 1.00 97.19 356 ALA A O 1
ATOM 2754 N N . LEU A 1 357 ? -15.356 -7.596 8.385 1.00 97.69 357 LEU A N 1
ATOM 2755 C CA . LEU A 1 357 ? -14.530 -6.608 9.083 1.00 97.69 357 LEU A CA 1
ATOM 2756 C C . LEU A 1 357 ? -15.240 -5.977 10.292 1.00 97.69 357 LEU A C 1
ATOM 2758 O O . LEU A 1 357 ? -14.590 -5.295 11.083 1.00 97.69 357 LEU A O 1
ATOM 2762 N N . ALA A 1 358 ? -16.541 -6.222 10.473 1.00 96.69 358 ALA A N 1
ATOM 2763 C CA . ALA A 1 358 ? -17.294 -5.714 11.615 1.00 96.69 358 ALA A CA 1
ATOM 2764 C C . ALA A 1 358 ? -16.667 -6.174 12.944 1.00 96.69 358 ALA A C 1
ATOM 2766 O O . ALA A 1 358 ? -16.307 -7.338 13.112 1.00 96.69 358 ALA A O 1
ATOM 2767 N N . GLY A 1 359 ? -16.514 -5.248 13.894 1.00 95.81 359 GLY A N 1
ATOM 2768 C CA . GLY A 1 359 ? -15.915 -5.499 15.208 1.00 95.81 359 GLY A CA 1
ATOM 2769 C C . GLY A 1 359 ? -14.392 -5.674 15.218 1.00 95.81 359 GLY A C 1
ATOM 2770 O O . GLY A 1 359 ? -13.806 -5.738 16.298 1.00 95.81 359 GLY A O 1
ATOM 2771 N N . ARG A 1 360 ? -13.730 -5.727 14.056 1.00 95.62 360 ARG A N 1
ATOM 2772 C CA . ARG A 1 360 ? -12.271 -5.884 13.964 1.00 95.62 360 ARG A CA 1
ATOM 2773 C C . ARG A 1 360 ? -11.564 -4.541 13.972 1.00 95.62 360 ARG A C 1
ATOM 2775 O O . ARG A 1 360 ? -12.120 -3.529 13.549 1.00 95.62 360 ARG A O 1
ATOM 2782 N N . LYS A 1 361 ? -10.304 -4.556 14.408 1.00 95.38 361 LYS A N 1
ATOM 2783 C CA . LYS A 1 361 ? -9.397 -3.420 14.247 1.00 95.38 361 LYS A CA 1
ATOM 2784 C C . LYS A 1 361 ? -8.934 -3.336 12.794 1.00 95.38 361 LYS A C 1
ATOM 2786 O O . LYS A 1 361 ? -8.449 -4.328 12.247 1.00 95.38 361 LYS A O 1
ATOM 2791 N N . VAL A 1 362 ? -9.085 -2.168 12.180 1.00 96.38 362 VAL A N 1
ATOM 2792 C CA . VAL A 1 362 ? -8.612 -1.885 10.822 1.00 96.38 362 VAL A CA 1
ATOM 2793 C C . VAL A 1 362 ? -7.759 -0.630 10.857 1.00 96.38 362 VAL A C 1
ATOM 2795 O O . VAL A 1 362 ? -8.244 0.447 11.186 1.00 96.38 362 VAL A O 1
ATOM 2798 N N . HIS A 1 363 ? -6.496 -0.763 10.487 1.00 95.69 363 HIS A N 1
ATOM 2799 C CA . HIS A 1 363 ? -5.586 0.353 10.336 1.00 95.69 363 HIS A CA 1
ATOM 2800 C C . HIS A 1 363 ? -5.483 0.730 8.863 1.00 95.69 363 HIS A C 1
ATOM 2802 O O . HIS A 1 363 ? -5.069 -0.086 8.047 1.00 95.69 363 HIS A O 1
ATOM 2808 N N . ILE A 1 364 ? -5.833 1.965 8.518 1.00 96.44 364 ILE A N 1
ATOM 2809 C CA . ILE A 1 364 ? -5.712 2.501 7.161 1.00 96.44 364 ILE A CA 1
ATOM 2810 C C . ILE A 1 364 ? -4.416 3.305 7.011 1.00 96.44 364 ILE A C 1
ATOM 2812 O O . ILE A 1 364 ? -4.236 4.306 7.704 1.00 96.44 364 ILE A O 1
ATOM 2816 N N . VAL A 1 365 ? -3.562 2.900 6.068 1.00 95.19 365 VAL A N 1
ATOM 2817 C CA . VAL A 1 365 ? -2.367 3.639 5.633 1.00 95.19 365 VAL A CA 1
ATOM 2818 C C . VAL A 1 365 ? -2.577 4.105 4.183 1.00 95.19 365 VAL A C 1
ATOM 2820 O O . VAL A 1 365 ? -2.448 3.295 3.258 1.00 95.19 365 VAL A O 1
ATOM 2823 N N . PRO A 1 366 ? -2.972 5.372 3.960 1.00 93.44 366 PRO A N 1
ATOM 2824 C CA . PRO A 1 366 ? -3.162 5.922 2.621 1.00 93.44 366 PRO A CA 1
ATOM 2825 C C . PRO A 1 366 ? -1.844 6.306 1.939 1.00 93.44 366 PRO A C 1
ATOM 2827 O O . PRO A 1 366 ? -0.831 6.551 2.591 1.00 93.44 366 PRO A O 1
ATOM 2830 N N . ASP A 1 367 ? -1.889 6.463 0.614 1.00 92.31 367 ASP A N 1
ATOM 2831 C CA . ASP A 1 367 ? -0.834 7.170 -0.112 1.00 92.31 367 ASP A CA 1
ATOM 2832 C C . ASP A 1 367 ? -0.840 8.666 0.258 1.00 92.31 367 ASP A C 1
ATOM 2834 O O . ASP A 1 367 ? -1.887 9.311 0.405 1.00 92.31 367 ASP A O 1
ATOM 2838 N N . ALA A 1 368 ? 0.347 9.262 0.321 1.00 85.50 368 ALA A N 1
ATOM 2839 C CA . ALA A 1 368 ? 0.552 10.679 0.550 1.00 85.50 368 ALA A CA 1
ATOM 2840 C C . ALA A 1 368 ? -0.024 11.502 -0.612 1.00 85.50 368 ALA A C 1
ATOM 2842 O O . ALA A 1 368 ? 0.536 11.613 -1.707 1.00 85.50 368 ALA A O 1
ATOM 2843 N N . GLY A 1 369 ? -1.156 12.145 -0.355 1.00 86.25 369 GLY A N 1
ATOM 2844 C CA . GLY A 1 369 ? -1.760 13.102 -1.270 1.00 86.25 369 GLY A CA 1
ATOM 2845 C C . GLY A 1 369 ? -3.270 13.158 -1.137 1.00 86.25 369 GLY A C 1
ATOM 2846 O O . GLY A 1 369 ? -3.897 12.284 -0.549 1.00 86.25 369 GLY A O 1
ATOM 2847 N N . THR A 1 370 ? -3.870 14.197 -1.716 1.00 87.31 370 THR A N 1
ATOM 2848 C CA . THR A 1 370 ? -5.310 14.457 -1.590 1.00 87.31 370 THR A CA 1
ATOM 2849 C C . THR A 1 370 ? -6.163 13.241 -1.956 1.00 87.31 370 THR A C 1
ATOM 2851 O O . THR A 1 370 ? -7.067 12.892 -1.210 1.00 87.31 370 THR A O 1
ATOM 2854 N N . THR A 1 371 ? -5.836 12.556 -3.055 1.00 89.62 371 THR A N 1
ATOM 2855 C CA . THR A 1 371 ? -6.585 11.384 -3.523 1.00 89.62 371 THR A CA 1
ATOM 2856 C C . THR A 1 371 ? -6.554 10.219 -2.530 1.00 89.62 371 THR A C 1
ATOM 2858 O O . THR A 1 371 ? -7.599 9.615 -2.296 1.00 89.62 371 THR A O 1
ATOM 2861 N N . GLY A 1 372 ? -5.394 9.922 -1.932 1.00 88.81 372 GLY A N 1
ATOM 2862 C CA . GLY A 1 372 ? -5.268 8.834 -0.958 1.00 88.81 372 GLY A CA 1
ATOM 2863 C C . GLY A 1 372 ? -6.019 9.140 0.335 1.00 88.81 372 GLY A C 1
ATOM 2864 O O . GLY A 1 372 ? -6.784 8.314 0.828 1.00 88.81 372 GLY A O 1
ATOM 2865 N N . TRP A 1 373 ? -5.929 10.382 0.818 1.00 92.00 373 TRP A N 1
ATOM 2866 C CA . TRP A 1 373 ? -6.695 10.843 1.981 1.00 92.00 373 TRP A CA 1
ATOM 2867 C C . TRP A 1 373 ? -8.212 10.850 1.746 1.00 92.00 373 TRP A C 1
ATOM 2869 O O . TRP A 1 373 ? -8.978 10.478 2.635 1.00 92.00 373 TRP A O 1
ATOM 2879 N N . GLU A 1 374 ? -8.671 11.245 0.557 1.00 92.44 374 GLU A N 1
ATOM 2880 C CA . GLU A 1 374 ? -10.089 11.167 0.184 1.00 92.44 374 GLU A CA 1
ATOM 2881 C C . GLU A 1 374 ? -10.586 9.716 0.130 1.00 92.44 374 GLU A C 1
ATOM 2883 O O . GLU A 1 374 ? -11.690 9.420 0.594 1.00 92.44 374 GLU A O 1
ATOM 2888 N N . ALA A 1 375 ? -9.774 8.804 -0.413 1.00 93.56 375 ALA A N 1
ATOM 2889 C CA . ALA A 1 375 ? -10.087 7.382 -0.453 1.00 93.56 375 ALA A CA 1
ATOM 2890 C C . ALA A 1 375 ? -10.178 6.788 0.958 1.00 93.56 375 ALA A C 1
ATOM 2892 O O . ALA A 1 375 ? -11.182 6.154 1.289 1.00 93.56 375 ALA A O 1
ATOM 2893 N N . ALA A 1 376 ? -9.193 7.074 1.810 1.00 95.50 376 ALA A N 1
ATOM 2894 C CA . ALA A 1 376 ? -9.177 6.630 3.196 1.00 95.50 376 ALA A CA 1
ATOM 2895 C C . ALA A 1 376 ? -10.348 7.175 4.015 1.00 95.50 376 ALA A C 1
ATOM 2897 O O . ALA A 1 376 ? -10.948 6.425 4.779 1.00 95.50 376 ALA A O 1
ATOM 2898 N N . GLY A 1 377 ? -10.740 8.436 3.810 1.00 95.44 377 GLY A N 1
ATOM 2899 C CA . GLY A 1 377 ? -11.937 8.997 4.439 1.00 95.44 377 GLY A CA 1
ATOM 2900 C C . GLY A 1 377 ? -13.219 8.257 4.041 1.00 95.44 377 GLY A C 1
ATOM 2901 O O . GLY A 1 377 ? -14.082 8.023 4.883 1.00 95.44 377 GLY A O 1
ATOM 2902 N N . ALA A 1 378 ? -13.340 7.833 2.779 1.00 96.38 378 ALA A N 1
ATOM 2903 C CA . ALA A 1 378 ? -14.476 7.023 2.341 1.00 96.38 378 ALA A CA 1
ATOM 2904 C C . ALA A 1 378 ? -14.462 5.617 2.969 1.00 96.38 378 ALA A C 1
ATOM 2906 O O . ALA A 1 378 ? -15.504 5.132 3.403 1.00 96.38 378 ALA A O 1
ATOM 2907 N N . TRP A 1 379 ? -13.292 4.974 3.046 1.00 98.06 379 TRP A N 1
ATOM 2908 C CA . TRP A 1 379 ? -13.144 3.664 3.689 1.00 98.06 379 TRP A CA 1
ATOM 2909 C C . TRP A 1 379 ? -13.446 3.717 5.184 1.00 98.06 379 TRP A C 1
ATOM 2911 O O . TRP A 1 379 ? -14.161 2.849 5.672 1.00 98.06 379 TRP A O 1
ATOM 2921 N N . LEU A 1 380 ? -12.957 4.748 5.879 1.00 97.50 380 LEU A N 1
ATOM 2922 C CA . LEU A 1 380 ? -13.224 5.008 7.292 1.00 97.50 380 LEU A CA 1
ATOM 2923 C C . LEU A 1 380 ? -14.731 5.014 7.570 1.00 97.50 380 LEU A C 1
ATOM 2925 O O . LEU A 1 380 ? -15.202 4.231 8.387 1.00 97.50 380 LEU A O 1
ATOM 2929 N N . VAL A 1 381 ? -15.489 5.825 6.825 1.00 97.31 381 VAL A N 1
ATOM 2930 C CA . VAL A 1 381 ? -16.945 5.949 7.002 1.00 97.31 381 VAL A CA 1
ATOM 2931 C C . VAL A 1 381 ? -17.667 4.619 6.774 1.00 97.31 381 VAL A C 1
ATOM 2933 O O . VAL A 1 381 ? -18.559 4.265 7.544 1.00 97.31 381 VAL A O 1
ATOM 2936 N N . GLU A 1 382 ? -17.307 3.873 5.726 1.00 98.25 382 GLU A N 1
ATOM 2937 C CA . GLU A 1 382 ? -17.947 2.584 5.430 1.00 98.25 382 GLU A CA 1
ATOM 2938 C C . GLU A 1 382 ? -17.627 1.527 6.500 1.00 98.25 382 GLU A C 1
ATOM 2940 O O . GLU A 1 382 ? -18.522 0.798 6.927 1.00 98.25 382 GLU A O 1
ATOM 2945 N N . LEU A 1 383 ? -16.375 1.469 6.961 1.00 98.38 383 LEU A N 1
ATOM 2946 C CA . LEU A 1 383 ? -15.907 0.519 7.971 1.00 98.38 383 LEU A CA 1
ATOM 2947 C C . LEU A 1 383 ? -16.479 0.814 9.364 1.00 98.38 383 LEU A C 1
ATOM 2949 O O . LEU A 1 383 ? -17.009 -0.095 10.005 1.00 98.38 383 LEU A O 1
ATOM 2953 N N . GLU A 1 384 ? -16.427 2.066 9.823 1.00 97.56 384 GLU A N 1
ATOM 2954 C CA . GLU A 1 384 ? -17.033 2.476 11.099 1.00 97.56 384 GLU A CA 1
ATOM 2955 C C . GLU A 1 384 ? -18.551 2.281 11.072 1.00 97.56 384 GLU A C 1
ATOM 2957 O O . GLU A 1 384 ? -19.132 1.780 12.035 1.00 97.56 384 GLU A O 1
ATOM 2962 N N . GLY A 1 385 ? -19.197 2.590 9.941 1.00 97.88 385 GLY A N 1
ATOM 2963 C CA . GLY A 1 385 ? -20.623 2.334 9.738 1.00 97.88 385 GLY A CA 1
ATOM 2964 C C . GLY A 1 385 ? -20.999 0.850 9.835 1.00 97.88 385 GLY A C 1
ATOM 2965 O O . GLY A 1 385 ? -22.115 0.528 10.236 1.00 97.88 385 GLY A O 1
ATOM 2966 N N . ALA A 1 386 ? -20.069 -0.056 9.518 1.00 97.25 386 ALA A N 1
ATOM 2967 C CA . ALA A 1 386 ? -20.220 -1.500 9.698 1.00 97.25 386 ALA A CA 1
ATOM 2968 C C . ALA A 1 386 ? -19.791 -2.001 11.093 1.00 97.25 386 ALA A C 1
ATOM 2970 O O . ALA A 1 386 ? -19.895 -3.195 11.373 1.00 97.25 386 ALA A O 1
ATOM 2971 N N . GLY A 1 387 ? -19.325 -1.112 11.976 1.00 97.50 387 GLY A N 1
ATOM 2972 C CA . GLY A 1 387 ? -18.909 -1.432 13.342 1.00 97.50 387 GLY A CA 1
ATOM 2973 C C . GLY A 1 387 ? -17.455 -1.887 13.486 1.00 97.50 387 GLY A C 1
ATOM 2974 O O . GLY A 1 387 ? -17.116 -2.485 14.507 1.00 97.50 387 GLY A O 1
ATOM 2975 N N . ALA A 1 388 ? -16.592 -1.666 12.491 1.00 97.44 388 ALA A N 1
ATOM 2976 C CA . ALA A 1 388 ? -15.151 -1.873 12.643 1.00 97.44 388 ALA A CA 1
ATOM 2977 C C . ALA A 1 388 ? -14.526 -0.783 13.536 1.00 97.44 388 ALA A C 1
ATOM 2979 O O . ALA A 1 388 ? -14.994 0.355 13.573 1.00 97.44 388 ALA A O 1
ATOM 2980 N N . GLN A 1 389 ? -13.441 -1.122 14.231 1.00 95.88 389 GLN A N 1
ATOM 2981 C CA . GLN A 1 389 ? -12.626 -0.173 14.991 1.00 95.88 389 GLN A CA 1
ATOM 2982 C C . GLN A 1 389 ? -11.522 0.347 14.077 1.00 95.88 389 GLN A C 1
ATOM 2984 O O . GLN A 1 389 ? -10.541 -0.354 13.826 1.00 95.88 389 GLN A O 1
ATOM 2989 N N . VAL A 1 390 ? -11.697 1.547 13.532 1.00 95.50 390 VAL A N 1
ATOM 2990 C CA . VAL A 1 390 ? -10.804 2.049 12.489 1.00 95.50 390 VAL A CA 1
ATOM 2991 C C . VAL A 1 390 ? -9.797 3.037 13.062 1.00 95.50 390 VAL A C 1
ATOM 2993 O O . VAL A 1 390 ? -10.158 3.996 13.737 1.00 95.50 390 VAL A O 1
ATOM 2996 N N . GLN A 1 391 ? -8.527 2.819 12.746 1.00 91.88 391 GLN A N 1
ATOM 2997 C CA . GLN A 1 391 ? -7.448 3.763 12.985 1.00 91.88 391 GLN A CA 1
ATOM 2998 C C . GLN A 1 391 ? -6.971 4.280 11.632 1.00 91.88 391 GLN A C 1
ATOM 3000 O O . GLN A 1 391 ? -6.530 3.511 10.780 1.00 91.88 391 GLN A O 1
ATOM 3005 N N . LEU A 1 392 ? -7.095 5.584 11.413 1.00 88.25 392 LEU A N 1
ATOM 3006 C CA . LEU A 1 392 ? -6.525 6.235 10.242 1.00 88.25 392 LEU A CA 1
ATOM 3007 C C . LEU A 1 392 ? -5.156 6.785 10.628 1.00 88.25 392 LEU A C 1
ATOM 3009 O O . LEU A 1 392 ? -5.111 7.641 11.507 1.00 88.25 392 LEU A O 1
ATOM 3013 N N . GLU A 1 393 ? -4.100 6.267 9.993 1.00 75.81 393 GLU A N 1
ATOM 3014 C CA . GLU A 1 393 ? -2.702 6.719 10.064 1.00 75.81 393 GLU A CA 1
ATOM 3015 C C . GLU A 1 393 ? -2.352 7.505 11.354 1.00 75.81 393 GLU A C 1
ATOM 3017 O O . GLU A 1 393 ? -2.427 8.737 11.381 1.00 75.81 393 GLU A O 1
ATOM 3022 N N . PRO A 1 394 ? -2.000 6.821 12.460 1.00 60.09 394 PRO A N 1
ATOM 3023 C CA . PRO A 1 394 ? -1.822 7.443 13.768 1.00 60.09 394 PRO A CA 1
ATOM 3024 C C . PRO A 1 394 ? -0.597 8.342 13.836 1.00 60.09 394 PRO A C 1
ATOM 3026 O O . PRO A 1 394 ? -0.534 9.224 14.690 1.00 60.09 394 PRO A O 1
ATOM 3029 N N . VAL A 1 395 ? 0.361 8.113 12.941 1.00 73.00 395 VAL A N 1
ATOM 3030 C CA . VAL A 1 395 ? 1.575 8.900 12.778 1.00 73.00 395 VAL A CA 1
ATOM 3031 C C . VAL A 1 395 ? 1.711 9.201 11.290 1.00 73.00 395 VAL A C 1
ATOM 3033 O O . VAL A 1 395 ? 1.585 8.267 10.500 1.00 73.00 395 VAL A O 1
ATOM 3036 N N . PRO A 1 396 ? 1.954 10.461 10.887 1.00 79.12 396 PRO A N 1
ATOM 3037 C CA . PRO A 1 396 ? 2.173 10.790 9.485 1.00 79.12 396 PRO A CA 1
ATOM 3038 C C . PRO A 1 396 ? 3.315 9.971 8.880 1.00 79.12 396 PRO A C 1
ATOM 3040 O O . PRO A 1 396 ? 4.323 9.728 9.549 1.00 79.12 396 PRO A O 1
ATOM 3043 N N . LEU A 1 397 ? 3.193 9.621 7.598 1.00 87.75 397 LEU A N 1
ATOM 3044 C CA . LEU A 1 397 ? 4.287 9.073 6.807 1.00 87.75 397 LEU A CA 1
ATOM 3045 C C . LEU A 1 397 ? 5.562 9.911 7.016 1.00 87.75 397 LEU A C 1
ATOM 3047 O O . LEU A 1 397 ? 5.501 11.148 6.981 1.00 87.75 397 LEU A O 1
ATOM 3051 N N . PRO A 1 398 ? 6.731 9.268 7.190 1.00 91.19 398 PRO A N 1
ATOM 3052 C CA . PRO A 1 398 ? 7.999 9.976 7.299 1.00 91.19 398 PRO A CA 1
ATOM 3053 C C . PRO A 1 398 ? 8.197 10.914 6.104 1.00 91.19 398 PRO A C 1
ATOM 3055 O O . PRO A 1 398 ? 7.871 10.547 4.978 1.00 91.19 398 PRO A O 1
ATOM 3058 N N . VAL A 1 399 ? 8.760 12.110 6.324 1.00 80.44 399 VAL A N 1
ATOM 3059 C CA . VAL A 1 399 ? 8.783 13.245 5.364 1.00 80.44 399 VAL A CA 1
ATOM 3060 C C . VAL A 1 399 ? 9.244 12.866 3.947 1.00 80.44 399 VAL A C 1
ATOM 3062 O O . VAL A 1 399 ? 8.837 13.479 2.960 1.00 80.44 399 VAL A O 1
ATOM 3065 N N . ALA A 1 400 ? 10.098 11.851 3.822 1.00 87.38 400 ALA A N 1
ATOM 3066 C CA . ALA A 1 400 ? 10.650 11.394 2.552 1.00 87.38 400 ALA A CA 1
ATOM 3067 C C . ALA A 1 400 ? 9.880 10.224 1.895 1.00 87.38 400 ALA A C 1
ATOM 3069 O O . ALA A 1 400 ? 10.365 9.669 0.900 1.00 87.38 400 ALA A O 1
ATOM 3070 N N . CYS A 1 401 ? 8.728 9.833 2.441 1.00 92.88 401 CYS A N 1
ATOM 3071 C CA . CYS A 1 401 ? 7.923 8.691 2.015 1.00 92.88 401 CYS A CA 1
ATOM 3072 C C . CYS A 1 401 ? 6.565 9.147 1.486 1.00 92.88 401 CYS A C 1
ATOM 3074 O O . CYS A 1 401 ? 5.893 9.985 2.082 1.00 92.88 401 CYS A O 1
ATOM 3076 N N . LYS A 1 402 ? 6.167 8.588 0.343 1.00 92.50 402 LYS A N 1
ATOM 3077 C CA . LYS A 1 402 ? 4.874 8.862 -0.288 1.00 92.50 402 LYS A CA 1
ATOM 3078 C C . LYS A 1 402 ? 3.844 7.780 -0.025 1.00 92.50 402 LYS A C 1
ATOM 3080 O O . LYS A 1 402 ? 2.674 8.016 -0.261 1.00 92.50 402 LYS A O 1
ATOM 3085 N N . ASP A 1 403 ? 4.273 6.605 0.390 1.00 94.19 403 ASP A N 1
ATOM 3086 C CA . ASP A 1 403 ? 3.427 5.448 0.633 1.00 94.19 403 ASP A CA 1
ATOM 3087 C C . ASP A 1 403 ? 4.168 4.481 1.572 1.00 94.19 403 ASP A C 1
ATOM 3089 O O . ASP A 1 403 ? 5.340 4.692 1.918 1.00 94.19 403 ASP A O 1
ATOM 3093 N N . LEU A 1 404 ? 3.490 3.410 1.994 1.00 95.75 404 LEU A N 1
ATOM 3094 C CA . LEU A 1 404 ? 4.108 2.357 2.805 1.00 95.75 404 LEU A CA 1
ATOM 3095 C C . LEU A 1 404 ? 5.286 1.690 2.075 1.00 95.75 404 LEU A C 1
ATOM 3097 O O . LEU A 1 404 ? 6.265 1.286 2.707 1.00 95.75 404 LEU A O 1
ATOM 3101 N N . GLY A 1 405 ? 5.218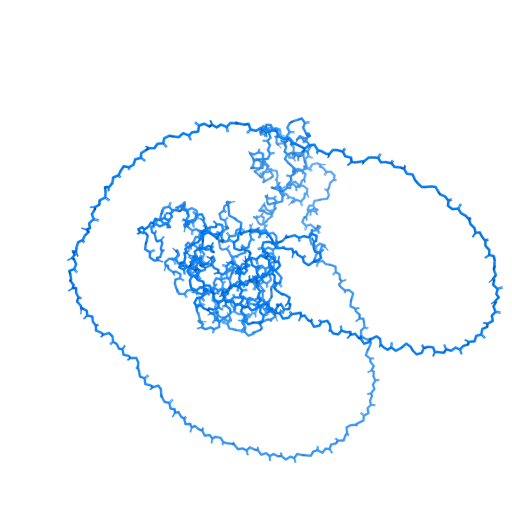 1.594 0.746 1.00 96.81 405 GLY A N 1
ATOM 3102 C CA . GLY A 1 405 ? 6.282 1.040 -0.081 1.00 96.81 405 GLY A CA 1
ATOM 3103 C C . GLY A 1 405 ? 7.596 1.806 0.058 1.00 96.81 405 GLY A C 1
ATOM 3104 O O . GLY A 1 405 ? 8.649 1.180 0.185 1.00 96.81 405 GLY A O 1
ATOM 3105 N N . ASP A 1 406 ? 7.553 3.139 0.103 1.00 96.94 406 ASP A N 1
ATOM 3106 C CA . ASP A 1 406 ? 8.724 3.983 0.350 1.00 96.94 406 ASP A CA 1
ATOM 3107 C C . ASP A 1 406 ? 9.336 3.721 1.735 1.00 96.94 406 ASP A C 1
ATOM 3109 O O . ASP A 1 406 ? 10.563 3.614 1.837 1.00 96.94 406 ASP A O 1
ATOM 3113 N N . VAL A 1 407 ? 8.510 3.567 2.778 1.00 96.75 407 VAL A N 1
ATOM 3114 C CA . VAL A 1 407 ? 8.975 3.245 4.142 1.00 96.75 407 VAL A CA 1
ATOM 3115 C C . VAL A 1 407 ? 9.705 1.905 4.142 1.00 96.75 407 VAL A C 1
ATOM 3117 O O . VAL A 1 407 ? 10.881 1.836 4.501 1.00 96.75 407 VAL A O 1
ATOM 3120 N N . VAL A 1 408 ? 9.036 0.850 3.673 1.00 97.31 408 VAL A N 1
ATOM 3121 C CA . VAL A 1 408 ? 9.584 -0.512 3.641 1.00 97.31 408 VAL A CA 1
ATOM 3122 C C . VAL A 1 408 ? 10.865 -0.566 2.811 1.00 97.31 408 VAL A C 1
ATOM 3124 O O . VAL A 1 408 ? 11.862 -1.127 3.258 1.00 97.31 408 VAL A O 1
ATOM 3127 N N . SER A 1 409 ? 10.882 0.062 1.633 1.00 97.50 409 SER A N 1
ATOM 3128 C CA . SER A 1 409 ? 12.059 0.117 0.758 1.00 97.50 409 SER A CA 1
ATOM 3129 C C . SER A 1 409 ? 13.247 0.812 1.421 1.00 97.50 409 SER A C 1
ATOM 3131 O O . SER A 1 409 ? 14.391 0.386 1.251 1.00 97.50 409 SER A O 1
ATOM 3133 N N . ARG A 1 410 ? 13.013 1.898 2.164 1.00 97.06 410 ARG A N 1
ATOM 3134 C CA . ARG A 1 410 ? 14.080 2.625 2.866 1.00 97.06 410 ARG A CA 1
ATOM 3135 C C . ARG A 1 410 ? 14.591 1.867 4.085 1.00 97.06 410 ARG A C 1
ATOM 3137 O O . ARG A 1 410 ? 15.791 1.897 4.332 1.00 97.06 410 ARG A O 1
ATOM 3144 N N . VAL A 1 411 ? 13.726 1.148 4.799 1.00 96.38 411 VAL A N 1
ATOM 3145 C CA . VAL A 1 411 ? 14.154 0.233 5.867 1.00 96.38 411 VAL A CA 1
ATOM 3146 C C . VAL A 1 411 ? 14.992 -0.895 5.273 1.00 96.38 411 VAL A C 1
ATOM 3148 O O . VAL A 1 411 ? 16.125 -1.097 5.707 1.00 96.38 411 VAL A O 1
ATOM 3151 N N . TYR A 1 412 ? 14.495 -1.552 4.221 1.00 95.56 412 TYR A N 1
ATOM 3152 C CA . TYR A 1 412 ? 15.135 -2.711 3.594 1.00 95.56 412 TYR A CA 1
ATOM 3153 C C . TYR A 1 412 ? 16.495 -2.414 2.948 1.00 95.56 412 TYR A C 1
ATOM 3155 O O . TYR A 1 412 ? 17.319 -3.312 2.805 1.00 95.56 412 TYR A O 1
ATOM 3163 N N . GLN A 1 413 ? 16.790 -1.156 2.612 1.00 94.50 413 GLN A N 1
ATOM 3164 C CA . GLN A 1 413 ? 18.131 -0.745 2.166 1.00 94.50 413 GLN A CA 1
ATOM 3165 C C . GLN A 1 413 ? 19.231 -1.016 3.203 1.00 94.50 413 GLN A C 1
ATOM 3167 O O . GLN A 1 413 ? 20.405 -1.039 2.843 1.00 94.50 413 GLN A O 1
ATOM 3172 N N . ASN A 1 414 ? 18.862 -1.252 4.464 1.00 93.12 414 ASN A N 1
ATOM 3173 C CA . ASN A 1 414 ? 1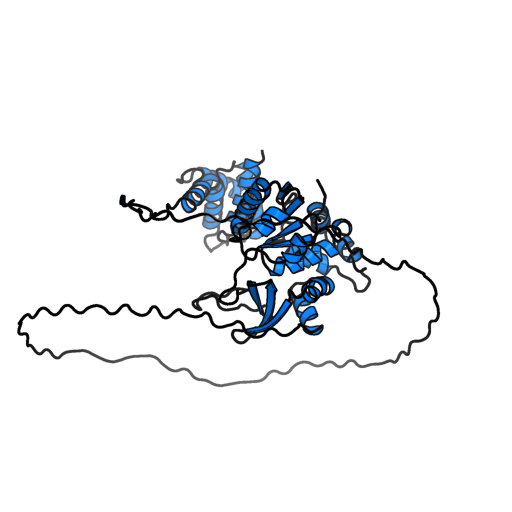9.782 -1.574 5.552 1.00 93.12 414 ASN A CA 1
ATOM 3174 C C . ASN A 1 414 ? 19.911 -3.090 5.792 1.00 93.12 414 ASN A C 1
ATOM 3176 O O . ASN A 1 414 ? 20.492 -3.500 6.803 1.00 93.12 414 ASN A O 1
ATOM 3180 N N . ALA A 1 415 ? 19.354 -3.924 4.907 1.00 89.81 415 ALA A N 1
ATOM 3181 C CA . ALA A 1 415 ? 19.378 -5.374 5.044 1.00 89.81 415 ALA A CA 1
ATOM 3182 C C . ALA A 1 415 ? 20.801 -5.940 4.926 1.00 89.81 415 ALA A C 1
ATOM 3184 O O . ALA A 1 415 ? 21.633 -5.458 4.157 1.00 89.81 415 ALA A O 1
ATOM 3185 N N . SER A 1 416 ? 21.056 -6.990 5.696 1.00 87.00 416 SER A N 1
ATOM 3186 C CA . SER A 1 416 ? 22.295 -7.761 5.726 1.00 87.00 416 SER A CA 1
ATOM 3187 C C . SER A 1 416 ? 21.980 -9.238 5.470 1.00 87.00 416 SER A C 1
ATOM 3189 O O . SER A 1 416 ? 20.915 -9.702 5.880 1.00 87.00 416 SER A O 1
ATOM 3191 N N . PRO A 1 417 ? 22.895 -10.013 4.857 1.00 77.50 417 PRO A N 1
ATOM 3192 C CA . PRO A 1 417 ? 22.751 -11.467 4.752 1.00 77.50 417 PRO A CA 1
ATOM 3193 C C . PRO A 1 417 ? 22.544 -12.185 6.096 1.00 77.50 417 PRO A C 1
ATOM 3195 O O . PRO A 1 417 ? 21.989 -13.279 6.109 1.00 77.50 417 PRO A O 1
ATOM 3198 N N . ASP A 1 418 ? 22.973 -11.572 7.203 1.00 80.38 418 ASP A N 1
ATOM 3199 C CA . ASP A 1 418 ? 22.863 -12.127 8.560 1.00 80.38 418 ASP A CA 1
ATOM 3200 C C . ASP A 1 418 ? 21.528 -11.806 9.257 1.00 80.38 418 ASP A C 1
ATOM 3202 O O . ASP A 1 418 ? 21.338 -12.167 10.421 1.00 80.38 418 ASP A O 1
ATOM 3206 N N . ASP A 1 419 ? 20.613 -11.091 8.595 1.00 81.62 419 ASP A N 1
ATOM 3207 C CA . ASP A 1 419 ? 19.319 -10.769 9.191 1.00 81.62 419 ASP A CA 1
ATOM 3208 C C . ASP A 1 419 ? 18.452 -12.019 9.384 1.00 81.62 419 ASP A C 1
ATOM 3210 O O . ASP A 1 419 ? 18.428 -12.938 8.563 1.00 81.62 419 ASP A O 1
ATOM 3214 N N . ASP A 1 420 ? 17.701 -12.033 10.485 1.00 80.88 420 ASP A N 1
ATOM 3215 C CA . ASP A 1 420 ? 16.726 -13.080 10.753 1.00 80.88 420 ASP A CA 1
ATOM 3216 C C . ASP A 1 420 ? 15.517 -12.983 9.809 1.00 80.88 420 ASP A C 1
ATOM 3218 O O . ASP A 1 420 ? 15.330 -12.025 9.057 1.00 80.88 420 ASP A O 1
ATOM 3222 N N . ILE A 1 421 ? 14.638 -13.984 9.876 1.00 74.81 421 ILE A N 1
ATOM 3223 C CA . ILE A 1 421 ? 13.420 -14.035 9.052 1.00 74.81 421 ILE A CA 1
ATOM 3224 C C . ILE A 1 421 ? 12.457 -12.858 9.305 1.00 74.81 421 ILE A C 1
ATOM 3226 O O . ILE A 1 421 ? 11.545 -12.637 8.511 1.00 74.81 421 ILE A O 1
ATOM 3230 N N . HIS A 1 422 ? 12.657 -12.123 10.404 1.00 79.50 422 HIS A N 1
ATOM 3231 C CA . HIS A 1 422 ? 11.891 -10.943 10.803 1.00 79.50 422 HIS A CA 1
ATOM 3232 C C . HIS A 1 422 ? 12.640 -9.631 10.540 1.00 79.50 422 HIS A C 1
ATOM 3234 O O . HIS A 1 422 ? 12.197 -8.566 10.971 1.00 79.50 422 HIS A O 1
ATOM 3240 N N . PHE A 1 423 ? 13.788 -9.693 9.860 1.00 87.81 423 PHE A N 1
ATOM 3241 C CA . PHE A 1 423 ? 14.605 -8.546 9.485 1.00 87.81 423 PHE A CA 1
ATOM 3242 C C . PHE A 1 423 ? 14.904 -7.594 10.657 1.00 87.81 423 PHE A C 1
ATOM 3244 O O . PHE A 1 423 ? 15.056 -6.391 10.458 1.00 87.81 423 PHE A O 1
ATOM 3251 N N . GLN A 1 424 ? 15.004 -8.098 11.892 1.00 88.44 424 GLN A N 1
ATOM 3252 C CA . GLN A 1 424 ? 15.152 -7.244 13.075 1.00 88.44 424 GLN A CA 1
ATOM 3253 C C . GLN A 1 424 ? 16.478 -6.488 13.063 1.00 88.44 424 GLN A C 1
ATOM 3255 O O . GLN A 1 424 ? 16.518 -5.312 13.419 1.00 88.44 424 GLN A O 1
ATOM 3260 N N . GLY A 1 425 ? 17.549 -7.120 12.576 1.00 88.44 425 GLY A N 1
ATOM 3261 C CA . GLY A 1 425 ? 18.817 -6.434 12.341 1.00 88.44 425 GLY A CA 1
ATOM 3262 C C . GLY A 1 425 ? 18.677 -5.301 11.316 1.00 88.44 425 GLY A C 1
ATOM 3263 O O . GLY A 1 425 ? 19.165 -4.197 11.557 1.00 88.44 425 GLY A O 1
ATOM 3264 N N . CYS A 1 426 ? 17.964 -5.536 10.210 1.00 91.50 426 CYS A N 1
ATOM 3265 C CA . CYS A 1 426 ? 17.666 -4.524 9.191 1.00 91.50 426 CYS A CA 1
ATOM 3266 C C . CYS A 1 426 ? 16.927 -3.325 9.789 1.00 91.50 426 CYS A C 1
ATOM 3268 O O . CYS A 1 426 ? 17.309 -2.180 9.559 1.00 91.50 426 CYS A O 1
ATOM 3270 N N . VAL A 1 427 ? 15.886 -3.593 10.577 1.00 94.06 427 VAL A N 1
ATOM 3271 C CA . VAL A 1 427 ? 15.057 -2.569 11.222 1.00 94.06 427 VAL A CA 1
ATOM 3272 C C . VAL A 1 427 ? 15.866 -1.771 12.244 1.00 94.06 427 VAL A C 1
ATOM 3274 O O . VAL A 1 427 ? 15.766 -0.549 12.279 1.00 94.06 427 VAL A O 1
ATOM 3277 N N . GLN A 1 428 ? 16.720 -2.424 13.037 1.00 94.12 428 GLN A N 1
ATOM 3278 C CA . GLN A 1 428 ? 17.591 -1.750 14.007 1.00 94.12 428 GLN A CA 1
ATOM 3279 C C . GLN A 1 428 ? 18.615 -0.820 13.348 1.00 94.12 428 GLN A C 1
ATOM 3281 O O . GLN A 1 428 ? 18.957 0.209 13.925 1.00 94.12 428 GLN A O 1
ATOM 3286 N N . ARG A 1 429 ? 19.098 -1.165 12.149 1.00 95.44 429 ARG A N 1
ATOM 3287 C CA . ARG A 1 429 ? 20.037 -0.333 11.379 1.00 95.44 429 ARG A CA 1
ATOM 3288 C C . ARG A 1 429 ? 19.354 0.795 10.601 1.00 95.44 429 ARG A C 1
ATOM 3290 O O . ARG A 1 429 ? 20.049 1.685 10.118 1.00 95.44 429 ARG A O 1
ATOM 3297 N N . ALA A 1 430 ? 18.031 0.759 10.456 1.00 95.38 430 ALA A N 1
ATOM 3298 C CA . ALA A 1 430 ? 17.285 1.793 9.754 1.00 95.38 430 ALA A CA 1
ATOM 3299 C C . ALA A 1 430 ? 17.183 3.093 10.582 1.00 95.38 430 ALA A C 1
ATOM 3301 O O . ALA A 1 430 ? 17.216 3.034 11.816 1.00 95.38 430 ALA A O 1
ATOM 3302 N N . PRO A 1 431 ? 17.025 4.254 9.914 1.00 95.31 431 PRO A N 1
ATOM 3303 C CA . PRO A 1 431 ? 16.704 5.524 10.561 1.00 95.31 431 PRO A CA 1
ATOM 3304 C C . PRO A 1 431 ? 15.553 5.422 11.570 1.00 95.31 431 PRO A C 1
ATOM 3306 O O . PRO A 1 431 ? 14.589 4.680 11.357 1.00 95.31 431 PRO A O 1
ATOM 3309 N N . ASP A 1 432 ? 15.667 6.183 12.659 1.00 94.12 432 ASP A N 1
ATOM 3310 C CA . ASP A 1 432 ? 14.753 6.111 13.803 1.00 94.12 432 ASP A CA 1
ATOM 3311 C C . ASP A 1 432 ? 13.302 6.413 13.411 1.00 94.12 432 ASP A C 1
ATOM 3313 O O . ASP A 1 432 ? 12.409 5.674 13.810 1.00 94.12 432 ASP A O 1
ATOM 3317 N N . ASP A 1 433 ? 13.075 7.407 12.550 1.00 93.62 433 ASP A N 1
ATOM 3318 C CA . ASP A 1 433 ? 11.747 7.791 12.059 1.00 93.62 433 ASP A CA 1
ATOM 3319 C C . ASP A 1 433 ? 11.044 6.655 11.301 1.00 93.62 433 ASP A C 1
ATOM 3321 O O . ASP A 1 433 ? 9.851 6.421 11.484 1.00 93.62 433 ASP A O 1
ATOM 3325 N N . LEU A 1 434 ? 11.780 5.901 10.479 1.00 94.62 434 LEU A N 1
ATOM 3326 C CA . LEU A 1 434 ? 11.233 4.752 9.753 1.00 94.62 434 LEU A CA 1
ATOM 3327 C C . LEU A 1 434 ? 10.934 3.575 10.686 1.00 94.62 434 LEU A C 1
ATOM 3329 O O . LEU A 1 434 ? 9.928 2.882 10.523 1.00 94.62 434 LEU A O 1
ATOM 3333 N N . ARG A 1 435 ? 11.827 3.332 11.652 1.00 92.44 435 ARG A N 1
ATOM 3334 C CA . ARG A 1 435 ? 11.687 2.251 12.632 1.00 92.44 435 ARG A CA 1
ATOM 3335 C C . ARG A 1 435 ? 10.509 2.501 13.570 1.00 92.44 435 ARG A C 1
ATOM 3337 O O . ARG A 1 435 ? 9.733 1.583 13.824 1.00 92.44 435 ARG A O 1
ATOM 3344 N N . GLU A 1 436 ? 10.383 3.723 14.074 1.00 91.69 436 GLU A N 1
ATOM 3345 C CA . GLU A 1 436 ? 9.271 4.148 14.925 1.00 91.69 436 GLU A CA 1
ATOM 3346 C C . GLU A 1 436 ? 7.955 4.093 14.158 1.00 91.69 436 GLU A C 1
ATOM 3348 O O . GLU A 1 436 ? 7.007 3.489 14.648 1.00 91.69 436 GLU A O 1
ATOM 3353 N N . TYR A 1 437 ? 7.928 4.566 12.908 1.00 92.94 437 TYR A N 1
ATOM 3354 C CA . TYR A 1 437 ? 6.737 4.457 12.071 1.00 92.94 437 TYR A CA 1
ATOM 3355 C C . TYR A 1 437 ? 6.264 3.006 11.910 1.00 92.94 437 TYR A C 1
ATOM 3357 O O . TYR A 1 437 ? 5.092 2.718 12.142 1.00 92.94 437 TYR A O 1
ATOM 3365 N N . LEU A 1 438 ? 7.160 2.068 11.565 1.00 92.00 438 LEU A N 1
ATOM 3366 C CA . LEU A 1 438 ? 6.793 0.650 11.444 1.00 92.00 438 LEU A CA 1
ATOM 3367 C C . LEU A 1 438 ? 6.247 0.073 12.753 1.00 92.00 438 LEU A C 1
ATOM 3369 O O . LEU A 1 438 ? 5.350 -0.761 12.717 1.00 92.00 438 LEU A O 1
ATOM 3373 N N . LYS A 1 439 ? 6.768 0.500 13.904 1.00 89.50 439 LYS A N 1
ATOM 3374 C CA . LYS A 1 439 ? 6.250 0.077 15.206 1.00 89.50 439 LYS A CA 1
ATOM 3375 C C . LYS A 1 439 ? 4.858 0.658 15.462 1.00 89.50 439 LYS A C 1
ATOM 3377 O O . LYS A 1 439 ? 3.955 -0.068 15.871 1.00 89.50 439 LYS A O 1
ATOM 3382 N N . ASP A 1 440 ? 4.681 1.946 15.202 1.00 89.50 440 ASP A N 1
ATOM 3383 C CA . ASP A 1 440 ? 3.467 2.681 15.543 1.00 89.50 440 ASP A CA 1
ATOM 3384 C C . ASP A 1 440 ? 2.283 2.292 14.655 1.00 89.50 440 ASP A C 1
ATOM 3386 O O . ASP A 1 440 ? 1.150 2.249 15.138 1.00 89.50 440 ASP A O 1
ATOM 3390 N N . ILE A 1 441 ? 2.518 1.911 13.391 1.00 90.56 441 ILE A N 1
ATOM 3391 C CA . ILE A 1 441 ? 1.427 1.439 12.526 1.00 90.56 441 ILE A CA 1
ATOM 3392 C C . ILE A 1 441 ? 0.834 0.088 12.955 1.00 90.56 441 ILE A C 1
ATOM 3394 O O . ILE A 1 441 ? -0.273 -0.257 12.549 1.00 90.56 441 ILE A O 1
ATOM 3398 N N . PHE A 1 442 ? 1.525 -0.667 13.807 1.00 89.69 442 PHE A N 1
ATOM 3399 C CA . PHE A 1 442 ? 1.012 -1.918 14.374 1.00 89.69 442 PHE A CA 1
ATOM 3400 C C . PHE A 1 442 ? 0.775 -1.844 15.881 1.00 89.69 442 PHE A C 1
ATOM 3402 O O . PHE A 1 442 ? 0.381 -2.836 16.497 1.00 89.69 442 PHE A O 1
ATOM 3409 N N . ALA A 1 443 ? 0.968 -0.671 16.487 1.00 83.25 443 ALA A N 1
ATOM 3410 C CA . ALA A 1 443 ? 0.630 -0.462 17.879 1.00 83.25 443 ALA A CA 1
ATOM 3411 C C . ALA A 1 443 ? -0.891 -0.574 18.045 1.00 83.25 443 ALA A C 1
ATOM 3413 O O . ALA A 1 443 ? -1.665 0.229 17.523 1.00 83.25 443 ALA A O 1
ATOM 3414 N N . LEU A 1 444 ? -1.326 -1.599 18.778 1.00 63.00 444 LEU A N 1
ATOM 3415 C CA . LEU A 1 444 ? -2.721 -1.748 19.167 1.00 63.00 444 LEU A CA 1
ATOM 3416 C C . LEU A 1 444 ? -3.049 -0.642 20.177 1.00 63.00 444 LEU A C 1
ATOM 3418 O O . LEU A 1 444 ? -2.666 -0.748 21.340 1.00 63.00 444 LEU A O 1
ATOM 3422 N N . ALA A 1 445 ? -3.743 0.404 19.724 1.00 52.12 445 ALA A N 1
ATOM 3423 C CA . ALA A 1 445 ? -4.397 1.357 20.619 1.00 52.12 445 ALA A CA 1
ATOM 3424 C C . ALA A 1 445 ? -5.467 0.665 21.478 1.00 52.12 445 ALA A C 1
ATOM 3426 O O . ALA A 1 445 ? -6.144 -0.270 20.960 1.00 52.12 445 ALA A O 1
#

Solvent-accessible surface area (backbone atoms only — not comparable to full-atom values): 27273 Å² total; per-residue (Å²): 113,72,72,61,54,58,50,52,55,50,46,52,62,53,54,75,72,52,70,60,19,33,71,93,69,55,16,73,56,35,49,35,53,49,23,27,40,34,29,19,19,61,53,42,53,70,68,60,34,50,53,50,50,50,61,46,33,74,77,41,30,44,72,65,74,53,74,67,58,51,52,51,31,41,59,50,13,61,65,48,99,57,62,74,29,47,55,61,49,57,53,58,56,72,74,62,73,79,73,86,75,79,82,79,79,87,80,85,81,88,82,86,86,87,90,82,79,91,82,89,79,84,81,83,89,78,90,77,90,82,78,86,84,81,88,85,79,88,84,86,87,84,88,87,83,91,86,84,89,85,89,77,88,80,90,81,89,79,90,85,86,86,84,87,88,79,91,87,82,90,86,91,83,87,83,86,89,89,85,83,82,91,89,86,88,83,88,85,87,82,90,83,90,79,95,70,88,76,76,76,72,76,76,76,76,73,78,78,74,70,65,80,76,73,74,68,41,80,66,53,70,69,55,40,44,45,52,15,63,74,59,36,44,57,51,66,24,44,46,55,45,39,74,70,62,33,42,26,28,36,76,52,97,92,36,60,20,41,31,45,38,55,92,59,23,37,32,37,30,40,66,84,70,48,68,44,73,36,95,87,70,83,48,70,29,67,59,42,69,45,76,82,48,46,77,32,60,42,46,53,71,52,47,69,73,44,82,46,37,30,44,36,29,53,31,61,68,33,41,44,34,47,45,33,43,34,37,49,24,73,88,29,72,69,49,37,49,33,8,26,60,41,63,83,43,46,53,89,82,36,58,68,60,42,58,61,39,38,72,26,47,35,35,38,47,51,38,70,49,72,62,27,51,54,25,46,52,53,49,48,55,57,40,45,74,50,48,21,47,71,43,69,55,94,63,78,72,53,93,93,33,53,36,68,50,46,45,44,27,60,31,48,73,43,57,54,96,84,40,54,96,37,32,52,57,12,40,71,66,24,59,64,68,57,42,50,48,53,48,57,76,56,55,83,126

Foldseek 3Di:
DVVVVVLLLQLLVVLLPFAFQEPPPCSLVSLLVSLLCCCAQSVDDLVSSLVSSQVSQVPRYVVRDDSVSSSVSNVVSNVDPHHHNNNVVVVVVVVPDDDDDDDDDDDDDDDDDDDDDDDDDDDDDDDDDDDDDDDDDDDDDDDDDDDDDDDDDDDDDDDDDDDDDDDDDDDDDDDDDDDDDDDDDDDDDDDDDDDDPPPPDPPPPPPPPQDDDFDWAQDDLVLLVLLCVLLLFDSVLSVVCSVVVQWTWDCDPNATWIWGDDDQWIKTAGSVQDWDADPPRPDTHRMDIRPRGDDFKDQLCVLLVALAEEEEEEARCVQSLVSRLCLQQVVNVSYGYMYTNHLPRACVSPVPSLLSQAQHEYEYWFFADDSRVSSVVRRVCSNVVSHHRYHYQPDDDDPQGRGSSRLSSQLSVQADPPADSSSNVSLVSGDPSSNVSSNVSRPDD

Nearest PDB structures (foldseek):
  2iu4-assembly1_A  TM=5.751E-01  e=2.553E+00  Lactococcus lactis
  7oct-assembly1_A  TM=5.106E-01  e=5.911E+00  Acinetobacter baumannii ATCC 19606 = CIP 70.34 = JCM 6841
  1ycf-assembly1_A  TM=3.486E-01  e=7.291E+00  Neomoorella thermoacetica

Sequence (445 aa):
MEFRWKVKERARTYISRMEDSVQGEGGSAAMFKVAVVLMRGFSLSEAEGMELLSEWNETHARPRWSPTEMRHKIADGAKADRPEGYVLQRERQRHHTPSHQKAYSPRSGTGPVPVVGAVEAEPQSKERGHSCPPSLTHHPLSSSRQGPIPRAASDSQHHLSPHQSSKTHDRTADKSVHAPFNCGSGAGSPFHPSHGRHVRQPLLERERRTPPWPAFSPLTDDDRDRIAILRKVPCAAVEVVRRAGLLGKAHYEGHDCFIMGEGTFAQARRFDGGLLPVQGGRQQSKAKNLPGSEGAFIGRKWALGSQCPVLLVEGVIGLVEAIAALMMARDALDWTCLAAVSASSRFARDPYLLHALAGRKVHIVPDAGTTGWEAAGAWLVELEGAGAQVQLEPVPLPVACKDLGDVVSRVYQNASPDDDIHFQGCVQRAPDDLREYLKDIFALA

Mean predicted aligned error: 19.52 Å

Secondary structure (DSSP, 8-state):
-HHHHHHHHHHHHHHTTSPPEETTTTHHHHHHHHHHIIIIIS---HHHHHHHHHHHHHHHEESPPPHHHHHHHHHHHHHSSS-TTHHHHHHHHHT---------PPPP-------------------------PPPP------------------------------------------------------------------------PPPPPPPBPPPHHHHHHHHHHHT--HHHHHHHHHTT-EEEEEETTEEEEEEEETTEEEEEETT---EEPTTSS-EES-EEPTT---SEE-HHHHHT--S-EEEEESTTHHHHHHHHHHH-GGGTT-EEEEESSTT--GGG-HHHHHHTTTSEEEEE--SSHHHHHHHHHHHHHHHHTT-EEEE-SSPPPTT-SSHHHHHHHHHTT--TT--TT-HHHHHHS-HHHHHHHHHTT---